Protein AF-0000000067790242 (afdb_homodimer)

Radius of gyration: 30.45 Å; Cα contacts (8 Å, |Δi|>4): 1150; chains: 2; bounding box: 54×107×59 Å

Organism: Pectobacterium atrosepticum (strain SCRI 1043 / ATCC BAA-672) (NCBI:txid218491)

Sequence (590 aa):
MKILPVISTKGGEGKSTQAANLAGFFADAGLKTLLIDGDYSQPTASSIYALEHEAPFGLFELLMQTTDLNQPESIISRTAIPNLDLIISNDPDDRLPTAMLHAPDGRMRLKNILQHQSFQSYDVIMIDSKGAAGVMVELVVLAATENVVGVIKPILPDVREFMRGTVRLMSRLLALQAYGIQIPDIKILANCVENTSLDRKTLEELGNIVSEKKYLQSESINISILETKIDQLEVYKRGHAFGQPVHRLEYVTDRKSAAAAVTMHSLACELFPHWKDKFDSVLRNQTGAGEVASVMKILPVISTKGGEGKSTQAANLAGFFADAGLKTLLIDGDYSQPTASSIYALEHEAPFGLFELLMQTTDLNQPESIISRTAIPNLDLIISNDPDDRLPTAMLHAPDGRMRLKNILQHQSFQSYDVIMIDSKGAAGVMVELVVLAATENVVGVIKPILPDVREFMRGTVRLMSRLLALQAYGIQIPDIKILANCVENTSLDRKTLEELGNIVSEKKYLQSESINISILETKIDQLEVYKRGHAFGQPVHRLEYVTDRKSAAAAVTMHSLACELFPHWKDKFDSVLRNQTGAGEVASV

pLDDT: mean 91.12, std 11.75, range [30.45, 98.69]

Solvent-accessible surface area (backbone atoms only — not comparable to full-atom values): 30595 Å² total; per-residue (Å²): 107,44,30,40,23,35,39,38,66,51,83,87,37,47,46,41,58,50,49,41,31,50,43,44,50,43,9,66,33,70,33,36,24,36,40,35,32,55,20,49,92,60,51,51,45,62,61,31,47,55,65,73,39,78,30,90,40,20,42,48,39,60,76,69,61,75,61,62,64,90,45,47,63,46,33,41,17,34,37,70,49,69,45,31,33,33,28,40,43,64,42,92,82,63,52,60,53,60,52,33,46,72,34,83,44,29,52,48,41,58,36,57,58,57,66,38,72,75,47,61,74,29,46,33,36,38,33,31,47,37,56,48,86,54,60,62,38,47,14,44,50,50,35,24,70,53,38,32,37,36,34,32,40,53,38,58,73,56,44,51,49,34,51,53,52,49,46,52,52,51,58,52,51,53,63,45,41,83,45,73,44,71,79,49,33,39,35,32,34,44,23,60,38,78,77,41,73,61,32,50,52,32,46,49,51,51,49,48,37,49,75,69,46,70,52,82,63,46,89,80,46,52,60,47,71,49,84,52,62,39,60,61,53,69,59,59,57,47,16,50,75,70,35,41,40,32,43,83,76,22,72,68,62,90,56,91,60,75,23,50,27,52,46,52,42,52,42,47,33,70,76,41,57,91,47,38,70,38,46,52,44,46,65,57,58,51,72,58,57,67,64,59,72,77,104,107,42,31,41,24,34,40,36,64,51,82,87,39,47,46,42,60,49,48,40,32,49,45,42,51,43,9,66,32,69,34,36,23,37,40,35,33,56,20,47,91,60,52,51,44,61,61,30,45,55,66,73,38,78,30,88,39,22,43,46,38,58,78,68,61,73,61,62,63,91,47,46,64,46,34,41,18,34,37,71,48,69,47,31,33,33,28,39,45,63,42,90,80,63,54,60,55,60,53,34,48,71,35,81,44,30,50,50,41,58,35,57,58,58,66,37,71,75,47,61,76,28,45,34,36,38,32,32,46,37,54,49,86,54,60,60,39,47,14,46,51,51,36,24,70,52,39,31,38,36,35,31,41,52,38,58,72,55,46,52,48,34,52,53,51,50,44,51,52,53,58,52,51,53,63,43,43,84,45,74,46,70,78,49,32,38,36,32,35,45,23,61,40,78,78,43,73,64,34,50,52,31,47,50,52,52,49,48,36,50,75,66,46,70,53,83,63,46,90,79,47,51,60,46,72,48,86,53,61,38,60,61,52,70,58,60,58,47,16,51,75,68,35,40,41,34,43,83,76,22,72,68,61,91,56,92,60,75,21,49,27,52,46,51,42,50,40,48,33,71,76,40,56,92,47,38,71,38,45,50,44,44,65,56,58,51,70,58,56,65,63,58,73,75,101

Structure (mmCIF, N/CA/C/O backbone):
data_AF-0000000067790242-model_v1
#
loop_
_entity.id
_entity.type
_entity.pdbx_description
1 polymer 'AAA domain-containing protein'
#
loop_
_atom_site.group_PDB
_atom_site.id
_atom_site.type_symbol
_atom_site.label_atom_id
_atom_site.label_alt_id
_atom_site.label_comp_id
_atom_site.label_asym_id
_atom_site.label_entity_id
_atom_site.label_seq_id
_atom_site.pdbx_PDB_ins_code
_atom_site.Cartn_x
_atom_site.Cartn_y
_atom_site.Cartn_z
_atom_site.occupancy
_atom_site.B_iso_or_equiv
_atom_site.auth_seq_id
_atom_site.auth_comp_id
_atom_site.auth_asym_id
_atom_site.auth_atom_id
_atom_site.pdbx_PDB_model_num
ATOM 1 N N . MET A 1 1 ? 4.793 12.195 22.125 1 95.56 1 MET A N 1
ATOM 2 C CA . MET A 1 1 ? 4.844 12.828 20.797 1 95.56 1 MET A CA 1
ATOM 3 C C . MET A 1 1 ? 3.492 12.727 20.109 1 95.56 1 MET A C 1
ATOM 5 O O . MET A 1 1 ? 2.895 11.648 20.047 1 95.56 1 MET A O 1
ATOM 9 N N . LYS A 1 2 ? 2.955 13.875 19.75 1 97.94 2 LYS A N 1
ATOM 10 C CA . LYS A 1 2 ? 1.689 13.938 19.031 1 97.94 2 LYS A CA 1
ATOM 11 C C . LYS A 1 2 ? 1.906 14.383 17.578 1 97.94 2 LYS A C 1
ATOM 13 O O . LYS A 1 2 ? 2.559 15.398 17.328 1 97.94 2 LYS A O 1
ATOM 18 N N . ILE A 1 3 ? 1.406 13.555 16.656 1 98.12 3 ILE A N 1
ATOM 19 C CA . ILE A 1 3 ? 1.479 13.898 15.234 1 98.12 3 ILE A CA 1
ATOM 20 C C . ILE A 1 3 ? 0.113 14.383 14.75 1 98.12 3 ILE A C 1
ATOM 22 O O . ILE A 1 3 ? -0.878 13.656 14.852 1 98.12 3 ILE A O 1
ATOM 26 N N . LEU A 1 4 ? 0.053 15.602 14.188 1 98.06 4 LEU A N 1
ATOM 27 C CA . LEU A 1 4 ? -1.203 16.25 13.812 1 98.06 4 LEU A CA 1
ATOM 28 C C . LEU A 1 4 ? -1.15 16.734 12.367 1 98.06 4 LEU A C 1
ATOM 30 O O . LEU A 1 4 ? -0.687 17.844 12.102 1 98.06 4 LEU A O 1
ATOM 34 N N . PRO A 1 5 ? -1.682 15.914 11.453 1 96.44 5 PRO A N 1
ATOM 35 C CA . PRO A 1 5 ? -1.785 16.375 10.07 1 96.44 5 PRO A CA 1
ATOM 36 C C . PRO A 1 5 ? -2.893 17.406 9.875 1 96.44 5 PRO A C 1
ATOM 38 O O . PRO A 1 5 ? -3.922 17.344 10.547 1 96.44 5 PRO A O 1
ATOM 41 N N . VAL A 1 6 ? -2.66 18.328 8.969 1 95.19 6 VAL A N 1
ATOM 42 C CA . VAL A 1 6 ? -3.656 19.297 8.531 1 95.19 6 VAL A CA 1
ATOM 43 C C . VAL A 1 6 ? -3.982 19.062 7.055 1 95.19 6 VAL A C 1
ATOM 45 O O . VAL A 1 6 ? -3.082 19.031 6.211 1 95.19 6 VAL A O 1
ATOM 48 N N . ILE A 1 7 ? -5.254 18.875 6.793 1 92.94 7 ILE A N 1
ATOM 49 C CA . ILE A 1 7 ? -5.637 18.547 5.422 1 92.94 7 ILE A CA 1
ATOM 50 C C . ILE A 1 7 ? -6.746 19.5 4.965 1 92.94 7 ILE A C 1
ATOM 52 O O . ILE A 1 7 ? -7.398 20.141 5.785 1 92.94 7 ILE A O 1
ATOM 56 N N . SER A 1 8 ? -6.883 19.609 3.641 1 90.5 8 SER A N 1
ATOM 57 C CA . SER A 1 8 ? -7.969 20.312 2.975 1 90.5 8 SER A CA 1
ATOM 58 C C . SER A 1 8 ? -8.258 19.719 1.6 1 90.5 8 SER A C 1
ATOM 60 O O . SER A 1 8 ? -7.477 18.906 1.092 1 90.5 8 SER A O 1
ATOM 62 N N . THR A 1 9 ? -9.422 19.953 1.076 1 80.06 9 THR A N 1
ATOM 63 C CA . THR A 1 9 ? -9.758 19.422 -0.235 1 80.06 9 THR A CA 1
ATOM 64 C C . THR A 1 9 ? -9.406 20.406 -1.339 1 80.06 9 THR A C 1
ATOM 66 O O . THR A 1 9 ? -9.258 20.031 -2.502 1 80.06 9 THR A O 1
ATOM 69 N N . LYS A 1 10 ? -9.32 21.578 -0.992 1 78.81 10 LYS A N 1
ATOM 70 C CA . LYS A 1 10 ? -9.039 22.625 -1.978 1 78.81 10 LYS A CA 1
ATOM 71 C C . LYS A 1 10 ? -7.875 23.5 -1.537 1 78.81 10 LYS A C 1
ATOM 73 O O . LYS A 1 10 ? -7.574 23.594 -0.344 1 78.81 10 LYS A O 1
ATOM 78 N N . GLY A 1 11 ? -7.258 24.094 -2.604 1 77.06 11 GLY A N 1
ATOM 79 C CA . GLY A 1 11 ? -6.266 25.125 -2.33 1 77.06 11 GLY A CA 1
ATOM 80 C C . GLY A 1 11 ? -6.875 26.422 -1.837 1 77.06 11 GLY A C 1
ATOM 81 O O . GLY A 1 11 ? -7.996 26.766 -2.213 1 77.06 11 GLY A O 1
ATOM 82 N N . GLY A 1 12 ? -6.188 27.047 -0.923 1 79.44 12 GLY A N 1
ATOM 83 C CA . GLY A 1 12 ? -6.605 28.391 -0.539 1 79.44 12 GLY A CA 1
ATOM 84 C C . GLY A 1 12 ? -7.508 28.406 0.683 1 79.44 12 GLY A C 1
ATOM 85 O O . GLY A 1 12 ? -8.008 29.453 1.081 1 79.44 12 GLY A O 1
ATOM 86 N N . GLU A 1 13 ? -7.625 27.266 1.315 1 81.38 13 GLU A N 1
ATOM 87 C CA . GLU A 1 13 ? -8.508 27.188 2.477 1 81.38 13 GLU A CA 1
ATOM 88 C C . GLU A 1 13 ? -7.828 27.734 3.727 1 81.38 13 GLU A C 1
ATOM 90 O O . GLU A 1 13 ? -8.477 27.938 4.754 1 81.38 13 GLU A O 1
ATOM 95 N N . GLY A 1 14 ? -6.539 27.953 3.686 1 86.94 14 GLY A N 1
ATOM 96 C CA . GLY A 1 14 ? -5.789 28.469 4.82 1 86.94 14 GLY A CA 1
ATOM 97 C C . GLY A 1 14 ? -5.094 27.391 5.621 1 86.94 14 GLY A C 1
ATOM 98 O O . GLY A 1 14 ? -4.715 27.609 6.773 1 86.94 14 GLY A O 1
ATOM 99 N N . LYS A 1 15 ? -5.027 26.188 5.066 1 89 15 LYS A N 1
ATOM 100 C CA . LYS A 1 15 ? -4.414 25.031 5.711 1 89 15 LYS A CA 1
ATOM 101 C C . LYS A 1 15 ? -2.969 25.312 6.105 1 89 15 LYS A C 1
ATOM 103 O O . LYS A 1 15 ? -2.58 25.109 7.258 1 89 15 LYS A O 1
ATOM 108 N N . SER A 1 16 ? -2.197 25.859 5.141 1 89.25 16 SER A N 1
ATOM 109 C CA . SER A 1 16 ? -0.786 26.125 5.395 1 89.25 16 SER A CA 1
ATOM 110 C C . SER A 1 16 ? -0.607 27.25 6.406 1 89.25 16 SER A C 1
ATOM 112 O O . SER A 1 16 ? 0.258 27.172 7.281 1 89.25 16 SER A O 1
ATOM 114 N N . THR A 1 17 ? -1.424 28.234 6.324 1 89.56 17 THR A N 1
ATOM 115 C CA . THR A 1 17 ? -1.359 29.375 7.238 1 89.56 17 THR A CA 1
ATOM 116 C C . THR A 1 17 ? -1.656 28.938 8.672 1 89.56 17 THR A C 1
ATOM 118 O O . THR A 1 17 ? -0.908 29.266 9.594 1 89.56 17 THR A O 1
ATOM 121 N N . GLN A 1 18 ? -2.68 28.172 8.828 1 92 18 GLN A N 1
ATOM 122 C CA . GLN A 1 18 ? -3.088 27.797 10.18 1 92 18 GLN A CA 1
ATOM 123 C C . GLN A 1 18 ? -2.17 26.719 10.75 1 92 18 GLN A C 1
ATOM 125 O O . GLN A 1 18 ? -1.919 26.688 11.961 1 92 18 GLN A O 1
ATOM 130 N N . ALA A 1 19 ? -1.636 25.875 9.875 1 93.31 19 ALA A N 1
ATOM 131 C CA . ALA A 1 19 ? -0.623 24.938 10.336 1 93.31 19 ALA A CA 1
ATOM 132 C C . ALA A 1 19 ? 0.591 25.656 10.906 1 93.31 19 ALA A C 1
ATOM 134 O O . ALA A 1 19 ? 1.08 25.312 11.984 1 93.31 19 ALA A O 1
ATOM 135 N N . ALA A 1 20 ? 0.994 26.672 10.211 1 93.44 20 ALA A N 1
ATOM 136 C CA . ALA A 1 20 ? 2.145 27.453 10.656 1 93.44 20 ALA A CA 1
ATOM 137 C C . ALA A 1 20 ? 1.832 28.203 11.945 1 93.44 20 ALA A C 1
ATOM 139 O O . ALA A 1 20 ? 2.643 28.219 12.875 1 93.44 20 ALA A O 1
ATOM 140 N N . ASN A 1 21 ? 0.683 28.828 12.008 1 95.19 21 ASN A N 1
ATOM 141 C CA . ASN A 1 21 ? 0.301 29.594 13.195 1 95.19 21 ASN A CA 1
ATOM 142 C C . ASN A 1 21 ? 0.209 28.703 14.43 1 95.19 21 ASN A C 1
ATOM 144 O O . ASN A 1 21 ? 0.709 29.062 15.5 1 95.19 21 ASN A O 1
ATOM 148 N N . LEU A 1 22 ? -0.364 27.531 14.234 1 96.5 22 LEU A N 1
ATOM 149 C CA . LEU A 1 22 ? -0.485 26.578 15.344 1 96.5 22 LEU A CA 1
ATOM 150 C C . LEU A 1 22 ? 0.886 26.078 15.789 1 96.5 22 LEU A C 1
ATOM 152 O O . LEU A 1 22 ? 1.162 25.984 16.984 1 96.5 22 LEU A O 1
ATOM 156 N N . ALA A 1 23 ? 1.712 25.812 14.836 1 96.81 23 ALA A N 1
ATOM 157 C CA . ALA A 1 23 ? 3.064 25.359 15.148 1 96.81 23 ALA A CA 1
ATOM 158 C C . ALA A 1 23 ? 3.824 26.422 15.945 1 96.81 23 ALA A C 1
ATOM 160 O O . ALA A 1 23 ? 4.477 26.094 16.938 1 96.81 23 ALA A O 1
ATOM 161 N N . GLY A 1 24 ? 3.734 27.656 15.516 1 96.44 24 GLY A N 1
ATOM 162 C CA . GLY A 1 24 ? 4.352 28.75 16.25 1 96.44 24 GLY A CA 1
ATOM 163 C C . GLY A 1 24 ? 3.816 28.891 17.672 1 96.44 24 GLY A C 1
ATOM 164 O O . GLY A 1 24 ? 4.578 29.141 18.609 1 96.44 24 GLY A O 1
ATOM 165 N N . PHE A 1 25 ? 2.525 28.719 17.797 1 97.75 25 PHE A N 1
ATOM 166 C CA . PHE A 1 25 ? 1.894 28.828 19.094 1 97.75 25 PHE A CA 1
ATOM 167 C C . PHE A 1 25 ? 2.373 27.719 20.031 1 97.75 25 PHE A C 1
ATOM 169 O O . PHE A 1 25 ? 2.691 27.969 21.188 1 97.75 25 PHE A O 1
ATOM 176 N N . PHE A 1 26 ? 2.451 26.469 19.5 1 98.31 26 PHE A N 1
ATOM 177 C CA . PHE A 1 26 ? 2.957 25.344 20.281 1 98.31 26 PHE A CA 1
ATOM 178 C C . PHE A 1 26 ? 4.395 25.594 20.719 1 98.31 26 PHE A C 1
ATOM 180 O O . PHE A 1 26 ? 4.75 25.328 21.875 1 98.31 26 PHE A O 1
ATOM 187 N N . ALA A 1 27 ? 5.188 26.125 19.828 1 97.88 27 ALA A N 1
ATOM 188 C CA . ALA A 1 27 ? 6.586 26.406 20.141 1 97.88 27 ALA A CA 1
ATOM 189 C C . ALA A 1 27 ? 6.703 27.422 21.281 1 97.88 27 ALA A C 1
ATOM 191 O O . ALA A 1 27 ? 7.48 27.219 22.219 1 97.88 27 ALA A O 1
ATOM 192 N N . ASP A 1 28 ? 5.922 28.469 21.234 1 97.44 28 ASP A N 1
ATOM 193 C CA . ASP A 1 28 ? 5.965 29.516 22.25 1 97.44 28 ASP A CA 1
ATOM 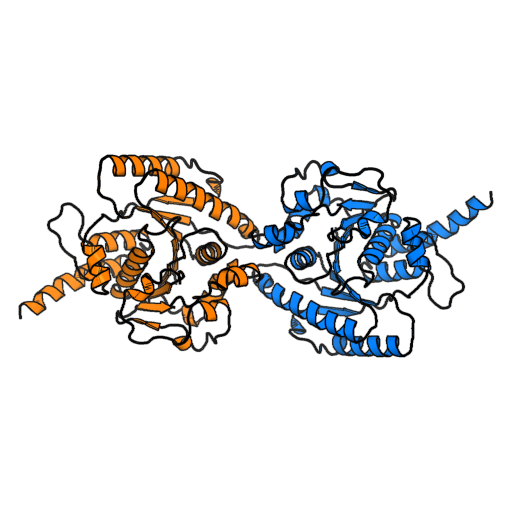194 C C . ASP A 1 28 ? 5.418 29 23.594 1 97.44 28 ASP A C 1
ATOM 196 O O . ASP A 1 28 ? 5.676 29.594 24.641 1 97.44 28 ASP A O 1
ATOM 200 N N . ALA A 1 29 ? 4.668 27.938 23.5 1 98.06 29 ALA A N 1
ATOM 201 C CA . ALA A 1 29 ? 4.164 27.297 24.719 1 98.06 29 ALA A CA 1
ATOM 202 C C . ALA A 1 29 ? 5.227 26.406 25.344 1 98.06 29 ALA A C 1
ATOM 204 O O . ALA A 1 29 ? 4.973 25.734 26.359 1 98.06 29 ALA A O 1
ATOM 205 N N . GLY A 1 30 ? 6.387 26.312 24.703 1 97.81 30 GLY A N 1
ATOM 206 C CA . GLY A 1 30 ? 7.496 25.547 25.234 1 97.81 30 GLY A CA 1
ATOM 207 C C . GLY A 1 30 ? 7.527 24.109 24.719 1 97.81 30 GLY A C 1
ATOM 208 O O . GLY A 1 30 ? 8.289 23.281 25.234 1 97.81 30 GLY A O 1
ATOM 209 N N . LEU A 1 31 ? 6.684 23.812 23.828 1 98.56 31 LEU A N 1
ATOM 210 C CA . LEU A 1 31 ? 6.664 22.484 23.234 1 98.56 31 LEU A CA 1
ATOM 211 C C . LEU A 1 31 ? 7.656 22.391 22.094 1 98.56 31 LEU A C 1
ATOM 213 O O . LEU A 1 31 ? 7.676 23.25 21.203 1 98.56 31 LEU A O 1
ATOM 217 N N . LYS A 1 32 ? 8.531 21.375 22.125 1 98.69 32 LYS A N 1
ATOM 218 C CA . LYS A 1 32 ? 9.359 21.109 20.953 1 98.69 32 LYS A CA 1
ATOM 219 C C . LYS A 1 32 ? 8.516 20.672 19.766 1 98.69 32 LYS A C 1
ATOM 221 O O . LYS A 1 32 ? 7.902 19.609 19.781 1 98.69 32 LYS A O 1
ATOM 226 N N . THR A 1 33 ? 8.492 21.609 18.75 1 98.44 33 THR A N 1
ATOM 227 C CA . THR A 1 33 ? 7.539 21.438 17.656 1 98.44 33 THR A CA 1
ATOM 228 C C . THR A 1 33 ? 8.266 21.297 16.328 1 98.44 33 THR A C 1
ATOM 230 O O . THR A 1 33 ? 9.211 22.031 16.047 1 98.44 33 THR A O 1
ATOM 233 N N . LEU A 1 34 ? 7.859 20.266 15.547 1 97.88 34 LEU A N 1
ATOM 234 C CA . LEU A 1 34 ? 8.344 20.062 14.18 1 97.88 34 LEU A CA 1
ATOM 235 C C . LEU A 1 34 ? 7.219 20.281 13.172 1 97.88 34 LEU A C 1
ATOM 237 O O . LEU A 1 34 ? 6.141 19.703 13.297 1 97.88 34 LEU A O 1
ATOM 241 N N . LEU A 1 35 ? 7.43 21.219 12.289 1 96.69 35 LEU A N 1
ATOM 242 C CA . LEU A 1 35 ? 6.52 21.422 11.172 1 96.69 35 LEU A CA 1
ATOM 243 C C . LEU A 1 35 ? 7.051 20.75 9.906 1 96.69 35 LEU A C 1
ATOM 245 O O . LEU A 1 35 ? 8.172 21.047 9.477 1 96.69 35 LEU A O 1
ATOM 249 N N . ILE A 1 36 ? 6.273 19.828 9.359 1 95.94 36 ILE A N 1
ATOM 250 C CA . ILE A 1 36 ? 6.637 19.172 8.102 1 95.94 36 ILE A CA 1
ATOM 251 C C . ILE A 1 36 ? 5.801 19.75 6.965 1 95.94 36 ILE A C 1
ATOM 253 O O . ILE A 1 36 ? 4.574 19.641 6.961 1 95.94 36 ILE A O 1
ATOM 257 N N . ASP A 1 37 ? 6.477 20.328 6.066 1 92.31 37 ASP A N 1
ATOM 258 C CA . ASP A 1 37 ? 5.809 20.875 4.887 1 92.31 37 ASP A CA 1
ATOM 259 C C . ASP A 1 37 ? 5.648 19.812 3.807 1 92.31 37 ASP A C 1
ATOM 261 O O . ASP A 1 37 ? 6.633 19.375 3.203 1 92.31 37 ASP A O 1
ATOM 265 N N . GLY A 1 38 ? 4.465 19.422 3.533 1 85.31 38 GLY A N 1
ATOM 266 C CA . GLY A 1 38 ? 4.203 18.375 2.562 1 85.31 38 GLY A CA 1
ATOM 267 C C . GLY A 1 38 ? 3.785 18.906 1.205 1 85.31 38 GLY A C 1
ATOM 268 O O . GLY A 1 38 ? 3.438 18.141 0.31 1 85.31 38 GLY A O 1
ATOM 269 N N . ASP A 1 39 ? 3.777 20.203 0.962 1 78.62 39 ASP A N 1
ATOM 270 C CA . ASP A 1 39 ? 3.309 20.797 -0.282 1 78.62 39 ASP A CA 1
ATOM 271 C C . ASP A 1 39 ? 4.422 21.609 -0.954 1 78.62 39 ASP A C 1
ATOM 273 O O . ASP A 1 39 ? 4.664 22.766 -0.593 1 78.62 39 ASP A O 1
ATOM 277 N N . TYR A 1 40 ? 5.035 21.016 -1.968 1 67.88 40 TYR A N 1
ATOM 278 C CA . TYR A 1 40 ? 6.105 21.719 -2.666 1 67.88 40 TYR A CA 1
ATOM 279 C C . TYR A 1 40 ? 5.543 22.812 -3.561 1 67.88 40 TYR A C 1
ATOM 281 O O . TYR A 1 40 ? 6.199 23.828 -3.791 1 67.88 40 TYR A O 1
ATOM 289 N N . SER A 1 41 ? 4.402 22.516 -4.051 1 65 41 SER A N 1
ATOM 290 C CA . SER A 1 41 ? 3.863 23.469 -5.012 1 65 41 SER A CA 1
ATOM 291 C C . SER A 1 41 ? 3.521 24.797 -4.344 1 65 41 SER A C 1
ATOM 293 O O . SER A 1 41 ? 3.432 25.828 -5.016 1 65 41 SER A O 1
ATOM 295 N N . GLN A 1 42 ? 3.318 24.734 -3.156 1 60.47 42 GLN A N 1
ATOM 296 C CA . GLN A 1 42 ? 3.027 25.938 -2.379 1 60.47 42 GLN A CA 1
ATOM 297 C C . GLN A 1 42 ? 3.648 25.859 -0.987 1 60.47 42 GLN A C 1
ATOM 299 O O . GLN A 1 42 ? 2.939 25.656 0.003 1 60.47 42 GLN A O 1
ATOM 304 N N . PRO A 1 43 ? 5.059 25.891 -1.036 1 57.19 43 PRO A N 1
ATOM 305 C CA . PRO A 1 43 ? 5.688 25.75 0.279 1 57.19 43 PRO A CA 1
ATOM 306 C C . PRO A 1 43 ? 5.395 26.938 1.196 1 57.19 43 PRO A C 1
ATOM 308 O O . PRO A 1 43 ? 6.254 27.797 1.392 1 57.19 43 PRO A O 1
ATOM 311 N N . THR A 1 44 ? 4.148 27.141 1.468 1 58.84 44 THR A N 1
ATOM 312 C CA . THR A 1 44 ? 3.725 28.312 2.223 1 58.84 44 THR A CA 1
ATOM 313 C C . THR A 1 44 ? 4.156 28.203 3.682 1 58.84 44 THR A C 1
ATOM 315 O O . THR A 1 44 ? 4.715 29.141 4.242 1 58.84 44 THR A O 1
ATOM 318 N N . ALA A 1 45 ? 4.098 26.969 4.199 1 62.31 45 ALA A N 1
ATOM 319 C CA . ALA A 1 45 ? 4.359 26.891 5.637 1 62.31 45 ALA A CA 1
ATOM 320 C C . ALA A 1 45 ? 5.836 27.125 5.934 1 62.31 45 ALA A C 1
ATOM 322 O O . ALA A 1 45 ? 6.18 27.875 6.855 1 62.31 45 ALA A O 1
ATOM 323 N N . SER A 1 46 ? 6.609 26.625 5.023 1 64.75 46 SER A N 1
ATOM 324 C CA . SER A 1 46 ? 8.047 26.688 5.254 1 64.75 46 SER A CA 1
ATOM 325 C C . SER A 1 46 ? 8.609 28.047 4.848 1 64.75 46 SER A C 1
ATOM 327 O O . SER A 1 46 ? 9.727 28.406 5.227 1 64.75 46 SER A O 1
ATOM 329 N N . SER A 1 47 ? 7.699 28.75 4.281 1 74.19 47 SER A N 1
ATOM 330 C CA . SER A 1 47 ? 8.195 30.031 3.799 1 74.19 47 SER A CA 1
ATOM 331 C C . SER A 1 47 ? 7.797 31.172 4.734 1 74.19 47 SER A C 1
ATOM 333 O O . SER A 1 47 ? 8.242 32.312 4.562 1 74.19 47 SER A O 1
ATOM 335 N N . ILE A 1 48 ? 7.137 30.812 5.684 1 81.06 48 ILE A N 1
ATOM 336 C CA . ILE A 1 48 ? 6.594 31.859 6.551 1 81.06 48 ILE A CA 1
ATOM 337 C C . ILE A 1 48 ? 7.652 32.281 7.566 1 81.06 48 ILE A C 1
ATOM 339 O O . ILE A 1 48 ? 7.902 33.469 7.746 1 81.06 48 ILE A O 1
ATOM 343 N N . TYR A 1 49 ? 8.328 31.359 8.133 1 89.75 49 TYR A N 1
ATOM 344 C CA . TYR A 1 49 ? 9.266 31.672 9.203 1 89.75 49 TYR A CA 1
ATOM 345 C C . TYR A 1 49 ? 10.703 31.688 8.688 1 89.75 49 TYR A C 1
ATOM 347 O O . TYR A 1 49 ? 11.094 30.812 7.902 1 89.75 49 TYR A O 1
ATOM 355 N N . ALA A 1 50 ? 11.469 32.688 9.125 1 91.06 50 ALA A N 1
ATOM 356 C CA . ALA A 1 50 ? 12.883 32.75 8.781 1 91.06 50 ALA A CA 1
ATOM 357 C C . ALA A 1 50 ? 13.641 31.547 9.336 1 91.06 50 ALA A C 1
ATOM 359 O O . ALA A 1 50 ? 13.352 31.094 10.445 1 91.06 50 ALA A O 1
ATOM 360 N N . LEU A 1 51 ? 14.633 31.109 8.539 1 92.69 51 LEU A N 1
ATOM 361 C CA . LEU A 1 51 ? 15.422 29.953 8.945 1 92.69 51 LEU A CA 1
ATOM 362 C C . LEU A 1 51 ? 16.781 30.391 9.5 1 92.69 51 LEU A C 1
ATOM 364 O O . LEU A 1 51 ? 17.469 31.203 8.883 1 92.69 51 LEU A O 1
ATOM 368 N N . GLU A 1 52 ? 17.078 29.875 10.625 1 94.25 52 GLU A N 1
ATOM 369 C CA . GLU A 1 52 ? 18.422 30.031 11.164 1 94.25 52 GLU A CA 1
ATOM 370 C C . GLU A 1 52 ? 19.375 29.016 10.57 1 94.25 52 GLU A C 1
ATOM 372 O O . GLU A 1 52 ? 20.562 29.297 10.398 1 94.25 52 GLU A O 1
ATOM 377 N N . HIS A 1 53 ? 18.859 27.859 10.359 1 94.81 53 HIS A N 1
ATOM 378 C CA . HIS A 1 53 ? 19.562 26.766 9.711 1 94.81 53 HIS A CA 1
ATOM 379 C C . HIS A 1 53 ? 18.656 26.062 8.695 1 94.81 53 HIS A C 1
ATOM 381 O O . HIS A 1 53 ? 17.547 25.641 9.023 1 94.81 53 HIS A O 1
ATOM 387 N N . GLU A 1 54 ? 19.203 25.969 7.48 1 94.38 54 GLU A N 1
ATOM 388 C CA . GLU A 1 54 ? 18.484 25.234 6.441 1 94.38 54 GLU A CA 1
ATOM 389 C C . GLU A 1 54 ? 19.188 23.922 6.121 1 94.38 54 GLU A C 1
ATOM 391 O O . GLU A 1 54 ? 20.312 23.906 5.629 1 94.38 54 GLU A O 1
ATOM 396 N N . ALA A 1 55 ? 18.516 22.891 6.359 1 95.88 55 ALA A N 1
ATOM 397 C CA . ALA A 1 55 ? 19.078 21.578 6.094 1 95.88 55 ALA A CA 1
ATOM 398 C C . ALA A 1 55 ? 19.234 21.344 4.594 1 95.88 55 ALA A C 1
ATOM 400 O O . ALA A 1 55 ? 18.438 21.828 3.793 1 95.88 55 ALA A O 1
ATOM 401 N N . PRO A 1 56 ? 20.25 20.625 4.203 1 95.81 56 PRO A N 1
ATOM 402 C CA . PRO A 1 56 ? 20.469 20.359 2.777 1 95.81 56 PRO A CA 1
ATOM 403 C C . PRO A 1 56 ? 19.391 19.453 2.168 1 95.81 56 PRO A C 1
ATOM 405 O O . PRO A 1 56 ? 19.156 19.516 0.959 1 95.81 56 PRO A O 1
ATOM 408 N N . PHE A 1 57 ? 18.797 18.672 3.021 1 95.69 57 PHE A N 1
ATOM 409 C CA . PHE A 1 57 ? 17.766 17.75 2.555 1 95.69 57 PHE A CA 1
ATOM 410 C C . PHE A 1 57 ? 16.406 18.141 3.111 1 95.69 57 PHE A C 1
ATOM 412 O O . PHE A 1 57 ? 16.281 19.109 3.869 1 95.69 57 PHE A O 1
ATOM 419 N N . GLY A 1 58 ? 15.336 17.469 2.582 1 94.88 58 GLY A N 1
ATOM 420 C CA . GLY A 1 58 ? 13.969 17.734 3.004 1 94.88 58 GLY A CA 1
ATOM 421 C C . GLY A 1 58 ? 13.078 16.5 2.949 1 94.88 58 GLY A C 1
ATOM 422 O O . GLY A 1 58 ? 13.516 15.398 3.271 1 94.88 58 GLY A O 1
ATOM 423 N N . LEU A 1 59 ? 11.898 16.766 2.58 1 94.69 59 LEU A N 1
ATOM 424 C CA . LEU A 1 59 ? 10.883 15.711 2.582 1 94.69 59 LEU A CA 1
ATOM 425 C C . LEU A 1 59 ? 11.195 14.641 1.544 1 94.69 59 LEU A C 1
ATOM 427 O O . LEU A 1 59 ? 10.93 13.461 1.764 1 94.69 59 LEU A O 1
ATOM 431 N N . PHE A 1 60 ? 11.781 15.055 0.405 1 95.44 60 PHE A N 1
ATOM 432 C CA . PHE A 1 60 ? 12.086 14.125 -0.674 1 95.44 60 PHE A CA 1
ATOM 433 C C . PHE A 1 60 ? 13.047 13.039 -0.2 1 95.44 60 PHE A C 1
ATOM 435 O O . PHE A 1 60 ? 12.742 11.852 -0.273 1 95.44 60 PHE A O 1
ATOM 442 N N . GLU A 1 61 ? 14.172 13.469 0.366 1 97 61 GLU A N 1
ATOM 443 C CA . GLU A 1 61 ? 15.164 12.516 0.853 1 97 61 GLU A CA 1
ATOM 444 C C . GLU A 1 61 ? 14.625 11.695 2.02 1 97 61 GLU A C 1
ATOM 446 O O . GLU A 1 61 ? 14.961 10.516 2.17 1 97 61 GLU A O 1
ATOM 451 N N . LEU A 1 62 ? 13.82 12.375 2.832 1 96.56 62 LEU A N 1
ATOM 452 C CA . LEU A 1 62 ? 13.219 11.695 3.979 1 96.56 62 LEU A CA 1
ATOM 453 C C . LEU A 1 62 ? 12.367 10.516 3.525 1 96.56 62 LEU A C 1
ATOM 455 O O . LEU A 1 62 ? 12.578 9.383 3.973 1 96.56 62 LEU A O 1
ATOM 459 N N . LEU A 1 63 ? 11.461 10.695 2.547 1 96.44 63 LEU A N 1
ATOM 460 C CA . LEU A 1 63 ? 10.523 9.672 2.115 1 96.44 63 LEU A CA 1
ATOM 461 C C . LEU A 1 63 ? 11.211 8.656 1.199 1 96.44 63 LEU A C 1
ATOM 463 O O . LEU A 1 63 ? 10.836 7.484 1.181 1 96.44 63 LEU A O 1
ATOM 467 N N . MET A 1 64 ? 12.195 9.164 0.472 1 96.62 64 MET A N 1
ATOM 468 C CA . MET A 1 64 ? 12.945 8.266 -0.396 1 96.62 64 MET A CA 1
ATOM 469 C C . MET A 1 64 ? 13.945 7.441 0.41 1 96.62 64 MET A C 1
ATOM 471 O O . MET A 1 64 ? 14.547 6.504 -0.114 1 96.62 64 MET A O 1
ATOM 475 N N . GLN A 1 65 ? 14.172 7.844 1.667 1 95.06 65 GLN A N 1
ATOM 476 C CA . GLN A 1 65 ? 15.062 7.148 2.596 1 95.06 65 GLN A CA 1
ATOM 477 C C . GLN A 1 65 ? 16.5 7.125 2.072 1 95.06 65 GLN A C 1
ATOM 479 O O . GLN A 1 65 ? 17.156 6.082 2.088 1 95.06 65 GLN A O 1
ATOM 484 N N . THR A 1 66 ? 16.906 8.219 1.639 1 95 66 THR A N 1
ATOM 485 C CA . THR A 1 66 ? 18.266 8.344 1.114 1 95 66 THR A CA 1
ATOM 486 C C . THR A 1 66 ? 19.141 9.141 2.076 1 95 66 THR A C 1
ATOM 488 O O . THR A 1 66 ? 20.25 9.547 1.717 1 95 66 THR A O 1
ATOM 491 N N . THR A 1 67 ? 18.625 9.422 3.264 1 92.88 67 THR A N 1
ATOM 492 C CA . THR A 1 67 ? 19.375 10.148 4.273 1 92.88 67 THR A CA 1
ATOM 493 C C . THR A 1 67 ? 19.5 9.328 5.555 1 92.88 67 THR A C 1
ATOM 495 O O . THR A 1 67 ? 18.703 8.422 5.793 1 92.88 67 THR A O 1
ATOM 498 N N . ASP A 1 68 ? 20.516 9.633 6.316 1 93.88 68 ASP A N 1
ATOM 499 C CA . ASP A 1 68 ? 20.734 8.992 7.609 1 93.88 68 ASP A CA 1
ATOM 500 C C . ASP A 1 68 ? 19.984 9.719 8.719 1 93.88 68 ASP A C 1
ATOM 502 O O . ASP A 1 68 ? 20.312 10.852 9.07 1 93.88 68 ASP A O 1
ATOM 506 N N . LEU A 1 69 ? 19.062 9.047 9.312 1 94.5 69 LEU A N 1
ATOM 507 C CA . LEU A 1 69 ? 18.203 9.664 10.312 1 94.5 69 LEU A CA 1
ATOM 508 C C . LEU A 1 69 ? 18.953 9.883 11.617 1 94.5 69 LEU A C 1
ATOM 510 O O . LEU A 1 69 ? 18.484 10.617 12.492 1 94.5 69 LEU A O 1
ATOM 514 N N . ASN A 1 70 ? 20.109 9.258 11.719 1 95.19 70 ASN A N 1
ATOM 515 C CA . ASN A 1 70 ? 20.953 9.492 12.891 1 95.19 70 ASN A CA 1
ATOM 516 C C . ASN A 1 70 ? 21.641 10.844 12.828 1 95.19 70 ASN A C 1
ATOM 518 O O . ASN A 1 70 ? 22.25 11.281 13.805 1 95.19 70 ASN A O 1
ATOM 522 N N . GLN A 1 71 ? 21.531 11.438 11.719 1 94.69 71 GLN A N 1
ATOM 523 C CA . GLN A 1 71 ? 22.016 12.805 11.523 1 94.69 71 GLN A CA 1
ATOM 524 C C . GLN A 1 71 ? 20.859 13.742 11.156 1 94.69 71 GLN A C 1
ATOM 526 O O . GLN A 1 71 ? 20.797 14.258 10.039 1 94.69 71 GLN A O 1
ATOM 531 N N . PRO A 1 72 ? 20.031 14.016 12.141 1 92.81 72 PRO A N 1
ATOM 532 C CA . PRO A 1 72 ? 18.781 14.719 11.859 1 92.81 72 PRO A CA 1
ATOM 533 C C . PRO A 1 72 ? 19 16.141 11.359 1 92.81 72 PRO A C 1
ATOM 535 O O . PRO A 1 72 ? 18.125 16.703 10.688 1 92.81 72 PRO A O 1
ATOM 538 N N . GLU A 1 73 ? 20.172 16.719 11.547 1 94 73 GLU A N 1
ATOM 539 C CA . GLU A 1 73 ? 20.469 18.062 11.102 1 94 73 GLU A CA 1
ATOM 540 C C . GLU A 1 73 ? 20.531 18.156 9.578 1 94 73 GLU A C 1
ATOM 542 O O . GLU A 1 73 ? 20.469 19.234 9.008 1 94 73 GLU A O 1
ATOM 547 N N . SER A 1 74 ? 20.672 17 8.977 1 95.88 74 SER A N 1
ATOM 548 C CA . SER A 1 74 ? 20.719 16.969 7.52 1 95.88 74 SER A CA 1
ATOM 549 C C . SER A 1 74 ? 19.312 17.125 6.918 1 95.88 74 SER A C 1
ATOM 551 O O . SER A 1 74 ? 19.172 17.453 5.742 1 95.88 74 SER A O 1
ATOM 553 N N . ILE A 1 75 ? 18.281 16.906 7.707 1 96 75 ILE A N 1
ATOM 554 C CA . ILE A 1 75 ? 16.938 16.906 7.148 1 96 75 ILE A CA 1
ATOM 555 C C . ILE A 1 75 ? 16.062 17.906 7.898 1 96 75 ILE A C 1
ATOM 557 O O . ILE A 1 75 ? 15.055 18.391 7.371 1 96 75 ILE A O 1
ATOM 561 N N . ILE A 1 76 ? 16.422 18.234 9.078 1 96.69 76 ILE A N 1
ATOM 562 C CA . ILE A 1 76 ? 15.633 19.125 9.93 1 96.69 76 ILE A CA 1
ATOM 563 C C . ILE A 1 76 ? 16.234 20.531 9.906 1 96.69 76 ILE A C 1
ATOM 565 O O . ILE A 1 76 ? 17.391 20.719 10.281 1 96.69 76 ILE A O 1
ATOM 569 N N . SER A 1 77 ? 15.531 21.484 9.461 1 95.88 77 SER A N 1
ATOM 570 C CA . SER A 1 77 ? 15.906 22.891 9.516 1 95.88 77 SER A CA 1
ATOM 571 C C . SER A 1 77 ? 15.445 23.547 10.82 1 95.88 77 SER A C 1
ATOM 573 O O . SER A 1 77 ? 14.531 23.047 11.477 1 95.88 77 SER A O 1
ATOM 575 N N . ARG A 1 78 ? 16.141 24.578 11.172 1 96.12 78 ARG A N 1
ATOM 576 C CA . ARG A 1 78 ? 15.781 25.344 12.367 1 96.12 78 ARG A CA 1
ATOM 577 C C . ARG A 1 78 ? 15.273 26.734 12.008 1 96.12 78 ARG A C 1
ATOM 579 O O . ARG A 1 78 ? 15.906 27.438 11.227 1 96.12 78 ARG A O 1
ATOM 586 N N . THR A 1 79 ? 14.086 27.047 12.523 1 95.5 79 THR A N 1
ATOM 587 C CA . THR A 1 79 ? 13.547 28.375 12.281 1 95.5 79 THR A CA 1
ATOM 588 C C . THR A 1 79 ? 14.086 29.375 13.305 1 95.5 79 THR A C 1
ATOM 590 O O . THR A 1 79 ? 14.781 28.984 14.25 1 95.5 79 THR A O 1
ATOM 593 N N . ALA A 1 80 ? 13.734 30.656 13.086 1 94.25 80 ALA A N 1
ATOM 594 C CA . ALA A 1 80 ? 14.109 31.719 14.023 1 94.25 80 ALA A CA 1
ATOM 595 C C . ALA A 1 80 ? 13.203 31.719 15.25 1 94.25 80 ALA A C 1
ATOM 597 O O . ALA A 1 80 ? 13.453 32.438 16.219 1 94.25 80 ALA A O 1
ATOM 598 N N . ILE A 1 81 ? 12.172 30.906 15.234 1 94.75 81 ILE A N 1
ATOM 599 C CA . ILE A 1 81 ? 11.281 30.75 16.375 1 94.75 81 ILE A CA 1
ATOM 600 C C . ILE A 1 81 ? 11.781 29.609 17.266 1 94.75 81 ILE A C 1
ATOM 602 O O . ILE A 1 81 ? 11.805 28.453 16.859 1 94.75 81 ILE A O 1
ATOM 606 N N . PRO A 1 82 ? 12.141 29.984 18.484 1 96.12 82 PRO A N 1
ATOM 607 C CA . PRO A 1 82 ? 12.625 28.922 19.375 1 96.12 82 PRO A CA 1
ATOM 608 C C . PRO A 1 82 ? 11.641 27.766 19.5 1 96.12 82 PRO A C 1
ATOM 610 O O . PRO A 1 82 ? 10.43 27.984 19.562 1 96.12 82 PRO A O 1
ATOM 613 N N . ASN A 1 83 ? 12.117 26.547 19.531 1 97.62 83 ASN A N 1
ATOM 614 C CA . ASN A 1 83 ? 11.359 25.312 19.734 1 97.62 83 ASN A CA 1
ATOM 615 C C . ASN A 1 83 ? 10.578 24.922 18.484 1 97.62 83 ASN A C 1
ATOM 617 O O . ASN A 1 83 ? 9.719 24.031 18.531 1 97.62 83 ASN A O 1
ATOM 621 N N . LEU A 1 84 ? 10.859 25.625 17.359 1 97.5 84 LEU A N 1
ATOM 622 C CA . LEU A 1 84 ? 10.164 25.297 16.125 1 97.5 84 LEU A CA 1
ATOM 623 C C . LEU A 1 84 ? 11.148 24.922 15.023 1 97.5 84 LEU A C 1
ATOM 625 O O . LEU A 1 84 ? 11.898 25.766 14.523 1 97.5 84 LEU A O 1
ATOM 629 N N . ASP A 1 85 ? 11.109 23.641 14.672 1 97.44 85 ASP A N 1
ATOM 630 C CA . ASP A 1 85 ? 11.922 23.125 13.586 1 97.44 85 ASP A CA 1
ATOM 631 C C . ASP A 1 85 ? 11.07 22.812 12.359 1 97.44 85 ASP A C 1
ATOM 633 O O . ASP A 1 85 ? 9.836 22.859 12.422 1 97.44 85 ASP A O 1
ATOM 637 N N . LEU A 1 86 ? 11.812 22.609 11.242 1 95.94 86 LEU A N 1
ATOM 638 C CA . LEU A 1 86 ? 11.086 22.516 9.977 1 95.94 86 LEU A CA 1
ATOM 639 C C . LEU A 1 86 ? 11.727 21.484 9.062 1 95.94 86 LEU A C 1
ATOM 641 O O . LEU A 1 86 ? 12.953 21.406 8.953 1 95.94 86 LEU A O 1
ATOM 645 N N . ILE A 1 87 ? 10.906 20.641 8.516 1 95.81 87 ILE A N 1
ATOM 646 C CA . ILE A 1 87 ? 11.305 19.875 7.344 1 95.81 87 ILE A CA 1
ATOM 647 C C . ILE A 1 87 ? 10.68 20.484 6.094 1 95.81 87 ILE A C 1
ATOM 649 O O . ILE A 1 87 ? 9.453 20.547 5.973 1 95.81 87 ILE A O 1
ATOM 653 N N . ILE A 1 88 ? 11.445 20.875 5.188 1 92.81 88 ILE A N 1
ATOM 654 C CA . ILE A 1 88 ? 10.969 21.609 4.016 1 92.81 88 ILE A CA 1
ATOM 655 C C . ILE A 1 88 ? 10.523 20.625 2.936 1 92.81 88 ILE A C 1
ATOM 657 O O . ILE A 1 88 ? 11.023 19.5 2.867 1 92.81 88 ILE A O 1
ATOM 661 N N . SER A 1 89 ? 9.578 21.078 2.131 1 90.81 89 SER A N 1
ATOM 662 C CA . SER A 1 89 ? 9.234 20.344 0.917 1 90.81 89 SER A CA 1
ATOM 663 C C . SER A 1 89 ? 10.227 20.641 -0.203 1 90.81 89 SER A C 1
ATOM 665 O O . SER A 1 89 ? 10.57 21.797 -0.452 1 90.81 89 SER A O 1
ATOM 667 N N . ASN A 1 90 ? 10.781 19.641 -0.852 1 90.5 90 ASN A N 1
ATOM 668 C CA . ASN A 1 90 ? 11.805 19.844 -1.875 1 90.5 90 ASN A CA 1
ATOM 669 C C . ASN A 1 90 ? 11.648 18.828 -3.016 1 90.5 90 ASN A C 1
ATOM 671 O O . ASN A 1 90 ? 12.633 18.219 -3.439 1 90.5 90 ASN A O 1
ATOM 675 N N . ASP A 1 91 ? 10.414 18.734 -3.439 1 90 91 ASP A N 1
ATOM 676 C CA . ASP A 1 91 ? 10.125 17.859 -4.57 1 90 91 ASP A CA 1
ATOM 677 C C . ASP A 1 91 ? 9.586 18.656 -5.758 1 90 91 ASP A C 1
ATOM 679 O O . ASP A 1 91 ? 8.445 18.469 -6.172 1 90 91 ASP A O 1
ATOM 683 N N . PRO A 1 92 ? 10.391 19.484 -6.43 1 85.88 92 PRO A N 1
ATOM 684 C CA . PRO A 1 92 ? 9.922 20.359 -7.504 1 85.88 92 PRO A CA 1
ATOM 685 C C . PRO A 1 92 ? 9.398 19.578 -8.711 1 85.88 92 PRO A C 1
ATOM 687 O O . PRO A 1 92 ? 8.539 20.078 -9.445 1 85.88 92 PRO A O 1
ATOM 690 N N . ASP A 1 93 ? 9.867 18.375 -8.875 1 90.81 93 ASP A N 1
ATOM 691 C CA . ASP A 1 93 ? 9.477 17.594 -10.047 1 90.81 93 ASP A CA 1
ATOM 692 C C . ASP A 1 93 ? 8.281 16.688 -9.734 1 90.81 93 ASP A C 1
ATOM 694 O O . ASP A 1 93 ? 7.871 15.883 -10.562 1 90.81 93 ASP A O 1
ATOM 698 N N . ASP A 1 94 ? 7.801 16.766 -8.578 1 89.56 94 ASP A N 1
ATOM 699 C CA . ASP A 1 94 ? 6.617 16.016 -8.164 1 89.56 94 ASP A CA 1
ATOM 700 C C . ASP A 1 94 ? 6.82 14.523 -8.367 1 89.56 94 ASP A C 1
ATOM 702 O O . ASP A 1 94 ? 5.98 13.852 -8.969 1 89.56 94 ASP A O 1
ATOM 706 N N . ARG A 1 95 ? 7.926 13.977 -7.879 1 93 95 ARG A N 1
ATOM 707 C CA . ARG A 1 95 ? 8.289 12.578 -8.055 1 93 95 ARG A CA 1
ATOM 708 C C . ARG A 1 95 ? 7.766 11.727 -6.91 1 93 95 ARG A C 1
ATOM 710 O O . ARG A 1 95 ? 7.594 10.508 -7.059 1 93 95 ARG A O 1
ATOM 717 N N . LEU A 1 96 ? 7.496 12.281 -5.766 1 93.44 96 LEU A N 1
ATOM 718 C CA . LEU A 1 96 ? 7.168 11.547 -4.551 1 93.44 96 LEU A CA 1
ATOM 719 C C . LEU A 1 96 ? 5.867 10.773 -4.723 1 93.44 96 LEU A C 1
ATOM 721 O O . LEU A 1 96 ? 5.781 9.609 -4.324 1 93.44 96 LEU A O 1
ATOM 725 N N . PRO A 1 97 ? 4.82 11.406 -5.355 1 92.75 97 PRO A N 1
ATOM 726 C CA . PRO A 1 97 ? 3.574 10.648 -5.465 1 92.75 97 PRO A CA 1
ATOM 727 C C . PRO A 1 97 ? 3.754 9.32 -6.184 1 92.75 97 PRO A C 1
ATOM 729 O O . PRO A 1 97 ? 3.303 8.281 -5.695 1 92.75 97 PRO A O 1
ATOM 732 N N . THR A 1 98 ? 4.461 9.328 -7.254 1 94.62 98 THR A N 1
ATOM 733 C CA . THR A 1 98 ? 4.695 8.109 -8.023 1 94.62 98 THR A CA 1
ATOM 734 C C . THR A 1 98 ? 5.57 7.137 -7.234 1 94.62 98 THR A C 1
ATOM 736 O O . THR A 1 98 ? 5.281 5.938 -7.18 1 94.62 98 THR A O 1
ATOM 739 N N . ALA A 1 99 ? 6.617 7.645 -6.66 1 95.38 99 ALA A N 1
ATOM 740 C CA . ALA A 1 99 ? 7.523 6.805 -5.887 1 95.38 99 ALA A CA 1
ATOM 741 C C . ALA A 1 99 ? 6.797 6.121 -4.734 1 95.38 99 ALA A C 1
ATOM 743 O O . ALA A 1 99 ? 6.988 4.926 -4.488 1 95.38 99 ALA A O 1
ATOM 744 N N . MET A 1 100 ? 5.945 6.852 -4.082 1 95.44 100 MET A N 1
ATOM 745 C CA . MET A 1 100 ? 5.227 6.312 -2.932 1 95.44 100 MET A CA 1
ATOM 746 C C . MET A 1 100 ? 4.18 5.293 -3.371 1 95.44 100 MET A C 1
ATOM 748 O O . MET A 1 100 ? 3.928 4.312 -2.668 1 95.44 100 MET A O 1
ATOM 752 N N . LEU A 1 101 ? 3.576 5.539 -4.516 1 94.62 101 LEU A N 1
ATOM 753 C CA . LEU A 1 101 ? 2.623 4.574 -5.055 1 94.62 101 LEU A CA 1
ATOM 754 C C . LEU A 1 101 ? 3.301 3.23 -5.316 1 94.62 101 LEU A C 1
ATOM 756 O O . LEU A 1 101 ? 2.723 2.176 -5.047 1 94.62 101 LEU A O 1
ATOM 760 N N . HIS A 1 102 ? 4.508 3.271 -5.738 1 94.44 102 HIS A N 1
ATOM 761 C CA . HIS A 1 102 ? 5.191 2.061 -6.176 1 94.44 102 HIS A CA 1
ATOM 762 C C . HIS A 1 102 ? 5.898 1.374 -5.016 1 94.44 102 HIS A C 1
ATOM 764 O O . HIS A 1 102 ? 6.285 0.207 -5.117 1 94.44 102 HIS A O 1
ATOM 770 N N . ALA A 1 103 ? 6.094 2.117 -3.971 1 94.56 103 ALA A N 1
ATOM 771 C CA . ALA A 1 103 ? 6.695 1.512 -2.785 1 94.56 103 ALA A CA 1
ATOM 772 C C . ALA A 1 103 ? 5.66 0.738 -1.977 1 94.56 103 ALA A C 1
ATOM 774 O O . ALA A 1 103 ? 4.633 1.295 -1.575 1 94.56 103 ALA A O 1
ATOM 775 N N . PRO A 1 104 ? 5.949 -0.545 -1.619 1 93.62 104 PRO A N 1
ATOM 776 C CA . PRO A 1 104 ? 4.969 -1.336 -0.875 1 93.62 104 PRO A CA 1
ATOM 777 C C . PRO A 1 104 ? 4.578 -0.692 0.453 1 93.62 104 PRO A C 1
ATOM 779 O O . PRO A 1 104 ? 3.434 -0.827 0.896 1 93.62 104 PRO A O 1
ATOM 782 N N . ASP A 1 105 ? 5.48 0.049 1.056 1 94.25 105 ASP A N 1
ATOM 783 C CA . ASP A 1 105 ? 5.199 0.688 2.338 1 94.25 105 ASP A CA 1
ATOM 784 C C . ASP A 1 105 ? 4.957 2.186 2.164 1 94.25 105 ASP A C 1
ATOM 786 O O . ASP A 1 105 ? 5.023 2.947 3.133 1 94.25 105 ASP A O 1
ATOM 790 N N . GLY A 1 106 ? 4.734 2.58 0.957 1 95.81 106 GLY A N 1
ATOM 791 C CA . GLY A 1 106 ? 4.664 3.998 0.642 1 95.81 106 GLY A CA 1
ATOM 792 C C . GLY A 1 106 ? 3.664 4.754 1.497 1 95.81 106 GLY A C 1
ATOM 793 O O . GLY A 1 106 ? 3.961 5.84 1.996 1 95.81 106 GLY A O 1
ATOM 794 N N . ARG A 1 107 ? 2.477 4.168 1.721 1 95.25 107 ARG A N 1
ATOM 795 C CA . ARG A 1 107 ? 1.408 4.812 2.473 1 95.25 107 ARG A CA 1
ATOM 796 C C . ARG A 1 107 ? 1.755 4.895 3.957 1 95.25 107 ARG A C 1
ATOM 798 O O . ARG A 1 107 ? 1.298 5.801 4.656 1 95.25 107 ARG A O 1
ATOM 805 N N . MET A 1 108 ? 2.613 4.012 4.41 1 95.75 108 MET A N 1
ATOM 806 C CA . MET A 1 108 ? 2.949 3.939 5.828 1 95.75 108 MET A CA 1
ATOM 807 C C . MET A 1 108 ? 4.336 4.52 6.09 1 95.75 108 MET A C 1
ATOM 809 O O . MET A 1 108 ? 4.777 4.59 7.238 1 95.75 108 MET A O 1
ATOM 813 N N . ARG A 1 109 ? 4.977 4.93 5.078 1 95.62 109 ARG A N 1
ATOM 814 C CA . ARG A 1 109 ? 6.395 5.266 5.148 1 95.62 109 ARG A CA 1
ATOM 815 C C . ARG A 1 109 ? 6.641 6.402 6.133 1 95.62 109 ARG A C 1
ATOM 817 O O . ARG A 1 109 ? 7.535 6.32 6.973 1 95.62 109 ARG A O 1
ATOM 824 N N . LEU A 1 110 ? 5.855 7.492 6.016 1 96.38 110 LEU A N 1
ATOM 825 C CA . LEU A 1 110 ? 6.039 8.633 6.906 1 96.38 110 LEU A CA 1
ATOM 826 C C . LEU A 1 110 ? 5.801 8.227 8.359 1 96.38 110 LEU A C 1
ATOM 828 O O . LEU A 1 110 ? 6.578 8.586 9.242 1 96.38 110 LEU A O 1
ATOM 832 N N . LYS A 1 111 ? 4.711 7.484 8.594 1 96 111 LYS A N 1
ATOM 833 C CA . LYS A 1 111 ? 4.41 6.98 9.93 1 96 111 LYS A CA 1
ATOM 834 C C . LYS A 1 111 ? 5.594 6.203 10.508 1 96 111 LYS A C 1
ATOM 836 O O . LYS A 1 111 ? 5.996 6.434 11.648 1 96 111 LYS A O 1
ATOM 841 N N . ASN A 1 112 ? 6.195 5.328 9.711 1 94.94 112 ASN A N 1
ATOM 842 C CA . ASN A 1 112 ? 7.309 4.496 10.148 1 94.94 112 ASN A CA 1
ATOM 843 C C . ASN A 1 112 ? 8.555 5.328 10.43 1 94.94 112 ASN A C 1
ATOM 845 O O . ASN A 1 112 ? 9.234 5.117 11.438 1 94.94 112 ASN A O 1
ATOM 849 N N . ILE A 1 113 ? 8.852 6.242 9.555 1 96.25 113 ILE A N 1
ATOM 850 C CA . ILE A 1 113 ? 10.023 7.098 9.672 1 96.25 113 ILE A CA 1
ATOM 851 C C . ILE A 1 113 ? 9.953 7.902 10.969 1 96.25 113 ILE A C 1
ATOM 853 O O . ILE A 1 113 ? 10.945 8.023 11.695 1 96.25 113 ILE A O 1
ATOM 857 N N . LEU A 1 114 ? 8.766 8.391 11.344 1 96.81 114 LEU A N 1
ATOM 858 C CA . LEU A 1 114 ? 8.602 9.297 12.477 1 96.81 114 LEU A CA 1
ATOM 859 C C . LEU A 1 114 ? 8.695 8.531 13.797 1 96.81 114 LEU A C 1
ATOM 861 O O . LEU A 1 114 ? 8.742 9.141 14.867 1 96.81 114 LEU A O 1
ATOM 865 N N . GLN A 1 115 ? 8.828 7.23 13.719 1 94.94 115 GLN A N 1
ATOM 866 C CA . GLN A 1 115 ? 9.062 6.43 14.914 1 94.94 115 GLN A CA 1
ATOM 867 C C . GLN A 1 115 ? 10.539 6.418 15.289 1 94.94 115 GLN A C 1
ATOM 869 O O . GLN A 1 115 ? 10.906 5.992 16.391 1 94.94 115 GLN A O 1
ATOM 874 N N . HIS A 1 116 ? 11.352 6.84 14.391 1 96.31 116 HIS A N 1
ATOM 875 C CA . HIS A 1 116 ? 12.781 6.895 14.664 1 96.31 116 HIS A CA 1
ATOM 876 C C . HIS A 1 116 ? 13.086 7.781 15.867 1 96.31 116 HIS A C 1
ATOM 878 O O . HIS A 1 116 ? 12.398 8.789 16.078 1 96.31 116 HIS A O 1
ATOM 884 N N . GLN A 1 117 ? 14.109 7.527 16.547 1 95.94 117 GLN A N 1
ATOM 885 C CA . GLN A 1 117 ? 14.469 8.211 17.797 1 95.94 117 GLN A CA 1
ATOM 886 C C . GLN A 1 117 ? 14.703 9.695 17.547 1 95.94 117 GLN A C 1
ATOM 888 O O . GLN A 1 117 ? 14.422 10.523 18.422 1 95.94 117 GLN A O 1
ATOM 893 N N . SER A 1 118 ? 15.148 10.055 16.344 1 95.69 118 SER A N 1
ATOM 894 C CA . SER A 1 118 ? 15.445 11.438 16.016 1 95.69 118 SER A CA 1
ATOM 895 C C . SER A 1 118 ? 14.203 12.32 16.109 1 95.69 118 SER A C 1
ATOM 897 O O . SER A 1 118 ? 14.305 13.539 16.234 1 95.69 118 SER A O 1
ATOM 899 N N . PHE A 1 119 ? 13.062 11.688 16.109 1 97.19 119 PHE A N 1
ATOM 900 C CA . PHE A 1 119 ? 11.828 12.453 16.109 1 97.19 119 PHE A CA 1
ATOM 901 C C . PHE A 1 119 ? 11.125 12.328 17.469 1 97.19 119 PHE A C 1
ATOM 903 O O . PHE A 1 119 ? 10.18 13.07 17.75 1 97.19 119 PHE A O 1
ATOM 910 N N . GLN A 1 120 ? 11.617 11.5 18.328 1 94.56 120 GLN A N 1
ATOM 911 C CA . GLN A 1 120 ? 10.938 11.195 19.594 1 94.56 120 GLN A CA 1
ATOM 912 C C . GLN A 1 120 ? 11.117 12.32 20.594 1 94.56 120 GLN A C 1
ATOM 914 O O . GLN A 1 120 ? 10.391 12.383 21.594 1 94.56 120 GLN A O 1
ATOM 919 N N . SER A 1 121 ? 12.016 13.164 20.312 1 95.44 121 SER A N 1
ATOM 920 C CA . SER A 1 121 ? 12.242 14.289 21.219 1 95.44 121 SER A CA 1
ATOM 921 C C . SER A 1 121 ? 11.195 15.375 21.031 1 95.44 121 SER A C 1
ATOM 923 O O . SER A 1 121 ? 11.062 16.266 21.859 1 95.44 121 SER A O 1
ATOM 925 N N . TYR A 1 122 ? 10.477 15.352 19.953 1 98.31 122 TYR A N 1
ATOM 926 C CA . TYR A 1 122 ? 9.453 16.359 19.719 1 98.31 122 TYR A CA 1
ATOM 927 C C . TYR A 1 122 ? 8.188 16.062 20.516 1 98.31 122 TYR A C 1
ATOM 929 O O . TYR A 1 122 ? 7.809 14.891 20.672 1 98.31 122 TYR A O 1
ATOM 937 N N . ASP A 1 123 ? 7.598 17.125 20.984 1 98.5 123 ASP A N 1
ATOM 938 C CA . ASP A 1 123 ? 6.301 17 21.625 1 98.5 123 ASP A CA 1
ATOM 939 C C . ASP A 1 123 ? 5.172 16.922 20.609 1 98.5 123 ASP A C 1
ATOM 941 O O . ASP A 1 123 ? 4.223 16.156 20.766 1 98.5 123 ASP A O 1
ATOM 945 N N . VAL A 1 124 ? 5.34 17.766 19.578 1 98.31 124 VAL A N 1
ATOM 946 C CA . VAL A 1 124 ? 4.309 17.828 18.547 1 98.31 124 VAL A CA 1
ATOM 947 C C . VAL A 1 124 ? 4.957 17.891 17.172 1 98.31 124 VAL A C 1
ATOM 949 O O . VAL A 1 124 ? 5.953 18.594 16.969 1 98.31 124 VAL A O 1
ATOM 952 N N . ILE A 1 125 ? 4.43 17.078 16.266 1 98.19 125 ILE A N 1
ATOM 953 C CA . ILE A 1 125 ? 4.777 17.141 14.852 1 98.19 125 ILE A CA 1
ATOM 954 C C . ILE A 1 125 ? 3.545 17.516 14.031 1 98.19 125 ILE A C 1
ATOM 956 O O . ILE A 1 125 ? 2.564 16.781 13.992 1 98.19 125 ILE A O 1
ATOM 960 N N . MET A 1 126 ? 3.586 18.719 13.438 1 96.62 126 MET A N 1
ATOM 961 C CA . MET A 1 126 ? 2.527 19.156 12.531 1 96.62 126 MET A CA 1
ATOM 962 C C . MET A 1 126 ? 2.887 18.859 11.078 1 96.62 126 MET A C 1
ATOM 964 O O . MET A 1 126 ? 4.023 19.078 10.656 1 96.62 126 MET A O 1
ATOM 968 N N . ILE A 1 127 ? 1.923 18.344 10.359 1 95.5 127 ILE A N 1
ATOM 969 C CA . ILE A 1 127 ? 2.184 18.047 8.953 1 95.5 127 ILE A CA 1
ATOM 970 C C . ILE A 1 127 ? 1.22 18.828 8.07 1 95.5 127 ILE A C 1
ATOM 972 O O . ILE A 1 127 ? 0.003 18.656 8.156 1 95.5 127 ILE A O 1
ATOM 976 N N . ASP A 1 128 ? 1.768 19.688 7.25 1 92.62 128 ASP A N 1
ATOM 977 C CA . ASP A 1 128 ? 0.993 20.422 6.262 1 92.62 128 ASP A CA 1
ATOM 978 C C . ASP A 1 128 ? 0.885 19.656 4.949 1 92.62 128 ASP A C 1
ATOM 980 O O . ASP A 1 128 ? 1.863 19.531 4.211 1 92.62 128 ASP A O 1
ATOM 984 N N . SER A 1 129 ? -0.197 19.094 4.66 1 88.56 129 SER A N 1
ATOM 985 C CA . SER A 1 129 ? -0.381 18.234 3.498 1 88.56 129 SER A CA 1
ATOM 986 C C . SER A 1 129 ? -0.652 19.047 2.24 1 88.56 129 SER A C 1
ATOM 988 O O . SER A 1 129 ? -1.016 20.219 2.326 1 88.56 129 SER A O 1
ATOM 990 N N . LYS A 1 130 ? -0.246 18.328 1.17 1 77 130 LYS A N 1
ATOM 991 C CA . LYS A 1 130 ? -0.633 18.922 -0.106 1 77 130 LYS A CA 1
ATOM 992 C C . LYS A 1 130 ? -2.117 18.703 -0.385 1 77 130 LYS A C 1
ATOM 994 O O . LYS A 1 130 ? -2.672 17.656 -0.053 1 77 130 LYS A O 1
ATOM 999 N N . GLY A 1 131 ? -2.725 19.812 -0.6 1 64.5 131 GLY A N 1
ATOM 1000 C CA . GLY A 1 131 ? -4.09 19.734 -1.092 1 64.5 131 GLY A CA 1
ATOM 1001 C C . GLY A 1 131 ? -4.305 18.609 -2.082 1 64.5 131 GLY A C 1
ATOM 1002 O O . GLY A 1 131 ? -3.352 17.938 -2.486 1 64.5 131 GLY A O 1
ATOM 1003 N N . ALA A 1 132 ? -5.352 17.797 -2.135 1 64.06 132 ALA A N 1
ATOM 1004 C CA . ALA A 1 132 ? -5.773 16.984 -3.27 1 64.06 132 ALA A CA 1
ATOM 1005 C C . ALA A 1 132 ? -5.852 15.508 -2.883 1 64.06 132 ALA A C 1
ATOM 1007 O O . ALA A 1 132 ? -5.508 15.133 -1.759 1 64.06 132 ALA A O 1
ATOM 1008 N N . ALA A 1 133 ? -6.305 14.766 -3.627 1 67.19 133 ALA A N 1
ATOM 1009 C CA . ALA A 1 133 ? -6.508 13.32 -3.568 1 67.19 133 ALA A CA 1
ATOM 1010 C C . ALA A 1 133 ? -5.246 12.57 -3.979 1 67.19 133 ALA A C 1
ATOM 1012 O O . ALA A 1 133 ? -4.332 13.156 -4.566 1 67.19 133 ALA A O 1
ATOM 1013 N N . GLY A 1 134 ? -5.016 11.594 -3.238 1 86.62 134 GLY A N 1
ATOM 1014 C CA . GLY A 1 134 ? -3.947 10.719 -3.695 1 86.62 134 GLY A CA 1
ATOM 1015 C C . GLY A 1 134 ? -3.131 10.133 -2.561 1 86.62 134 GLY A C 1
ATOM 1016 O O . GLY A 1 134 ? -3.469 10.305 -1.388 1 86.62 134 GLY A O 1
ATOM 1017 N N . VAL A 1 135 ? -1.997 9.523 -2.943 1 92.56 135 VAL A N 1
ATOM 1018 C CA . VAL A 1 135 ? -1.214 8.711 -2.018 1 92.56 135 VAL A CA 1
ATOM 1019 C C . VAL A 1 135 ? -0.512 9.617 -1.006 1 92.56 135 VAL A C 1
ATOM 1021 O O . VAL A 1 135 ? -0.338 9.242 0.156 1 92.56 135 VAL A O 1
ATOM 1024 N N . MET A 1 136 ? -0.192 10.852 -1.359 1 92.56 136 MET A N 1
ATOM 1025 C CA . MET A 1 136 ? 0.544 11.742 -0.469 1 92.56 136 MET A CA 1
ATOM 1026 C C . MET A 1 136 ? -0.326 12.18 0.705 1 92.56 136 MET A C 1
ATOM 1028 O O . MET A 1 136 ? 0.15 12.266 1.838 1 92.56 136 MET A O 1
ATOM 1032 N N . VAL A 1 137 ? -1.557 12.5 0.473 1 93 137 VAL A N 1
ATOM 1033 C CA . VAL A 1 137 ? -2.447 12.852 1.573 1 93 137 VAL A CA 1
ATOM 1034 C C . VAL A 1 137 ? -2.705 11.625 2.445 1 93 137 VAL A C 1
ATOM 1036 O O . VAL A 1 137 ? -2.789 11.734 3.67 1 93 137 VAL A O 1
ATOM 1039 N N . GLU A 1 138 ? -2.766 10.477 1.782 1 94.94 138 GLU A N 1
ATOM 1040 C CA . GLU A 1 138 ? -3.004 9.25 2.531 1 94.94 138 GLU A CA 1
ATOM 1041 C C . GLU A 1 138 ? -1.865 8.969 3.506 1 94.94 138 GLU A C 1
ATOM 1043 O O . GLU A 1 138 ? -2.105 8.609 4.664 1 94.94 138 GLU A O 1
ATOM 1048 N N . LEU A 1 139 ? -0.614 9.125 3.035 1 95.25 139 LEU A N 1
ATOM 1049 C CA . LEU A 1 139 ? 0.502 8.82 3.922 1 95.25 139 LEU A CA 1
ATOM 1050 C C . LEU A 1 139 ? 0.585 9.836 5.059 1 95.25 139 LEU A C 1
ATOM 1052 O O . LEU A 1 139 ? 1.027 9.5 6.164 1 95.25 139 LEU A O 1
ATOM 1056 N N . VAL A 1 140 ? 0.126 11.078 4.82 1 95.12 140 VAL A N 1
ATOM 1057 C CA . VAL A 1 140 ? 0.105 12.109 5.848 1 95.12 140 VAL A CA 1
ATOM 1058 C C . VAL A 1 140 ? -0.958 11.773 6.895 1 95.12 140 VAL A C 1
ATOM 1060 O O . VAL A 1 140 ? -0.691 11.82 8.094 1 95.12 140 VAL A O 1
ATOM 1063 N N . VAL A 1 141 ? -2.125 11.398 6.441 1 95.94 141 VAL A N 1
ATOM 1064 C CA . VAL A 1 141 ? -3.24 11.062 7.32 1 95.94 141 VAL A CA 1
ATOM 1065 C C . VAL A 1 141 ? -2.875 9.859 8.188 1 95.94 141 VAL A C 1
ATOM 1067 O O . VAL A 1 141 ? -3.119 9.859 9.398 1 95.94 141 VAL A O 1
ATOM 1070 N N . LEU A 1 142 ? -2.197 8.898 7.57 1 96.62 142 LEU A N 1
ATOM 1071 C CA . LEU A 1 142 ? -1.875 7.668 8.273 1 96.62 142 LEU A CA 1
ATOM 1072 C C . LEU A 1 142 ? -0.759 7.895 9.289 1 96.62 142 LEU A C 1
ATOM 1074 O O . LEU A 1 142 ? -0.535 7.059 10.164 1 96.62 142 LEU A O 1
ATOM 1078 N N . ALA A 1 143 ? -0.052 9.008 9.211 1 96.94 143 ALA A N 1
ATOM 1079 C CA . ALA A 1 143 ? 1.021 9.328 10.156 1 96.94 143 ALA A CA 1
ATOM 1080 C C . ALA A 1 143 ? 0.46 9.898 11.453 1 96.94 143 ALA A C 1
ATOM 1082 O O . ALA A 1 143 ? 1.168 9.977 12.461 1 96.94 143 ALA A O 1
ATOM 1083 N N . ALA A 1 144 ? -0.825 10.219 11.445 1 97.62 144 ALA A N 1
ATOM 1084 C CA . ALA A 1 144 ? -1.452 10.875 12.594 1 97.62 144 ALA A CA 1
ATOM 1085 C C . ALA A 1 144 ? -1.443 9.961 13.812 1 97.62 144 ALA A C 1
ATOM 1087 O O . ALA A 1 144 ? -1.619 8.742 13.688 1 97.62 144 ALA A O 1
ATOM 1088 N N . THR A 1 145 ? -1.248 10.5 15.008 1 96.88 145 THR A N 1
ATOM 1089 C CA . THR A 1 145 ? -1.356 9.727 16.234 1 96.88 145 THR A CA 1
ATOM 1090 C C . THR A 1 145 ? -2.82 9.484 16.594 1 96.88 145 THR A C 1
ATOM 1092 O O . THR A 1 145 ? -3.199 8.375 16.969 1 96.88 145 THR A O 1
ATOM 1095 N N . GLU A 1 146 ? -3.643 10.578 16.453 1 96.5 146 GLU A N 1
ATOM 1096 C CA . GLU A 1 146 ? -5.031 10.422 16.891 1 96.5 146 GLU A CA 1
ATOM 1097 C C . GLU A 1 146 ? -5.984 11.164 15.953 1 96.5 146 GLU A C 1
ATOM 1099 O O . GLU A 1 146 ? -7.039 10.641 15.594 1 96.5 146 GLU A O 1
ATOM 1104 N N . ASN A 1 147 ? -5.578 12.359 15.586 1 97.19 147 ASN A N 1
ATOM 1105 C CA . ASN A 1 147 ? -6.504 13.234 14.883 1 97.19 147 ASN A CA 1
ATOM 1106 C C . ASN A 1 147 ? -5.848 13.875 13.664 1 97.19 147 ASN A C 1
ATOM 1108 O O . ASN A 1 147 ? -4.625 14.023 13.617 1 97.19 147 ASN A O 1
ATOM 1112 N N . VAL A 1 148 ? -6.684 14.195 12.734 1 97 148 VAL A N 1
ATOM 1113 C CA . VAL A 1 148 ? -6.34 15.078 11.625 1 97 148 VAL A CA 1
ATOM 1114 C C . VAL A 1 148 ? -7.238 16.312 11.648 1 97 148 VAL A C 1
ATOM 1116 O O . VAL A 1 148 ? -8.414 16.219 12 1 97 148 VAL A O 1
ATOM 1119 N N . VAL A 1 149 ? -6.652 17.438 11.32 1 97.19 149 VAL A N 1
ATOM 1120 C CA . VAL A 1 149 ? -7.445 18.672 11.242 1 97.19 149 VAL A CA 1
ATOM 1121 C C . VAL A 1 149 ? -7.801 18.953 9.789 1 97.19 149 VAL A C 1
ATOM 1123 O O . VAL A 1 149 ? -6.914 19.109 8.945 1 97.19 149 VAL A O 1
ATOM 1126 N N . GLY A 1 150 ? -9.047 18.969 9.508 1 95.69 150 GLY A N 1
ATOM 1127 C CA . GLY A 1 150 ? -9.531 19.375 8.203 1 95.69 150 GLY A CA 1
ATOM 1128 C C . GLY A 1 150 ? -9.977 20.828 8.164 1 95.69 150 GLY A C 1
ATOM 1129 O O . GLY A 1 150 ? -10.961 21.203 8.812 1 95.69 150 GLY A O 1
ATOM 1130 N N . VAL A 1 151 ? -9.336 21.594 7.32 1 95.31 151 VAL A N 1
ATOM 1131 C CA . VAL A 1 151 ? -9.617 23.031 7.254 1 95.31 151 VAL A CA 1
ATOM 1132 C C . VAL A 1 151 ? -10.586 23.312 6.105 1 95.31 151 VAL A C 1
ATOM 1134 O O . VAL A 1 151 ? -10.367 22.859 4.977 1 95.31 151 VAL A O 1
ATOM 1137 N N . ILE A 1 152 ? -11.641 24.109 6.406 1 95.12 152 ILE A N 1
ATOM 1138 C CA . ILE A 1 152 ? -12.609 24.453 5.379 1 95.12 152 ILE A CA 1
ATOM 1139 C C . ILE A 1 152 ? -12.984 25.938 5.512 1 95.12 152 ILE A C 1
ATOM 1141 O O . ILE A 1 152 ? -12.852 26.531 6.586 1 95.12 152 ILE A O 1
ATOM 1145 N N . LYS A 1 153 ? -13.477 26.469 4.398 1 94.31 153 LYS A N 1
ATOM 1146 C CA . LYS A 1 153 ? -14.219 27.719 4.445 1 94.31 153 LYS A CA 1
ATOM 1147 C C . LYS A 1 153 ? -15.719 27.469 4.562 1 94.31 153 LYS A C 1
ATOM 1149 O O . LYS A 1 153 ? -16.234 26.469 4.047 1 94.31 153 LYS A O 1
ATOM 1154 N N . PRO A 1 154 ? -16.391 28.375 5.297 1 94.94 154 PRO A N 1
ATOM 1155 C CA . PRO A 1 154 ? -17.828 28.156 5.465 1 94.94 154 PRO A CA 1
ATOM 1156 C C . PRO A 1 154 ? -18.625 28.531 4.223 1 94.94 154 PRO A C 1
ATOM 1158 O O . PRO A 1 154 ? -19.531 29.375 4.289 1 94.94 154 PRO A O 1
ATOM 1161 N N . ILE A 1 155 ? -18.281 27.906 3.162 1 92.31 155 ILE A N 1
ATOM 1162 C CA . ILE A 1 155 ? -18.953 27.984 1.873 1 92.31 155 ILE A CA 1
ATOM 1163 C C . ILE A 1 155 ? -19.547 26.625 1.521 1 92.31 155 ILE A C 1
ATOM 1165 O O . ILE A 1 155 ? -18.844 25.609 1.516 1 92.31 155 ILE A O 1
ATOM 1169 N N . LEU A 1 156 ? -20.828 26.672 1.245 1 90.5 156 LEU A N 1
ATOM 1170 C CA . LEU A 1 156 ? -21.578 25.422 1.148 1 90.5 156 LEU A CA 1
ATOM 1171 C C . LEU A 1 156 ? -20.922 24.453 0.169 1 90.5 156 LEU A C 1
ATOM 1173 O O . LEU A 1 156 ? -20.672 23.297 0.504 1 90.5 156 LEU A O 1
ATOM 1177 N N . PRO A 1 157 ? -20.609 24.953 -1.063 1 89.88 157 PRO A N 1
ATOM 1178 C CA . PRO A 1 157 ? -19.953 24.031 -1.986 1 89.88 157 PRO A CA 1
ATOM 1179 C C . PRO A 1 157 ? -18.641 23.484 -1.433 1 89.88 157 PRO A C 1
ATOM 1181 O O . PRO A 1 157 ? -18.312 22.312 -1.655 1 89.88 157 PRO A O 1
ATOM 1184 N N . ASP A 1 158 ? -17.844 24.25 -0.745 1 88.38 158 ASP A N 1
ATOM 1185 C CA . ASP A 1 158 ? -16.578 23.844 -0.17 1 88.38 158 ASP A CA 1
ATOM 1186 C C . ASP A 1 158 ? -16.781 22.797 0.926 1 88.38 158 ASP A C 1
ATOM 1188 O O . ASP A 1 158 ? -16.031 21.812 1.001 1 88.38 158 ASP A O 1
ATOM 1192 N N . VAL A 1 159 ? -17.781 23.047 1.69 1 91.44 159 VAL A N 1
ATOM 1193 C CA . VAL A 1 159 ? -18.094 22.141 2.789 1 91.44 159 VAL A CA 1
ATOM 1194 C C . VAL A 1 159 ? -18.516 20.781 2.234 1 91.44 159 VAL A C 1
ATOM 1196 O O . VAL A 1 159 ? -18.062 19.734 2.705 1 91.44 159 VAL A O 1
ATOM 1199 N N . ARG A 1 160 ? -19.359 20.797 1.291 1 91 160 ARG A N 1
ATOM 1200 C CA . ARG A 1 160 ? -19.844 19.562 0.688 1 91 160 ARG A CA 1
ATOM 1201 C C . ARG A 1 160 ? -18.703 18.797 0.027 1 91 160 ARG A C 1
ATOM 1203 O O . ARG A 1 160 ? -18.609 17.562 0.152 1 91 160 ARG A O 1
ATOM 1210 N N . GLU A 1 161 ? -17.906 19.5 -0.645 1 89.56 161 GLU A N 1
ATOM 1211 C CA . GLU A 1 161 ? -16.75 18.875 -1.291 1 89.56 161 GLU A CA 1
ATOM 1212 C C . GLU A 1 161 ? -15.797 18.266 -0.262 1 89.56 161 GLU A C 1
ATOM 1214 O O . GLU A 1 161 ? -15.281 17.172 -0.466 1 89.56 161 GLU A O 1
ATOM 1219 N N . PHE A 1 162 ? -15.633 18.953 0.747 1 91 162 PHE A N 1
ATOM 1220 C CA . PHE A 1 162 ? -14.758 18.469 1.807 1 91 162 PHE A CA 1
ATOM 1221 C C . PHE A 1 162 ? -15.305 17.172 2.406 1 91 162 PHE A C 1
ATOM 1223 O O . PHE A 1 162 ? -14.578 16.203 2.557 1 91 162 PHE A O 1
ATOM 1230 N N . MET A 1 163 ? -16.562 17.203 2.664 1 93.25 163 MET A N 1
ATOM 1231 C CA . MET A 1 163 ? -17.172 16.031 3.277 1 93.25 163 MET A CA 1
ATOM 1232 C C . MET A 1 163 ? -17.125 14.836 2.342 1 93.25 163 MET A C 1
ATOM 1234 O O . MET A 1 163 ? -16.703 13.75 2.746 1 93.25 163 MET A O 1
ATOM 1238 N N . ARG A 1 164 ? -17.453 15.07 1.175 1 91.88 164 ARG A N 1
ATOM 1239 C CA . ARG A 1 164 ? -17.422 13.984 0.199 1 91.88 164 ARG A CA 1
ATOM 1240 C C . ARG A 1 164 ? -16 13.461 0.007 1 91.88 164 ARG A C 1
ATOM 1242 O O . ARG A 1 164 ? -15.766 12.25 0.059 1 91.88 164 ARG A O 1
ATOM 1249 N N . GLY A 1 165 ? -15.086 14.367 -0.189 1 91.12 165 GLY A N 1
ATOM 1250 C CA . GLY A 1 165 ? -13.703 14 -0.449 1 91.12 165 GLY A CA 1
ATOM 1251 C C . GLY A 1 165 ? -13.031 13.32 0.73 1 91.12 165 GLY A C 1
ATOM 1252 O O . GLY A 1 165 ? -12.336 12.32 0.563 1 91.12 165 GLY A O 1
ATOM 1253 N N . THR A 1 166 ? -13.242 13.852 1.852 1 91.62 166 THR A N 1
ATOM 1254 C CA . THR A 1 166 ? -12.602 13.32 3.051 1 91.62 166 THR A CA 1
ATOM 1255 C C . THR A 1 166 ? -13.188 11.961 3.426 1 91.62 166 THR A C 1
ATOM 1257 O O . THR A 1 166 ? -12.453 11.039 3.781 1 91.62 166 THR A O 1
ATOM 1260 N N . VAL A 1 167 ? -14.492 11.867 3.322 1 92.56 167 VAL A N 1
ATOM 1261 C CA . VAL A 1 167 ? -15.141 10.594 3.633 1 92.56 167 VAL A CA 1
ATOM 1262 C C . VAL A 1 167 ? -14.648 9.523 2.664 1 92.56 167 VAL A C 1
ATOM 1264 O O . VAL A 1 167 ? -14.352 8.398 3.074 1 92.56 167 VAL A O 1
ATOM 1267 N N . ARG A 1 168 ? -14.594 9.898 1.442 1 92.69 168 ARG A N 1
ATOM 1268 C CA . ARG A 1 168 ? -14.086 8.961 0.446 1 92.69 168 ARG A CA 1
ATOM 1269 C C . ARG A 1 168 ? -12.656 8.539 0.775 1 92.69 168 ARG A C 1
ATOM 1271 O O . ARG A 1 168 ? -12.328 7.348 0.722 1 92.69 168 ARG A O 1
ATOM 1278 N N . LEU A 1 169 ? -11.836 9.469 1.109 1 92.88 169 LEU A N 1
ATOM 1279 C CA . LEU A 1 169 ? -10.453 9.211 1.484 1 92.88 169 LEU A CA 1
ATOM 1280 C C . LEU A 1 169 ? -10.375 8.25 2.664 1 92.88 169 LEU A C 1
ATOM 1282 O O . LEU A 1 169 ? -9.695 7.223 2.596 1 92.88 169 LEU A O 1
ATOM 1286 N N . MET A 1 170 ? -11.109 8.547 3.666 1 94.69 170 MET A N 1
ATOM 1287 C CA . MET A 1 170 ? -11.07 7.742 4.883 1 94.69 170 MET A CA 1
ATOM 1288 C C . MET A 1 170 ? -11.641 6.352 4.629 1 94.69 170 MET A C 1
ATOM 1290 O O . MET A 1 170 ? -11.133 5.363 5.164 1 94.69 170 MET A O 1
ATOM 1294 N N . SER A 1 171 ? -12.688 6.301 3.812 1 94.44 171 SER A N 1
ATOM 1295 C CA . SER A 1 171 ? -13.297 5.016 3.482 1 94.44 171 SER A CA 1
ATOM 1296 C C . SER A 1 171 ? -12.289 4.078 2.828 1 94.44 171 SER A C 1
ATOM 1298 O O . SER A 1 171 ? -12.258 2.883 3.127 1 94.44 171 SER A O 1
ATOM 1300 N N . ARG A 1 172 ? -11.508 4.594 2.008 1 92.88 172 ARG A N 1
ATOM 1301 C CA . ARG A 1 172 ? -10.5 3.803 1.315 1 92.88 172 ARG A CA 1
ATOM 1302 C C . ARG A 1 172 ? -9.438 3.291 2.289 1 92.88 172 ARG A C 1
ATOM 1304 O O . ARG A 1 172 ? -8.945 2.172 2.143 1 92.88 172 ARG A O 1
ATOM 1311 N N . LEU A 1 173 ? -9.148 4.078 3.287 1 95.69 173 LEU A N 1
ATOM 1312 C CA . LEU A 1 173 ? -8.086 3.742 4.227 1 95.69 173 LEU A CA 1
ATOM 1313 C C . LEU A 1 173 ? -8.562 2.713 5.246 1 95.69 173 LEU A C 1
ATOM 1315 O O . LEU A 1 173 ? -7.75 2.059 5.902 1 95.69 173 LEU A O 1
ATOM 1319 N N . LEU A 1 174 ? -9.883 2.541 5.375 1 95.06 174 LEU A N 1
ATOM 1320 C CA . LEU A 1 174 ? -10.453 1.636 6.367 1 95.06 174 LEU A CA 1
ATOM 1321 C C . LEU A 1 174 ? -9.953 0.21 6.148 1 95.06 174 LEU A C 1
ATOM 1323 O O . LEU A 1 174 ? -9.812 -0.556 7.105 1 95.06 174 LEU A O 1
ATOM 1327 N N . ALA A 1 175 ? -9.625 -0.099 4.934 1 91.69 175 ALA A N 1
ATOM 1328 C CA . ALA A 1 175 ? -9.172 -1.447 4.598 1 91.69 175 ALA A CA 1
ATOM 1329 C C . ALA A 1 175 ? -7.871 -1.784 5.316 1 91.69 175 ALA A C 1
ATOM 1331 O O . ALA A 1 175 ? -7.57 -2.957 5.555 1 91.69 175 ALA A O 1
ATOM 1332 N N . LEU A 1 176 ? -7.125 -0.804 5.715 1 94.56 176 LEU A N 1
ATOM 1333 C CA . LEU A 1 176 ? -5.816 -1.003 6.332 1 94.56 176 LEU A CA 1
ATOM 1334 C C . LEU A 1 176 ? -5.961 -1.36 7.805 1 94.56 176 LEU A C 1
ATOM 1336 O O . LEU A 1 176 ? -5.004 -1.824 8.43 1 94.56 176 LEU A O 1
ATOM 1340 N N . GLN A 1 177 ? -7.16 -1.205 8.352 1 93.81 177 GLN A N 1
ATOM 1341 C CA . GLN A 1 177 ? -7.391 -1.521 9.758 1 93.81 177 GLN A CA 1
ATOM 1342 C C . GLN A 1 177 ? -7.16 -3.004 10.031 1 93.81 177 GLN A C 1
ATOM 1344 O O . GLN A 1 177 ? -6.746 -3.379 11.133 1 93.81 177 GLN A O 1
ATOM 1349 N N . ALA A 1 178 ? -7.41 -3.797 9.016 1 90.88 178 ALA A N 1
ATOM 1350 C CA . ALA A 1 178 ? -7.238 -5.242 9.148 1 90.88 178 ALA A CA 1
ATOM 1351 C C . ALA A 1 178 ? -5.781 -5.594 9.438 1 90.88 178 ALA A C 1
ATOM 1353 O O . ALA A 1 178 ? -5.484 -6.695 9.898 1 90.88 178 ALA A O 1
ATOM 1354 N N . TYR A 1 179 ? -4.895 -4.656 9.305 1 91.12 179 TYR A N 1
ATOM 1355 C CA . TYR A 1 179 ? -3.471 -4.914 9.477 1 91.12 179 TYR A CA 1
ATOM 1356 C C . TYR A 1 179 ? -2.906 -4.117 10.641 1 91.12 179 TYR A C 1
ATOM 1358 O O . TYR A 1 179 ? -1.704 -3.844 10.695 1 91.12 179 TYR A O 1
ATOM 1366 N N . GLY A 1 180 ? -3.781 -3.594 11.43 1 90.88 180 GLY A N 1
ATOM 1367 C CA . GLY A 1 180 ? -3.369 -2.941 12.664 1 90.88 180 GLY A CA 1
ATOM 1368 C C . GLY A 1 180 ? -3.119 -1.455 12.5 1 90.88 180 GLY A C 1
ATOM 1369 O O . GLY A 1 180 ? -2.557 -0.812 13.383 1 90.88 180 GLY A O 1
ATOM 1370 N N . ILE A 1 181 ? -3.51 -0.958 11.414 1 92.25 181 ILE A N 1
ATOM 1371 C CA . ILE A 1 181 ? -3.297 0.465 11.164 1 92.25 181 ILE A CA 1
ATOM 1372 C C . ILE A 1 181 ? -4.492 1.262 11.688 1 92.25 181 ILE A C 1
ATOM 1374 O O . ILE A 1 181 ? -5.637 0.995 11.305 1 92.25 181 ILE A O 1
ATOM 1378 N N . GLN A 1 182 ? -4.188 2.17 12.484 1 92.88 182 GLN A N 1
ATOM 1379 C CA . GLN A 1 182 ? -5.242 3.006 13.055 1 92.88 182 GLN A CA 1
ATOM 1380 C C . GLN A 1 182 ? -5.605 4.148 12.109 1 92.88 182 GLN A C 1
ATOM 1382 O O . GLN A 1 182 ? -4.723 4.812 11.562 1 92.88 182 GLN A O 1
ATOM 1387 N N . ILE A 1 183 ? -6.875 4.316 11.93 1 96.19 183 ILE A N 1
ATOM 1388 C CA . ILE A 1 183 ? -7.379 5.434 11.133 1 96.19 183 ILE A CA 1
ATOM 1389 C C . ILE A 1 183 ? -7.758 6.59 12.055 1 96.19 183 ILE A C 1
ATOM 1391 O O . ILE A 1 183 ? -8.57 6.426 12.969 1 96.19 183 ILE A O 1
ATOM 1395 N N . PRO A 1 184 ? -7.234 7.758 11.844 1 97.56 184 PRO A N 1
ATOM 1396 C CA . PRO A 1 184 ? -7.457 8.875 12.766 1 97.56 184 PRO A CA 1
ATOM 1397 C C . PRO A 1 184 ? -8.844 9.492 12.625 1 97.56 184 PRO A C 1
ATOM 1399 O O . PRO A 1 184 ? -9.523 9.281 11.617 1 97.56 184 PRO A O 1
ATOM 1402 N N . ASP A 1 185 ? -9.219 10.227 13.672 1 97.75 185 ASP A N 1
ATOM 1403 C CA . ASP A 1 185 ? -10.438 11.023 13.617 1 97.75 185 ASP A CA 1
ATOM 1404 C C . ASP A 1 185 ? -10.203 12.344 12.883 1 97.75 185 ASP A C 1
ATOM 1406 O O . ASP A 1 185 ? -9.078 12.844 12.852 1 97.75 185 ASP A O 1
ATOM 1410 N N . ILE A 1 186 ? -11.312 12.836 12.312 1 96.88 186 ILE A N 1
ATOM 1411 C CA . ILE A 1 186 ? -11.211 14.109 11.617 1 96.88 186 ILE A CA 1
ATOM 1412 C C . ILE A 1 186 ? -11.852 15.211 12.469 1 96.88 186 ILE A C 1
ATOM 1414 O O . ILE A 1 186 ? -12.984 15.07 12.922 1 96.88 186 ILE A O 1
ATOM 1418 N N . LYS A 1 187 ? -11.125 16.234 12.742 1 98.12 187 LYS A N 1
ATOM 1419 C CA . LYS A 1 187 ? -11.641 17.453 13.367 1 98.12 187 LYS A CA 1
ATOM 1420 C C . LYS A 1 187 ? -11.672 18.609 12.383 1 98.12 187 LYS A C 1
ATOM 1422 O O . LYS A 1 187 ? -10.625 19.062 11.898 1 98.12 187 LYS A O 1
ATOM 1427 N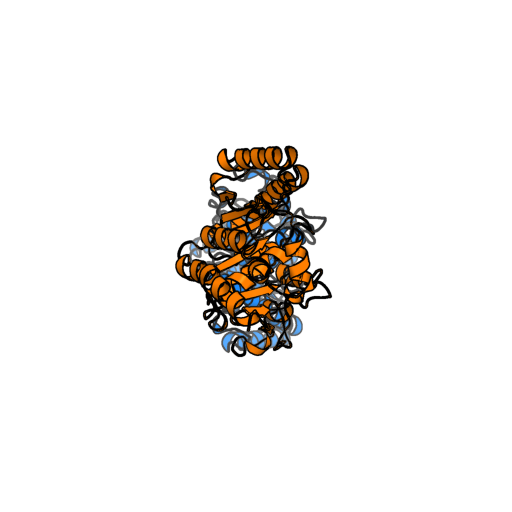 N . ILE A 1 188 ? -12.852 19.125 12.141 1 97.25 188 ILE A N 1
ATOM 1428 C CA . ILE A 1 188 ? -13.016 20.156 11.117 1 97.25 188 ILE A CA 1
ATOM 1429 C C . ILE A 1 188 ? -12.82 21.531 11.742 1 97.25 188 ILE A C 1
ATOM 1431 O O . ILE A 1 188 ? -13.414 21.844 12.773 1 97.25 188 ILE A O 1
ATOM 1435 N N . LEU A 1 189 ? -12 22.281 11.102 1 97.81 189 LEU A N 1
ATOM 1436 C CA . LEU A 1 189 ? -11.758 23.672 11.484 1 97.81 189 LEU A CA 1
ATOM 1437 C C . LEU A 1 189 ? -12.328 24.625 10.445 1 97.81 189 LEU A C 1
ATOM 1439 O O . LEU A 1 189 ? -11.906 24.609 9.289 1 97.81 189 LEU A O 1
ATOM 1443 N N . ALA A 1 190 ? -13.289 25.422 10.875 1 97.25 190 ALA A N 1
ATOM 1444 C CA . ALA A 1 190 ? -13.805 26.484 10 1 97.25 190 ALA A CA 1
ATOM 1445 C C . ALA A 1 190 ? -12.867 27.688 9.984 1 97.25 190 ALA A C 1
ATOM 1447 O O . ALA A 1 190 ? -12.602 28.297 11.023 1 97.25 190 ALA A O 1
ATOM 1448 N N . ASN A 1 191 ? -12.375 27.922 8.797 1 96.25 191 ASN A N 1
ATOM 1449 C CA . ASN A 1 191 ? -11.438 29.031 8.594 1 96.25 191 ASN A CA 1
ATOM 1450 C C . ASN A 1 191 ? -12.047 30.141 7.742 1 96.25 191 ASN A C 1
ATOM 1452 O O . ASN A 1 191 ? -13.031 29.906 7.035 1 96.25 191 ASN A O 1
ATOM 1456 N N . CYS A 1 192 ? -11.539 31.328 7.906 1 94.94 192 CYS A N 1
ATOM 1457 C CA . CYS A 1 192 ? -11.969 32.5 7.148 1 94.94 192 CYS A CA 1
ATOM 1458 C C . CYS A 1 192 ? -13.461 32.75 7.348 1 94.94 192 CYS A C 1
ATOM 1460 O O . CYS A 1 192 ? -14.195 32.969 6.375 1 94.94 192 CYS A O 1
ATOM 1462 N N . VAL A 1 193 ? -13.906 32.75 8.531 1 95.69 193 VAL A N 1
ATOM 1463 C CA . VAL A 1 193 ? -15.312 32.969 8.852 1 95.69 193 VAL A CA 1
ATOM 1464 C C . VAL A 1 193 ? -15.602 34.469 8.914 1 95.69 193 VAL A C 1
ATOM 1466 O O . VAL A 1 193 ? -14.922 35.219 9.617 1 95.69 193 VAL A O 1
ATOM 1469 N N . GLU A 1 194 ? -16.578 34.906 8.219 1 93 194 GLU A N 1
ATOM 1470 C CA . GLU A 1 194 ? -16.969 36.312 8.211 1 93 194 GLU A CA 1
ATOM 1471 C C . GLU A 1 194 ? -18.219 36.562 9.07 1 93 194 GLU A C 1
ATOM 1473 O O . GLU A 1 194 ? -18.625 37.688 9.281 1 93 194 GLU A O 1
ATOM 1478 N N . ASN A 1 195 ? -18.797 35.562 9.539 1 90.94 195 ASN A N 1
ATOM 1479 C CA . ASN A 1 195 ? -19.953 35.594 10.422 1 90.94 195 ASN A CA 1
ATOM 1480 C C . ASN A 1 195 ? -21.172 36.188 9.734 1 90.94 195 ASN A C 1
ATOM 1482 O O . ASN A 1 195 ? -21.922 36.969 10.344 1 90.94 195 ASN A O 1
ATOM 1486 N N . THR A 1 196 ? -21.25 35.938 8.477 1 92.62 196 THR A N 1
ATOM 1487 C CA . THR A 1 196 ? -22.469 36.281 7.742 1 92.62 196 THR A CA 1
ATOM 1488 C C . THR A 1 196 ? -23.578 35.281 8.016 1 92.62 196 THR A C 1
ATOM 1490 O O . THR A 1 196 ? -23.328 34.25 8.625 1 92.62 196 THR A O 1
ATOM 1493 N N . SER A 1 197 ? -24.75 35.688 7.629 1 94.12 197 SER A N 1
ATOM 1494 C CA . SER A 1 197 ? -25.859 34.75 7.75 1 94.12 197 SER A CA 1
ATOM 1495 C C . SER A 1 197 ? -25.609 33.469 6.949 1 94.12 197 SER A C 1
ATOM 1497 O O . SER A 1 197 ? -25.969 32.375 7.379 1 94.12 197 SER A O 1
ATOM 1499 N N . LEU A 1 198 ? -25 33.688 5.852 1 92.44 198 LEU A N 1
ATOM 1500 C CA . LEU A 1 198 ? -24.703 32.531 4.992 1 92.44 198 LEU A CA 1
ATOM 1501 C C . LEU A 1 198 ? -23.656 31.641 5.645 1 92.44 198 LEU A C 1
ATOM 1503 O O . LEU A 1 198 ? -23.781 30.406 5.582 1 92.44 198 LEU A O 1
ATOM 1507 N N . ASP A 1 199 ? -22.578 32.156 6.234 1 94.44 199 ASP A N 1
ATOM 1508 C CA . ASP A 1 199 ? -21.594 31.359 6.977 1 94.44 199 ASP A CA 1
ATOM 1509 C C . ASP A 1 199 ? -22.266 30.516 8.055 1 94.44 199 ASP A C 1
ATOM 1511 O O . ASP A 1 199 ? -21.969 29.328 8.18 1 94.44 199 ASP A O 1
ATOM 1515 N N . ARG A 1 200 ? -23.156 31.219 8.758 1 94.38 200 ARG A N 1
ATOM 1516 C CA . ARG A 1 200 ? -23.828 30.547 9.875 1 94.38 200 ARG A CA 1
ATOM 1517 C C . ARG A 1 200 ? -24.703 29.406 9.383 1 94.38 200 ARG A C 1
ATOM 1519 O O . ARG A 1 200 ? -24.688 28.312 9.969 1 94.38 200 ARG A O 1
ATOM 1526 N N . LYS A 1 201 ? -25.406 29.672 8.352 1 95.38 201 LYS A N 1
ATOM 1527 C CA . LYS A 1 201 ? -26.266 28.625 7.781 1 95.38 201 LYS A CA 1
ATOM 1528 C C . LYS A 1 201 ? -25.438 27.438 7.297 1 95.38 201 LYS A C 1
ATOM 1530 O O . LYS A 1 201 ? -25.828 26.281 7.504 1 95.38 201 LYS A O 1
ATOM 1535 N N . THR A 1 202 ? -24.344 27.719 6.637 1 96.06 202 THR A N 1
ATOM 1536 C CA . THR A 1 202 ? -23.469 26.672 6.121 1 96.06 202 THR A CA 1
ATOM 1537 C C . THR A 1 202 ? -22.906 25.828 7.262 1 96.06 202 THR A C 1
ATOM 1539 O O . THR A 1 202 ? -22.906 24.594 7.188 1 96.06 202 THR A O 1
ATOM 1542 N N . LEU A 1 203 ? -22.438 26.438 8.297 1 96.31 203 LEU A N 1
ATOM 1543 C CA . LEU A 1 203 ? -21.859 25.719 9.43 1 96.31 203 LEU A CA 1
ATOM 1544 C C . LEU A 1 203 ? -22.922 24.938 10.18 1 96.31 203 LEU A C 1
ATOM 1546 O O . LEU A 1 203 ? -22.641 23.859 10.711 1 96.31 203 LEU A O 1
ATOM 1550 N N . GLU A 1 204 ? -24.109 25.516 10.203 1 95.88 204 GLU A N 1
ATOM 1551 C CA . GLU A 1 204 ? -25.234 24.781 10.789 1 95.88 204 GLU A CA 1
ATOM 1552 C C . GLU A 1 204 ? -25.531 23.5 10.008 1 95.88 204 GLU A C 1
ATOM 1554 O O . GLU A 1 204 ? -25.766 22.438 10.594 1 95.88 204 GLU A O 1
ATOM 1559 N N . GLU A 1 205 ? -25.531 23.609 8.766 1 94.75 205 GLU A N 1
ATOM 1560 C CA . GLU A 1 205 ? -25.75 22.438 7.918 1 94.75 205 GLU A CA 1
ATOM 1561 C C . GLU A 1 205 ? -24.656 21.406 8.133 1 94.75 205 GLU A C 1
ATOM 1563 O O . GLU A 1 205 ? -24.938 20.203 8.234 1 94.75 205 GLU A O 1
ATOM 1568 N N . LEU A 1 206 ? -23.438 21.891 8.133 1 96.31 206 LEU A N 1
ATOM 1569 C CA . LEU A 1 206 ? -22.312 21 8.414 1 96.31 206 LEU A CA 1
ATOM 1570 C C . LEU A 1 206 ? -22.484 20.312 9.773 1 96.31 206 LEU A C 1
ATOM 1572 O O . LEU A 1 206 ? -22.266 19.109 9.906 1 96.31 206 LEU A O 1
ATOM 1576 N N . GLY A 1 207 ? -22.859 21.109 10.742 1 96.38 207 GLY A N 1
ATOM 1577 C CA . GLY A 1 207 ? -23.125 20.562 12.07 1 96.38 207 GLY A CA 1
ATOM 1578 C C . GLY A 1 207 ? -24.172 19.469 12.07 1 96.38 207 GLY A C 1
ATOM 1579 O O . GLY A 1 207 ? -24.016 18.453 12.758 1 96.38 207 GLY A O 1
ATOM 1580 N N . ASN A 1 208 ? -25.172 19.578 11.289 1 95.19 208 ASN A N 1
ATOM 1581 C CA . ASN A 1 208 ? -26.234 18.578 11.172 1 95.19 208 ASN A CA 1
ATOM 1582 C C . ASN A 1 208 ? -25.719 17.297 10.539 1 95.19 208 ASN A C 1
ATOM 1584 O O . ASN A 1 208 ? -26.016 16.203 11.016 1 95.19 208 ASN A O 1
ATOM 1588 N N . ILE A 1 209 ? -24.969 17.484 9.539 1 94.19 209 ILE A N 1
ATOM 1589 C CA . ILE A 1 209 ? -24.422 16.328 8.844 1 94.19 209 ILE A CA 1
ATOM 1590 C C . ILE A 1 209 ? -23.562 15.5 9.812 1 94.19 209 ILE A C 1
ATOM 1592 O O . ILE A 1 209 ? -23.688 14.273 9.859 1 94.19 209 ILE A O 1
ATOM 1596 N N . VAL A 1 210 ? -22.766 16.141 10.586 1 96.19 210 VAL A N 1
ATOM 1597 C CA . VAL A 1 210 ? -21.797 15.492 11.469 1 96.19 210 VAL A CA 1
ATOM 1598 C C . VAL A 1 210 ? -22.531 14.891 12.672 1 96.19 210 VAL A C 1
ATOM 1600 O O . VAL A 1 210 ? -22.297 13.734 13.023 1 96.19 210 VAL A O 1
ATOM 1603 N N . SER A 1 211 ? -23.469 15.641 13.25 1 95.88 211 SER A N 1
ATOM 1604 C CA . SER A 1 211 ? -24.156 15.195 14.453 1 95.88 211 SER A CA 1
ATOM 1605 C C . SER A 1 211 ? -25.094 14.031 14.156 1 95.88 211 SER A C 1
ATOM 1607 O O . SER A 1 211 ? -25.25 13.117 14.977 1 95.88 211 SER A O 1
ATOM 1609 N N . GLU A 1 212 ? -25.672 14.031 12.969 1 96 212 GLU A N 1
ATOM 1610 C CA . GLU A 1 212 ? -26.609 12.984 12.586 1 96 212 GLU A CA 1
ATOM 1611 C C . GLU A 1 212 ? -25.906 11.859 11.844 1 96 212 GLU A C 1
ATOM 1613 O O . GLU A 1 212 ? -26.562 10.906 11.391 1 96 212 GLU A O 1
ATOM 1618 N N . LYS A 1 213 ? -24.641 12.031 11.688 1 94 213 LYS A N 1
ATOM 1619 C CA . LYS A 1 213 ? -23.828 11.008 11.031 1 94 213 LYS A CA 1
ATOM 1620 C C . LYS A 1 213 ? -24.375 10.68 9.648 1 94 213 LYS A C 1
ATOM 1622 O O . LYS A 1 213 ? -24.516 9.508 9.289 1 94 213 LYS A O 1
ATOM 1627 N N . LYS A 1 214 ? -24.703 11.742 8.914 1 93.56 214 LYS A N 1
ATOM 1628 C CA . LYS A 1 214 ? -25.281 11.602 7.582 1 93.56 214 LYS A CA 1
ATOM 1629 C C . LYS A 1 214 ? -24.188 11.516 6.516 1 93.56 214 LYS A C 1
ATOM 1631 O O . LYS A 1 214 ? -24.156 12.328 5.586 1 93.56 214 LYS A O 1
ATOM 1636 N N . TYR A 1 215 ? -23.281 10.625 6.625 1 93.44 215 TYR A N 1
ATOM 1637 C CA . TYR A 1 215 ? -22.25 10.336 5.645 1 93.44 215 TYR A CA 1
ATOM 1638 C C . TYR A 1 215 ? -21.875 8.859 5.672 1 93.44 215 TYR A C 1
ATOM 1640 O O . TYR A 1 215 ? -22.156 8.156 6.641 1 93.44 215 TYR A O 1
ATOM 1648 N N . LEU A 1 216 ? -21.312 8.375 4.637 1 91 216 LEU A N 1
ATOM 1649 C CA . LEU A 1 216 ? -21 6.961 4.461 1 91 216 LEU A CA 1
ATOM 1650 C C . LEU A 1 216 ? -20 6.488 5.516 1 91 216 LEU A C 1
ATOM 1652 O O . LEU A 1 216 ? -19.062 7.203 5.84 1 91 216 LEU A O 1
ATOM 1656 N N . GLN A 1 217 ? -20.219 5.27 6.07 1 93.31 217 GLN A N 1
ATOM 1657 C CA . GLN A 1 217 ? -19.344 4.574 7.008 1 93.31 217 GLN A CA 1
ATOM 1658 C C . GLN A 1 217 ? -19.141 5.395 8.281 1 93.31 217 GLN A C 1
ATOM 1660 O O . GLN A 1 217 ? -18.031 5.453 8.812 1 93.31 217 GLN A O 1
ATOM 1665 N N . SER A 1 218 ? -20.188 6.082 8.727 1 94.75 218 SER A N 1
ATOM 1666 C CA . SER A 1 218 ? -20.141 6.953 9.898 1 94.75 218 SER A CA 1
ATOM 1667 C C . SER A 1 218 ? -19.844 6.156 11.172 1 94.75 218 SER A C 1
ATOM 1669 O O . SER A 1 218 ? -19.469 6.727 12.195 1 94.75 218 SER A O 1
ATOM 1671 N N . GLU A 1 219 ? -19.984 4.844 11.102 1 94.5 219 GLU A N 1
ATOM 1672 C CA . GLU A 1 219 ? -19.688 3.992 12.258 1 94.5 219 GLU A CA 1
ATOM 1673 C C . GLU A 1 219 ? -18.188 3.807 12.438 1 94.5 219 GLU A C 1
ATOM 1675 O O . GLU A 1 219 ? -17.719 3.609 13.555 1 94.5 219 GLU A O 1
ATOM 1680 N N . SER A 1 220 ? -17.438 3.928 11.297 1 95.12 220 SER A N 1
ATOM 1681 C CA . SER A 1 220 ? -16.016 3.639 11.32 1 95.12 220 SER A CA 1
ATOM 1682 C C . SER A 1 220 ? -15.188 4.914 11.18 1 95.12 220 SER A C 1
ATOM 1684 O O . SER A 1 220 ? -13.992 4.93 11.492 1 95.12 220 SER A O 1
ATOM 1686 N N . ILE A 1 221 ? -15.852 5.941 10.641 1 96 221 ILE A N 1
ATOM 1687 C CA . ILE A 1 221 ? -15.172 7.215 10.43 1 96 221 ILE A CA 1
ATOM 1688 C C . ILE A 1 221 ? -15.711 8.258 11.398 1 96 221 ILE A C 1
ATOM 1690 O O . ILE A 1 221 ? -16.906 8.594 11.352 1 96 221 ILE A O 1
ATOM 1694 N N . ASN A 1 222 ? -14.859 8.734 12.219 1 97.06 222 ASN A N 1
ATOM 1695 C CA . ASN A 1 222 ? -15.281 9.727 13.203 1 97.06 222 ASN A CA 1
ATOM 1696 C C . ASN A 1 222 ? -14.922 11.141 12.766 1 97.06 222 ASN A C 1
ATOM 1698 O O . ASN A 1 222 ? -13.742 11.461 12.586 1 97.06 222 ASN A O 1
ATOM 1702 N N . ILE A 1 223 ? -15.953 11.938 12.594 1 97.06 223 ILE A N 1
ATOM 1703 C CA . ILE A 1 223 ? -15.781 13.328 12.203 1 97.06 223 ILE A CA 1
ATOM 1704 C C . ILE A 1 223 ? -16.438 14.242 13.234 1 97.06 223 ILE A C 1
ATOM 1706 O O . ILE A 1 223 ? -17.531 13.969 13.711 1 97.06 223 ILE A O 1
ATOM 1710 N N . SER A 1 224 ? -15.734 15.219 13.656 1 97.75 224 SER A N 1
ATOM 1711 C CA . SER A 1 224 ? -16.281 16.25 14.539 1 97.75 224 SER A CA 1
ATOM 1712 C C . SER A 1 224 ? -15.906 17.641 14.07 1 97.75 224 SER A C 1
ATOM 1714 O O . SER A 1 224 ? -15.031 17.797 13.219 1 97.75 224 SER A O 1
ATOM 1716 N N . ILE A 1 225 ? -16.656 18.609 14.547 1 97.56 225 ILE A N 1
ATOM 1717 C CA . ILE A 1 225 ? -16.391 20.016 14.227 1 97.56 225 ILE A CA 1
ATOM 1718 C C . ILE A 1 225 ? -15.805 20.719 15.453 1 97.56 225 ILE A C 1
ATOM 1720 O O . ILE A 1 225 ? -16.359 20.609 16.547 1 97.56 225 ILE A O 1
ATOM 1724 N N . LEU A 1 226 ? -14.695 21.344 15.227 1 98.06 226 LEU A N 1
ATOM 1725 C CA . LEU A 1 226 ? -14.109 22.125 16.312 1 98.06 226 LEU A CA 1
ATOM 1726 C C . LEU A 1 226 ? -15 23.297 16.688 1 98.06 226 LEU A C 1
ATOM 1728 O O . LEU A 1 226 ? -15.602 23.922 15.805 1 98.06 226 LEU A O 1
ATOM 1732 N N . GLU A 1 227 ? -15.047 23.547 17.953 1 97.19 227 GLU A N 1
ATOM 1733 C CA . GLU A 1 227 ? -15.797 24.719 18.422 1 97.19 227 GLU A CA 1
ATOM 1734 C C . GLU A 1 227 ? -15.125 26.016 17.984 1 97.19 227 GLU A C 1
ATOM 1736 O O . GLU A 1 227 ? -15.805 26.969 17.594 1 97.19 227 GLU A O 1
ATOM 1741 N N . THR A 1 228 ? -13.82 25.969 18.078 1 97.75 228 THR A N 1
ATOM 1742 C CA . THR A 1 228 ? -13.047 27.141 17.688 1 97.75 228 THR A CA 1
ATOM 1743 C C . THR A 1 228 ? -13.148 27.359 16.172 1 97.75 228 THR A C 1
ATOM 1745 O O . THR A 1 228 ? -13.023 26.422 15.398 1 97.75 228 THR A O 1
ATOM 1748 N N . LYS A 1 229 ? -13.477 28.594 15.773 1 96.75 229 LYS A N 1
ATOM 1749 C CA . LYS A 1 229 ? -13.453 29.031 14.391 1 96.75 229 LYS A CA 1
ATOM 1750 C C . LYS A 1 229 ? -12.453 30.172 14.188 1 96.75 229 LYS A C 1
ATOM 1752 O O . LYS A 1 229 ? -12.172 30.922 15.125 1 96.75 229 LYS A O 1
ATOM 1757 N N . ILE A 1 230 ? -11.906 30.219 13.031 1 97.06 230 ILE A N 1
ATOM 1758 C CA . ILE A 1 230 ? -10.969 31.312 12.734 1 97.06 230 ILE A CA 1
ATOM 1759 C C . ILE A 1 230 ? -11.641 32.344 11.844 1 97.06 230 ILE A C 1
ATOM 1761 O O . ILE A 1 230 ? -11.992 32.062 10.703 1 97.06 230 ILE A O 1
ATOM 1765 N N . ASP A 1 231 ? -11.742 33.531 12.297 1 95.5 231 ASP A N 1
ATOM 1766 C CA . ASP A 1 231 ? -12.383 34.625 11.57 1 95.5 231 ASP A CA 1
ATOM 1767 C C . ASP A 1 231 ? -11.469 35.156 10.453 1 95.5 231 ASP A C 1
ATOM 1769 O O . ASP A 1 231 ? -10.25 35.031 10.539 1 95.5 231 ASP A O 1
ATOM 1773 N N . GLN A 1 232 ? -12.156 35.594 9.422 1 94.5 232 GLN A N 1
ATOM 1774 C CA . GLN A 1 232 ? -11.383 36.281 8.391 1 94.5 232 GLN A CA 1
ATOM 1775 C C . GLN A 1 232 ? -10.875 37.625 8.891 1 94.5 232 GLN A C 1
ATOM 1777 O O . GLN A 1 232 ? -11.617 38.625 8.922 1 94.5 232 GLN A O 1
ATOM 1782 N N . LEU A 1 233 ? -9.648 37.656 9.273 1 92.69 233 LEU A N 1
ATOM 1783 C CA . LEU A 1 233 ? -9.062 38.875 9.828 1 92.69 233 LEU A CA 1
ATOM 1784 C C . LEU A 1 233 ? -7.773 39.25 9.102 1 92.69 233 LEU A C 1
ATOM 1786 O O . LEU A 1 233 ? -7.027 38.375 8.664 1 92.69 233 LEU A O 1
ATOM 1790 N N . GLU A 1 234 ? -7.449 40.5 9.023 1 92.06 234 GLU A N 1
ATOM 1791 C CA . GLU A 1 234 ? -6.25 41.031 8.359 1 92.06 234 GLU A CA 1
ATOM 1792 C C . GLU A 1 234 ? -4.988 40.594 9.102 1 92.06 234 GLU A C 1
ATOM 1794 O O . GLU A 1 234 ? -3.922 40.469 8.5 1 92.06 234 GLU A O 1
ATOM 1799 N N . VAL A 1 235 ? -5.098 40.344 10.383 1 93 235 VAL A N 1
ATOM 1800 C CA . VAL A 1 235 ? -3.934 40.031 11.211 1 93 235 VAL A CA 1
ATOM 1801 C C . VAL A 1 235 ? -3.285 38.719 10.727 1 93 235 VAL A C 1
ATOM 1803 O O . VAL A 1 235 ? -2.066 38.562 10.82 1 93 235 VAL A O 1
ATOM 1806 N N . TYR A 1 236 ? -4.027 37.844 10.219 1 91.94 236 TYR A N 1
ATOM 1807 C CA . TYR A 1 236 ? -3.479 36.594 9.719 1 91.94 236 TYR A CA 1
ATOM 1808 C C . TYR A 1 236 ? -2.631 36.812 8.477 1 91.94 236 TYR A C 1
ATOM 1810 O O . TYR A 1 236 ? -1.616 36.156 8.273 1 91.94 236 TYR A O 1
ATOM 1818 N N . LYS A 1 237 ? -3.023 37.719 7.641 1 87.88 237 LYS A N 1
ATOM 1819 C CA . LYS A 1 237 ? -2.215 38.125 6.492 1 87.88 237 LYS A CA 1
ATOM 1820 C C . LYS A 1 237 ? -0.932 38.812 6.938 1 87.88 237 LYS A C 1
ATOM 1822 O O . LYS A 1 237 ? 0.133 38.594 6.355 1 87.88 237 LYS A O 1
ATOM 1827 N N . ARG A 1 238 ? -1.075 39.625 7.902 1 90.56 238 ARG A N 1
ATOM 1828 C CA . ARG A 1 238 ? 0.077 40.344 8.438 1 90.56 238 ARG A CA 1
ATOM 1829 C C . ARG A 1 238 ? 1.104 39.375 9.016 1 90.56 238 ARG A C 1
ATOM 1831 O O . ARG A 1 238 ? 2.311 39.562 8.844 1 90.56 238 ARG A O 1
ATOM 1838 N N . GLY A 1 239 ? 0.578 38.406 9.734 1 89.31 239 GLY A N 1
ATOM 1839 C CA . GLY A 1 239 ? 1.479 37.375 10.258 1 89.31 239 GLY A CA 1
ATOM 1840 C C . GLY A 1 239 ? 2.348 36.75 9.188 1 89.31 239 GLY A C 1
ATOM 1841 O O . GLY A 1 239 ? 3.547 36.562 9.391 1 89.31 239 GLY A O 1
ATOM 1842 N N . HIS A 1 240 ? 1.736 36.469 8.117 1 83.62 240 HIS A N 1
ATOM 1843 C CA . HIS A 1 240 ? 2.461 35.906 6.98 1 83.62 240 HIS A CA 1
ATOM 1844 C C . HIS A 1 240 ? 3.504 36.875 6.449 1 83.62 240 HIS A C 1
ATOM 1846 O O . HIS A 1 240 ? 4.652 36.5 6.215 1 83.62 240 HIS A O 1
ATOM 1852 N N . ALA A 1 241 ? 3.115 38.062 6.309 1 85 241 ALA A N 1
ATOM 1853 C CA . ALA A 1 241 ? 3.992 39.094 5.77 1 85 241 ALA A CA 1
ATOM 1854 C C . ALA A 1 241 ? 5.184 39.344 6.691 1 85 241 ALA A C 1
ATOM 1856 O O . ALA A 1 241 ? 6.301 39.594 6.223 1 85 241 ALA A O 1
ATOM 1857 N N . PHE A 1 242 ? 5 39.25 7.988 1 89.06 242 PHE A N 1
ATOM 1858 C CA . PHE A 1 242 ? 6.035 39.562 8.969 1 89.06 242 PHE A CA 1
ATOM 1859 C C . PHE A 1 242 ? 6.805 38.281 9.352 1 89.06 242 PHE A C 1
ATOM 1861 O O . PHE A 1 242 ? 7.789 38.375 10.094 1 89.06 242 PHE A O 1
ATOM 1868 N N . GLY A 1 243 ? 6.316 37.156 8.938 1 89.62 243 GLY A N 1
ATOM 1869 C CA . GLY A 1 243 ? 6.969 35.906 9.281 1 89.62 243 GLY A CA 1
ATOM 1870 C C . GLY A 1 243 ? 6.844 35.531 10.75 1 89.62 243 GLY A C 1
ATOM 1871 O O . GLY A 1 243 ? 7.797 35.062 11.359 1 89.62 243 GLY A O 1
ATOM 1872 N N . GLN A 1 244 ? 5.734 35.969 11.312 1 92.88 244 GLN A N 1
ATOM 1873 C CA . GLN A 1 244 ? 5.492 35.719 12.734 1 92.88 244 GLN A CA 1
ATOM 1874 C C . GLN A 1 244 ? 4.172 34.969 12.938 1 92.88 244 GLN A C 1
ATOM 1876 O O . GLN A 1 244 ? 3.197 35.219 12.227 1 92.88 244 GLN A O 1
ATOM 1881 N N . PRO A 1 245 ? 4.188 34.062 13.891 1 94.94 245 PRO A N 1
ATOM 1882 C CA . PRO A 1 245 ? 2.881 33.531 14.242 1 94.94 245 PRO A CA 1
ATOM 1883 C C . PRO A 1 245 ? 1.885 34.594 14.688 1 94.94 245 PRO A C 1
ATOM 1885 O O . PRO A 1 245 ? 2.268 35.562 15.344 1 94.94 245 PRO A O 1
ATOM 1888 N N . VAL A 1 246 ? 0.665 34.344 14.383 1 95.19 246 VAL A N 1
ATOM 1889 C CA . VAL A 1 246 ? -0.337 35.406 14.453 1 95.19 246 VAL A CA 1
ATOM 1890 C C . VAL A 1 246 ? -0.573 35.812 15.914 1 95.19 246 VAL A C 1
ATOM 1892 O O . VAL A 1 246 ? -0.879 36.969 16.219 1 95.19 246 VAL A O 1
ATOM 1895 N N . HIS A 1 247 ? -0.405 34.844 16.875 1 95.88 247 HIS A N 1
ATOM 1896 C CA . HIS A 1 247 ? -0.672 35.156 18.266 1 95.88 247 HIS A CA 1
ATOM 1897 C C . HIS A 1 247 ? 0.283 36.219 18.781 1 95.88 247 HIS A C 1
ATOM 1899 O O . HIS A 1 247 ? -0.058 36.969 19.703 1 95.88 247 HIS A O 1
ATOM 1905 N N . ARG A 1 248 ? 1.49 36.344 18.203 1 94.44 248 ARG A N 1
ATOM 1906 C CA . ARG A 1 248 ? 2.477 37.344 18.625 1 94.44 248 ARG A CA 1
ATOM 1907 C C . ARG A 1 248 ? 2.057 38.75 18.203 1 94.44 248 ARG A C 1
ATOM 1909 O O . ARG A 1 248 ? 2.568 39.75 18.734 1 94.44 248 ARG A O 1
ATOM 1916 N N . LEU A 1 249 ? 1.131 38.844 17.297 1 93.81 249 LEU A N 1
ATOM 1917 C CA . LEU A 1 249 ? 0.782 40.125 16.688 1 93.81 249 LEU A CA 1
ATOM 1918 C C . LEU A 1 249 ? -0.456 40.719 17.344 1 93.81 249 LEU A C 1
ATOM 1920 O O . LEU A 1 249 ? -0.71 41.906 17.234 1 93.81 249 LEU A O 1
ATOM 1924 N N . GLU A 1 250 ? -1.244 39.844 18.016 1 94.19 250 GLU A N 1
ATOM 1925 C CA . GLU A 1 250 ? -2.492 40.344 18.578 1 94.19 250 GLU A CA 1
ATOM 1926 C C . GLU A 1 250 ? -2.92 39.562 19.797 1 94.19 250 GLU A C 1
ATOM 1928 O O . GLU A 1 250 ? -3.512 38.469 19.672 1 94.19 250 GLU A O 1
ATOM 1933 N N . TYR A 1 251 ? -2.744 40.156 20.922 1 92.94 251 TYR A N 1
ATOM 1934 C CA . TYR A 1 251 ? -3.168 39.531 22.188 1 92.94 251 TYR A CA 1
ATOM 1935 C C . TYR A 1 251 ? -4.473 40.156 22.672 1 92.94 251 TYR A C 1
ATOM 1937 O O . TYR A 1 251 ? -5.211 39.531 23.438 1 92.94 251 TYR A O 1
ATOM 1945 N N . VAL A 1 252 ? -4.637 41.406 22.297 1 91.31 252 VAL A N 1
ATOM 1946 C CA . VAL A 1 252 ? -5.852 42.125 22.641 1 91.31 252 VAL A CA 1
ATOM 1947 C C . VAL A 1 252 ? -6.434 42.781 21.391 1 91.31 252 VAL A C 1
ATOM 1949 O O . VAL A 1 252 ? -5.711 43.031 20.422 1 91.31 252 VAL A O 1
ATOM 1952 N N . THR A 1 253 ? -7.703 42.906 21.422 1 91.81 253 THR A N 1
ATOM 1953 C CA . THR A 1 253 ? -8.359 43.562 20.297 1 91.81 253 THR A CA 1
ATOM 1954 C C . THR A 1 253 ? -9.617 44.281 20.766 1 91.81 253 THR A C 1
ATOM 1956 O O . THR A 1 253 ? -10.164 44 21.828 1 91.81 253 THR A O 1
ATOM 1959 N N . ASP A 1 254 ? -9.977 45.312 19.922 1 90.94 254 ASP A N 1
ATOM 1960 C CA . ASP A 1 254 ? -11.203 46.031 20.203 1 90.94 254 ASP A CA 1
ATOM 1961 C C . ASP A 1 254 ? -12.391 45.469 19.453 1 90.94 254 ASP A C 1
ATOM 1963 O O . ASP A 1 254 ? -13.539 45.844 19.672 1 90.94 254 ASP A O 1
ATOM 1967 N N . ARG A 1 255 ? -12.117 44.469 18.688 1 89.38 255 ARG A N 1
ATOM 1968 C CA . ARG A 1 255 ? -13.18 43.844 17.906 1 89.38 255 ARG A CA 1
ATOM 1969 C C . ARG A 1 255 ? -14.047 42.938 18.797 1 89.38 255 ARG A C 1
ATOM 1971 O O . ARG A 1 255 ? -13.664 42.594 19.906 1 89.38 255 ARG A O 1
ATOM 1978 N N . LYS A 1 256 ? -15.227 42.688 18.234 1 86.12 256 LYS A N 1
ATOM 1979 C CA . LYS A 1 256 ? -16.109 41.75 18.906 1 86.12 256 LYS A CA 1
ATOM 1980 C C . LYS A 1 256 ? -15.547 40.344 18.875 1 86.12 256 LYS A C 1
ATOM 1982 O O . LYS A 1 256 ? -15.648 39.594 19.844 1 86.12 256 LYS A O 1
ATOM 1987 N N . SER A 1 257 ? -14.891 40.031 17.781 1 90.19 257 SER A N 1
ATOM 1988 C CA . SER A 1 257 ? -14.266 38.719 17.672 1 90.19 257 SER A CA 1
ATOM 1989 C C . SER A 1 257 ? -13.016 38.625 18.531 1 90.19 257 SER A C 1
ATOM 1991 O O . SER A 1 257 ? -12.398 39.625 18.859 1 90.19 257 SER A O 1
ATOM 1993 N N . ALA A 1 258 ? -12.625 37.469 18.859 1 92.62 258 ALA A N 1
ATOM 1994 C CA . ALA A 1 258 ? -11.5 37.25 19.766 1 92.62 258 ALA A CA 1
ATOM 1995 C C . ALA A 1 258 ? -10.18 37.656 19.109 1 92.62 258 ALA A C 1
ATOM 1997 O O . ALA A 1 258 ? -10.039 37.594 17.891 1 92.62 258 ALA A O 1
ATOM 1998 N N . ALA A 1 259 ? -9.266 38.125 19.922 1 95.06 259 ALA A N 1
ATOM 1999 C CA . ALA A 1 259 ? -7.906 38.375 19.453 1 95.06 259 ALA A CA 1
ATOM 2000 C C . ALA A 1 259 ? -7.27 37.094 18.906 1 95.06 259 ALA A C 1
ATOM 2002 O O . ALA A 1 259 ? -7.617 36 19.328 1 95.06 259 ALA A O 1
ATOM 2003 N N . ALA A 1 260 ? -6.352 37.25 17.953 1 95.56 260 ALA A N 1
ATOM 2004 C CA . ALA A 1 260 ? -5.711 36.094 17.297 1 95.56 260 ALA A CA 1
ATOM 2005 C C . ALA A 1 260 ? -5.086 35.156 18.328 1 95.56 260 ALA A C 1
ATOM 2007 O O . ALA A 1 260 ? -5.188 33.938 18.203 1 95.56 260 ALA A O 1
ATOM 2008 N N . ALA A 1 261 ? -4.445 35.719 19.375 1 96.81 261 ALA A N 1
ATOM 2009 C CA . ALA A 1 261 ? -3.795 34.906 20.406 1 96.81 261 ALA A CA 1
ATOM 2010 C C . ALA A 1 261 ? -4.816 34.062 21.156 1 96.81 261 ALA A C 1
ATOM 2012 O O . ALA A 1 261 ? -4.555 32.906 21.469 1 96.81 261 ALA A O 1
ATOM 2013 N N . VAL A 1 262 ? -5.945 34.656 21.422 1 96.94 262 VAL A N 1
ATOM 2014 C CA . VAL A 1 262 ? -7 33.969 22.141 1 96.94 262 VAL A CA 1
ATOM 2015 C C . VAL A 1 262 ? -7.574 32.844 21.281 1 96.94 262 VAL A C 1
ATOM 2017 O O . VAL A 1 262 ? -7.836 31.734 21.766 1 96.94 262 VAL A O 1
ATOM 2020 N N . THR A 1 263 ? -7.746 33.094 20.016 1 97.56 263 THR A N 1
ATOM 2021 C CA . THR A 1 263 ? -8.266 32.094 19.094 1 97.56 263 THR A CA 1
ATOM 2022 C C . THR A 1 263 ? -7.301 30.922 18.969 1 97.56 263 THR A C 1
ATOM 2024 O O . THR A 1 263 ? -7.719 29.766 19.047 1 97.56 263 THR A O 1
ATOM 2027 N N . MET A 1 264 ? -6.004 31.219 18.812 1 97.69 264 MET A N 1
ATOM 2028 C CA . MET A 1 264 ? -5.008 30.156 18.734 1 97.69 264 MET A CA 1
ATOM 2029 C C . MET A 1 264 ? -4.973 29.344 20.031 1 97.69 264 MET A C 1
ATOM 2031 O O . MET A 1 264 ? -4.84 28.125 19.984 1 97.69 264 MET A O 1
ATOM 2035 N N . HIS A 1 265 ? -5.086 30.078 21.141 1 98.06 265 HIS A N 1
ATOM 2036 C CA . HIS A 1 265 ? -5.129 29.422 22.438 1 98.06 265 HIS A CA 1
ATOM 2037 C C . HIS A 1 265 ? -6.312 28.453 22.531 1 98.06 265 HIS A C 1
ATOM 2039 O O . HIS A 1 265 ? -6.148 27.297 22.922 1 98.06 265 HIS A O 1
ATOM 2045 N N . SER A 1 266 ? -7.461 28.938 22.172 1 98.44 266 SER A N 1
ATOM 2046 C CA . SER A 1 266 ? -8.664 28.109 22.234 1 98.44 266 SER A CA 1
ATOM 2047 C C . SER A 1 266 ? -8.539 26.891 21.344 1 98.44 266 SER A C 1
ATOM 2049 O O . SER A 1 266 ? -8.898 25.781 21.75 1 98.44 266 SER A O 1
ATOM 2051 N N . LEU A 1 267 ? -8.047 27.078 20.125 1 98.56 267 LEU A N 1
ATOM 2052 C CA . LEU A 1 267 ? -7.863 25.984 19.172 1 98.56 267 LEU A CA 1
ATOM 2053 C C . LEU A 1 267 ? -6.879 24.953 19.703 1 98.56 267 LEU A C 1
ATOM 2055 O O . LEU A 1 267 ? -7.156 23.75 19.688 1 98.56 267 LEU A O 1
ATOM 2059 N N . ALA A 1 268 ? -5.738 25.422 20.234 1 98.62 268 ALA A N 1
ATOM 2060 C CA . ALA A 1 268 ? -4.715 24.531 20.797 1 98.62 268 ALA A CA 1
ATOM 2061 C C . ALA A 1 268 ? -5.277 23.703 21.953 1 98.62 268 ALA A C 1
ATOM 2063 O O . ALA A 1 268 ? -5.043 22.5 22.031 1 98.62 268 ALA A O 1
ATOM 2064 N N . CYS A 1 269 ? -6.066 24.391 22.828 1 98.5 269 CYS A N 1
ATOM 2065 C CA . CYS A 1 269 ? -6.641 23.719 23.984 1 98.5 269 CYS A CA 1
ATOM 2066 C C . CYS A 1 269 ? -7.648 22.656 23.562 1 98.5 269 CYS A C 1
ATOM 2068 O O . CYS A 1 269 ? -7.777 21.625 24.219 1 98.5 269 CYS A O 1
ATOM 2070 N N . GLU A 1 270 ? -8.344 22.953 22.547 1 98.31 270 GLU A N 1
ATOM 2071 C CA . GLU A 1 270 ? -9.312 21.984 22.031 1 98.31 270 GLU A CA 1
ATOM 2072 C C . GLU A 1 270 ? -8.617 20.766 21.438 1 98.31 270 GLU A C 1
ATOM 2074 O O . GLU A 1 270 ? -9.086 19.625 21.609 1 98.31 270 GLU A O 1
ATOM 2079 N N . LEU A 1 271 ? -7.504 20.922 20.781 1 98.25 271 LEU A N 1
ATOM 2080 C CA . LEU A 1 271 ? -6.773 19.859 20.109 1 98.25 271 LEU A CA 1
ATOM 2081 C C . LEU A 1 271 ? -5.965 19.031 21.125 1 98.25 271 LEU A C 1
ATOM 2083 O O . LEU A 1 271 ? -5.891 17.812 21.016 1 98.25 271 LEU A O 1
ATOM 2087 N N . PHE A 1 272 ? -5.344 19.766 22.078 1 98.31 272 PHE A N 1
ATOM 2088 C CA . PHE A 1 272 ? -4.508 19.109 23.078 1 98.31 272 PHE A CA 1
ATOM 2089 C C . PHE A 1 272 ? -4.801 19.656 24.469 1 98.31 272 PHE A C 1
ATOM 2091 O O . PHE A 1 272 ? -3.973 20.359 25.047 1 98.31 272 PHE A O 1
ATOM 2098 N N . PRO A 1 273 ? -5.902 19.172 25.047 1 97.88 273 PRO A N 1
ATOM 2099 C CA . PRO A 1 273 ? -6.328 19.719 26.328 1 97.88 273 PRO A CA 1
ATOM 2100 C C . PRO A 1 273 ? -5.336 19.438 27.453 1 97.88 273 PRO A C 1
ATOM 2102 O O . PRO A 1 273 ? -5.273 20.188 28.438 1 97.88 273 PRO A O 1
ATOM 2105 N N . HIS A 1 274 ? -4.52 18.406 27.359 1 97.31 274 HIS A N 1
ATOM 2106 C CA . HIS A 1 274 ? -3.615 18.016 28.438 1 97.31 274 HIS A CA 1
ATOM 2107 C C . HIS A 1 274 ? -2.447 18.984 28.562 1 97.31 274 HIS A C 1
ATOM 2109 O O . HIS A 1 274 ? -1.721 18.969 29.562 1 97.31 274 HIS A O 1
ATOM 2115 N N . TRP A 1 275 ? -2.273 19.938 27.578 1 98.12 275 TRP A N 1
ATOM 2116 C CA . TRP A 1 275 ? -1.208 20.938 27.641 1 98.12 275 TRP A CA 1
ATOM 2117 C C . TRP A 1 275 ? -1.774 22.328 27.922 1 98.12 275 TRP A C 1
ATOM 2119 O O . TRP A 1 275 ? -1.127 23.328 27.625 1 98.12 275 TRP A O 1
ATOM 2129 N N . LYS A 1 276 ? -2.955 22.406 28.422 1 98.06 276 LYS A N 1
ATOM 2130 C CA . LYS A 1 276 ? -3.648 23.672 28.641 1 98.06 276 LYS A CA 1
ATOM 2131 C C . LYS A 1 276 ? -2.793 24.641 29.469 1 98.06 276 LYS A C 1
ATOM 2133 O O . LYS A 1 276 ? -2.76 25.844 29.188 1 98.06 276 LYS A O 1
ATOM 2138 N N . ASP A 1 277 ? -2.133 24.094 30.469 1 97.75 277 ASP A N 1
ATOM 2139 C CA . ASP A 1 277 ? -1.316 24.953 31.328 1 97.75 277 ASP A CA 1
ATOM 2140 C C . ASP A 1 277 ? -0.207 25.641 30.531 1 97.75 277 ASP A C 1
ATOM 2142 O O . ASP A 1 277 ? 0.079 26.812 30.734 1 97.75 277 ASP A O 1
ATOM 2146 N N . LYS A 1 278 ? 0.425 24.938 29.656 1 97.88 278 LYS A N 1
ATOM 2147 C CA . LYS A 1 278 ? 1.461 25.5 28.797 1 97.88 278 LYS A CA 1
ATOM 2148 C C . LYS A 1 278 ? 0.882 26.562 27.859 1 97.88 278 LYS A C 1
ATOM 2150 O O . LYS A 1 278 ? 1.5 27.594 27.625 1 97.88 278 LYS A O 1
ATOM 2155 N N . PHE A 1 279 ? -0.296 26.281 27.391 1 98.19 279 PHE A N 1
ATOM 2156 C CA . PHE A 1 279 ? -0.939 27.219 26.469 1 98.19 279 PHE A CA 1
ATOM 2157 C C . PHE A 1 279 ? -1.341 28.5 27.203 1 98.19 279 PHE A C 1
ATOM 2159 O O . PHE A 1 279 ? -1.193 29.594 26.656 1 98.19 279 PHE A O 1
ATOM 2166 N N . ASP A 1 280 ? -1.831 28.359 28.406 1 97.38 280 ASP A N 1
ATOM 2167 C CA . ASP A 1 280 ? -2.186 29.516 29.219 1 97.38 280 ASP A CA 1
ATOM 2168 C C . ASP A 1 280 ? -0.979 30.422 29.438 1 97.38 280 ASP A C 1
ATOM 2170 O O . ASP A 1 280 ? -1.118 31.656 29.469 1 97.38 280 ASP A O 1
ATOM 2174 N N . SER A 1 281 ? 0.165 29.828 29.547 1 95.56 281 SER A N 1
ATOM 2175 C CA . SER A 1 281 ? 1.383 30.594 29.812 1 95.56 281 SER A CA 1
ATOM 2176 C C . SER A 1 281 ? 1.729 31.516 28.656 1 95.56 281 SER A C 1
ATOM 2178 O O . SER A 1 281 ? 2.316 32.594 28.844 1 95.56 281 SER A O 1
ATOM 2180 N N . VAL A 1 282 ? 1.375 31.125 27.422 1 95.44 282 VAL A N 1
ATOM 2181 C CA . VAL A 1 282 ? 1.642 31.953 26.25 1 95.44 282 VAL A CA 1
ATOM 2182 C C . VAL A 1 282 ? 0.872 33.25 26.344 1 95.44 282 VAL A C 1
ATOM 2184 O O . VAL A 1 282 ? 1.398 34.312 26 1 95.44 282 VAL A O 1
ATOM 2187 N N . LEU A 1 283 ? -0.371 33.156 26.828 1 92.94 283 LEU A N 1
ATOM 2188 C CA . LEU A 1 283 ? -1.196 34.375 26.969 1 92.94 283 LEU A CA 1
ATOM 2189 C C . LEU A 1 283 ? -0.715 35.219 28.125 1 92.94 283 LEU A C 1
ATOM 2191 O O . LEU A 1 283 ? -0.75 36.469 28.047 1 92.94 283 LEU A O 1
ATOM 2195 N N . ARG A 1 284 ? -0.182 34.594 29.156 1 87 284 ARG A N 1
ATOM 2196 C CA . ARG A 1 284 ? 0.281 35.281 30.344 1 87 284 ARG A CA 1
ATOM 2197 C C . ARG A 1 284 ? 1.599 36 30.062 1 87 284 ARG A C 1
ATOM 2199 O O . ARG A 1 284 ? 1.826 37.125 30.578 1 87 284 ARG A O 1
ATOM 2206 N N . ASN A 1 285 ? 2.58 35.375 29.438 1 73.81 285 ASN A N 1
ATOM 2207 C CA . ASN A 1 285 ? 3.908 35.906 29.188 1 73.81 285 ASN A CA 1
ATOM 2208 C C . ASN A 1 285 ? 3.846 37.125 28.281 1 73.81 285 ASN A C 1
ATOM 2210 O O . ASN A 1 285 ? 4.781 37.938 28.25 1 73.81 285 ASN A O 1
ATOM 2214 N N . GLN A 1 286 ? 3.057 37.375 27.297 1 63.81 286 GLN A N 1
ATOM 2215 C CA . GLN A 1 286 ? 2.969 38.531 26.422 1 63.81 286 GLN A CA 1
ATOM 2216 C C . GLN A 1 286 ? 2.525 39.781 27.188 1 63.81 286 GLN A C 1
ATOM 2218 O O . GLN A 1 286 ? 2.904 40.906 26.828 1 63.81 286 GLN A O 1
ATOM 2223 N N . THR A 1 287 ? 1.534 39.656 28.078 1 49 287 THR A N 1
ATOM 2224 C CA . THR A 1 287 ? 1.182 40.875 28.797 1 49 287 THR A CA 1
ATOM 2225 C C . THR A 1 287 ? 2.422 41.531 29.422 1 49 287 THR A C 1
ATOM 2227 O O . THR A 1 287 ? 2.469 42.75 29.609 1 49 287 THR A O 1
ATOM 2230 N N . GLY A 1 288 ? 3.504 40.812 29.625 1 41.72 288 GLY A N 1
ATOM 2231 C CA . GLY A 1 288 ? 4.684 41.438 30.172 1 41.72 288 GLY A CA 1
ATOM 2232 C C . GLY A 1 288 ? 5.562 42.094 29.125 1 41.72 288 GLY A C 1
ATOM 2233 O O . GLY A 1 288 ? 6.426 42.906 29.438 1 41.72 288 GLY A O 1
ATOM 2234 N N . ALA A 1 289 ? 5.691 41.719 27.828 1 42.94 289 ALA A N 1
ATOM 2235 C CA . ALA A 1 289 ? 6.57 42.312 26.812 1 42.94 289 ALA A CA 1
ATOM 2236 C C . ALA A 1 289 ? 6.082 43.688 26.406 1 42.94 289 ALA A C 1
ATOM 2238 O O . ALA A 1 289 ? 6.824 44.469 25.797 1 42.94 289 ALA A O 1
ATOM 2239 N N . GLY A 1 290 ? 4.91 44.062 26.453 1 38.31 290 GLY A N 1
ATOM 2240 C CA . GLY A 1 290 ? 4.516 45.438 26.219 1 38.31 290 GLY A CA 1
ATOM 2241 C C . GLY A 1 290 ? 5.227 46.406 27.125 1 38.31 290 GLY A C 1
ATOM 2242 O O . GLY A 1 290 ? 5.129 47.625 26.922 1 38.31 290 GLY A O 1
ATOM 2243 N N . GLU A 1 291 ? 5.594 46.062 28.281 1 37.84 291 GLU A N 1
ATOM 2244 C CA . GLU A 1 291 ? 6.246 47.062 29.125 1 37.84 291 GLU A CA 1
ATOM 2245 C C . GLU A 1 291 ? 7.645 47.406 28.594 1 37.84 291 GLU A C 1
ATOM 2247 O O . GLU A 1 291 ? 8.242 48.406 29 1 37.84 291 GLU A O 1
ATOM 2252 N N . VAL A 1 292 ? 8.352 46.656 27.766 1 37.62 292 VAL A N 1
ATOM 2253 C CA . VAL A 1 292 ? 9.719 47 27.391 1 37.62 292 VAL A CA 1
ATOM 2254 C C . VAL A 1 292 ? 9.703 48.031 26.266 1 37.62 292 VAL A C 1
ATOM 2256 O O . VAL A 1 292 ? 10.688 48.75 26.031 1 37.62 292 VAL A O 1
ATOM 2259 N N . ALA A 1 293 ? 8.734 48.156 25.344 1 38.75 293 ALA A N 1
ATOM 2260 C CA . ALA A 1 293 ? 8.883 49.188 24.312 1 38.75 293 ALA A CA 1
ATOM 2261 C C . ALA A 1 293 ? 8.703 50.594 24.875 1 38.75 293 ALA A C 1
ATOM 2263 O O . ALA A 1 293 ? 8.82 51.594 24.156 1 38.75 293 ALA A O 1
ATOM 2264 N N . SER A 1 294 ? 8.062 50.719 26 1 31.16 294 SER A N 1
ATOM 2265 C CA . SER A 1 294 ? 8.008 52.094 26.422 1 31.16 294 SER A CA 1
ATOM 2266 C C . SER A 1 294 ? 9.375 52.562 26.922 1 31.16 294 SER A C 1
ATOM 2268 O O . SER A 1 294 ? 9.516 53.719 27.359 1 31.16 294 SER A O 1
ATOM 2270 N N . VAL A 1 295 ? 10.359 51.625 27.016 1 31.16 295 VAL A N 1
ATOM 2271 C CA . VAL A 1 295 ? 11.594 52.344 27.359 1 31.16 295 VAL A CA 1
ATOM 2272 C C . VAL A 1 295 ? 12.289 52.812 26.078 1 31.16 295 VAL A C 1
ATOM 2274 O O . VAL A 1 295 ? 12.328 52.094 25.078 1 31.16 295 VAL A O 1
ATOM 2277 N N . MET B 1 1 ? -6.551 -25.047 3.188 1 95.56 1 MET B N 1
ATOM 2278 C CA . MET B 1 1 ? -6.398 -24.406 1.888 1 95.56 1 MET B CA 1
ATOM 2279 C C . MET B 1 1 ? -4.98 -23.875 1.709 1 95.56 1 MET B C 1
ATOM 2281 O O . MET B 1 1 ? -4.449 -23.203 2.592 1 95.56 1 MET B O 1
ATOM 2285 N N . LYS B 1 2 ? -4.332 -24.344 0.668 1 98 2 LYS B N 1
ATOM 2286 C CA . LYS B 1 2 ? -2.982 -23.891 0.331 1 98 2 LYS B CA 1
ATOM 2287 C C . LYS B 1 2 ? -2.986 -23.031 -0.925 1 98 2 LYS B C 1
ATOM 2289 O O . LYS B 1 2 ? -3.539 -23.422 -1.954 1 98 2 LYS B O 1
ATOM 2294 N N . ILE B 1 3 ? -2.426 -21.828 -0.785 1 98.12 3 ILE B N 1
ATOM 2295 C CA . ILE B 1 3 ? -2.297 -20.938 -1.929 1 98.12 3 ILE B CA 1
ATOM 2296 C C . ILE B 1 3 ? -0.854 -20.938 -2.428 1 98.12 3 ILE B C 1
ATOM 2298 O O . ILE B 1 3 ? 0.07 -20.625 -1.675 1 98.12 3 ILE B O 1
ATOM 2302 N N . LEU B 1 4 ? -0.655 -21.266 -3.723 1 98.06 4 LEU B N 1
ATOM 2303 C CA . LEU B 1 4 ? 0.674 -21.438 -4.293 1 98.06 4 LEU B CA 1
ATOM 2304 C C . LEU B 1 4 ? 0.835 -20.625 -5.566 1 98.06 4 LEU B C 1
ATOM 2306 O O . LEU B 1 4 ? 0.484 -21.078 -6.656 1 98.06 4 LEU B O 1
ATOM 2310 N N . PRO B 1 5 ? 1.418 -19.422 -5.414 1 96.44 5 PRO B N 1
ATOM 2311 C CA . PRO B 1 5 ? 1.723 -18.641 -6.609 1 96.44 5 PRO B CA 1
ATOM 2312 C C . PRO B 1 5 ? 2.906 -19.188 -7.398 1 96.44 5 PRO B C 1
ATOM 2314 O O . PRO B 1 5 ? 3.836 -19.75 -6.812 1 96.44 5 PRO B O 1
ATOM 2317 N N . VAL B 1 6 ? 2.85 -19.031 -8.703 1 95.25 6 VAL B N 1
ATOM 2318 C CA . VAL B 1 6 ? 3.949 -19.359 -9.609 1 95.25 6 VAL B CA 1
ATOM 2319 C C . VAL B 1 6 ? 4.445 -18.078 -10.289 1 95.25 6 VAL B C 1
ATOM 2321 O O . VAL B 1 6 ? 3.658 -17.344 -10.875 1 95.25 6 VAL B O 1
ATOM 2324 N N . ILE B 1 7 ? 5.723 -17.844 -10.141 1 93 7 ILE B N 1
ATOM 2325 C CA . ILE B 1 7 ? 6.258 -16.594 -10.68 1 93 7 ILE B CA 1
ATOM 2326 C C . ILE B 1 7 ? 7.473 -16.891 -11.555 1 93 7 ILE B C 1
ATOM 2328 O O . ILE B 1 7 ? 8.047 -17.969 -11.484 1 93 7 ILE B O 1
ATOM 2332 N N . SER B 1 8 ? 7.785 -15.922 -12.438 1 90.56 8 SER B N 1
ATOM 2333 C CA . SER B 1 8 ? 8.992 -15.914 -13.266 1 90.56 8 SER B CA 1
ATOM 2334 C C . SER B 1 8 ? 9.414 -14.484 -13.602 1 90.56 8 SER B C 1
ATOM 2336 O O . SER B 1 8 ? 8.648 -13.539 -13.383 1 90.56 8 SER B O 1
ATOM 2338 N N . THR B 1 9 ? 10.641 -14.297 -13.953 1 80 9 THR B N 1
ATOM 2339 C CA . THR B 1 9 ? 11.102 -12.961 -14.289 1 80 9 THR B CA 1
ATOM 2340 C C . THR B 1 9 ? 10.945 -12.688 -15.781 1 80 9 THR B C 1
ATOM 2342 O O . THR B 1 9 ? 10.898 -11.531 -16.203 1 80 9 THR B O 1
ATOM 2345 N N . LYS B 1 10 ? 10.914 -13.68 -16.5 1 78.88 10 LYS B N 1
ATOM 2346 C CA . LYS B 1 10 ? 10.812 -13.539 -17.953 1 78.88 10 LYS B CA 1
ATOM 2347 C C . LYS B 1 10 ? 9.656 -14.359 -18.516 1 78.88 10 LYS B C 1
ATOM 2349 O O . LYS B 1 10 ? 9.219 -15.328 -17.891 1 78.88 10 LYS B O 1
ATOM 2354 N N . GLY B 1 11 ? 9.211 -13.859 -19.703 1 77 11 GLY B N 1
ATOM 2355 C CA . GLY B 1 11 ? 8.258 -14.648 -20.469 1 77 11 GLY B CA 1
ATOM 2356 C C . GLY B 1 11 ? 8.875 -15.875 -21.109 1 77 11 GLY B C 1
ATOM 2357 O O . GLY B 1 11 ? 10.055 -15.859 -21.469 1 77 11 GLY B O 1
ATOM 2358 N N . GLY B 1 12 ? 8.117 -16.953 -21.125 1 79.38 12 GLY B N 1
ATOM 2359 C CA . GLY B 1 12 ? 8.57 -18.109 -21.875 1 79.38 12 GLY B CA 1
ATOM 2360 C C . GLY B 1 12 ? 9.305 -19.125 -21.031 1 79.38 12 GLY B C 1
ATOM 2361 O O . GLY B 1 12 ? 9.805 -20.125 -21.547 1 79.38 12 GLY B O 1
ATOM 2362 N N . GLU B 1 13 ? 9.281 -18.922 -19.734 1 81.44 13 GLU B N 1
ATOM 2363 C CA . GLU B 1 13 ? 10.008 -19.828 -18.859 1 81.44 13 GLU B CA 1
ATOM 2364 C C . GLU B 1 13 ? 9.211 -21.094 -18.609 1 81.44 13 GLU B C 1
ATOM 2366 O O . GLU B 1 13 ? 9.734 -22.062 -18.047 1 81.44 13 GLU B O 1
ATOM 2371 N N . GLY B 1 14 ? 7.945 -21.125 -18.969 1 86.94 14 GLY B N 1
ATOM 2372 C CA . GLY B 1 14 ? 7.094 -22.281 -18.766 1 86.94 14 GLY B CA 1
ATOM 2373 C C . GLY B 1 14 ? 6.234 -22.188 -17.516 1 86.94 14 GLY B C 1
ATOM 2374 O O . GLY B 1 14 ? 5.73 -23.203 -17.031 1 86.94 14 GLY B O 1
ATOM 2375 N N . LYS B 1 15 ? 6.164 -21.016 -16.938 1 88.94 15 LYS B N 1
ATOM 2376 C CA . LYS B 1 15 ? 5.402 -20.766 -15.711 1 88.94 15 LYS B CA 1
ATOM 2377 C C . LYS B 1 15 ? 3.941 -21.172 -15.875 1 88.94 15 LYS B C 1
ATOM 2379 O O . LYS B 1 15 ? 3.402 -21.922 -15.062 1 88.94 15 LYS B O 1
ATOM 2384 N N . SER B 1 16 ? 3.332 -20.688 -16.984 1 89.19 16 SER B N 1
ATOM 2385 C CA . SER B 1 16 ? 1.917 -20.969 -17.203 1 89.19 16 SER B CA 1
ATOM 2386 C C . SER B 1 16 ? 1.682 -22.453 -17.5 1 89.19 16 SER B C 1
ATOM 2388 O O . SER B 1 16 ? 0.709 -23.031 -17.016 1 89.19 16 SER B O 1
ATOM 2390 N N . THR B 1 17 ? 2.562 -23.062 -18.219 1 89.56 17 THR B N 1
ATOM 2391 C CA . THR B 1 17 ? 2.453 -24.469 -18.562 1 89.56 17 THR B CA 1
ATOM 2392 C C . THR B 1 17 ? 2.539 -25.328 -17.297 1 89.56 17 THR B C 1
ATOM 2394 O O . THR B 1 17 ? 1.698 -26.203 -17.078 1 89.56 17 THR B O 1
ATOM 2397 N N . GLN B 1 18 ? 3.488 -25.047 -16.469 1 92 18 GLN B N 1
ATOM 2398 C CA . GLN B 1 18 ? 3.701 -25.891 -15.305 1 92 18 GLN B CA 1
ATOM 2399 C C . GLN B 1 18 ? 2.656 -25.609 -14.227 1 92 18 GLN B C 1
ATOM 2401 O O . GLN B 1 18 ? 2.258 -26.516 -13.492 1 92 18 GLN B O 1
ATOM 2406 N N . ALA B 1 19 ? 2.186 -24.375 -14.18 1 93.31 19 ALA B N 1
ATOM 2407 C CA . ALA B 1 19 ? 1.067 -24.078 -13.289 1 93.31 19 ALA B CA 1
ATOM 2408 C C . ALA B 1 19 ? -0.161 -24.906 -13.656 1 93.31 19 ALA B C 1
ATOM 2410 O O . ALA B 1 19 ? -0.802 -25.5 -12.789 1 93.31 19 ALA B O 1
ATOM 2411 N N . ALA B 1 20 ? -0.417 -24.969 -14.93 1 93.44 20 ALA B N 1
ATOM 2412 C CA . ALA B 1 20 ? -1.564 -25.734 -15.414 1 93.44 20 ALA B CA 1
ATOM 2413 C C . ALA B 1 20 ? -1.37 -27.219 -15.164 1 93.44 20 ALA B C 1
ATOM 2415 O O . ALA B 1 20 ? -2.289 -27.906 -14.711 1 93.44 20 ALA B O 1
ATOM 2416 N N . ASN B 1 21 ? -0.202 -27.734 -15.461 1 95.12 21 ASN B N 1
ATOM 2417 C CA . ASN B 1 21 ? 0.074 -29.156 -15.281 1 95.12 21 ASN B CA 1
ATOM 2418 C C . ASN B 1 21 ? -0.042 -29.562 -13.82 1 95.12 21 ASN B C 1
ATOM 2420 O O . ASN B 1 21 ? -0.648 -30.594 -13.508 1 95.12 21 ASN B O 1
ATOM 2424 N N . LEU B 1 22 ? 0.48 -28.719 -12.945 1 96.5 22 LEU B N 1
ATOM 2425 C CA . LEU B 1 22 ? 0.402 -29 -11.516 1 96.5 22 LEU B CA 1
ATOM 2426 C C . LEU B 1 22 ? -1.043 -28.953 -11.031 1 96.5 22 LEU B C 1
ATOM 2428 O O . LEU B 1 22 ? -1.474 -29.812 -10.258 1 96.5 22 LEU B O 1
ATOM 2432 N N . ALA B 1 23 ? -1.759 -28 -11.508 1 96.88 23 ALA B N 1
ATOM 2433 C CA . ALA B 1 23 ? -3.164 -27.875 -11.133 1 96.88 23 ALA B CA 1
ATOM 2434 C C . ALA B 1 23 ? -3.951 -29.109 -11.562 1 96.88 23 ALA B C 1
ATOM 2436 O O . ALA B 1 23 ? -4.742 -29.656 -10.789 1 96.88 23 ALA B O 1
ATOM 2437 N N . GLY B 1 24 ? -3.736 -29.562 -12.781 1 96.44 24 GLY B N 1
ATOM 2438 C CA . GLY B 1 24 ? -4.375 -30.766 -13.258 1 96.44 24 GLY B CA 1
ATOM 2439 C C . GLY B 1 24 ? -4.012 -32 -12.438 1 96.44 24 GLY B C 1
ATOM 2440 O O . GLY B 1 24 ? -4.871 -32.844 -12.156 1 96.44 24 GLY B O 1
ATOM 2441 N N . PHE B 1 25 ? -2.758 -32.062 -12.07 1 97.69 25 PHE B N 1
ATOM 2442 C CA . PHE B 1 25 ? -2.289 -33.188 -11.273 1 97.69 25 PHE B CA 1
ATOM 2443 C C . PHE B 1 25 ? -2.949 -33.188 -9.906 1 97.69 25 PHE B C 1
ATOM 2445 O O . PHE B 1 25 ? -3.404 -34.25 -9.43 1 97.69 25 PHE B O 1
ATOM 2452 N N . PHE B 1 26 ? -3.031 -32 -9.25 1 98.31 26 PHE B N 1
ATOM 2453 C CA . PHE B 1 26 ? -3.699 -31.875 -7.961 1 98.31 26 PHE B CA 1
ATOM 2454 C C . PHE B 1 26 ? -5.16 -32.281 -8.062 1 98.31 26 PHE B C 1
ATOM 2456 O O . PHE B 1 26 ? -5.676 -33 -7.199 1 98.31 26 PHE B O 1
ATOM 2463 N N . ALA B 1 27 ? -5.801 -31.875 -9.117 1 97.88 27 ALA B N 1
ATOM 2464 C CA . ALA B 1 27 ? -7.207 -32.219 -9.328 1 97.88 27 ALA B CA 1
ATOM 2465 C C . ALA B 1 27 ? -7.406 -33.719 -9.438 1 97.88 27 ALA B C 1
ATOM 2467 O O . ALA B 1 27 ? -8.297 -34.281 -8.805 1 97.88 27 ALA B O 1
ATOM 2468 N N . ASP B 1 28 ? -6.559 -34.375 -10.188 1 97.44 28 ASP B N 1
ATOM 2469 C CA . ASP B 1 28 ? -6.664 -35.844 -10.383 1 97.44 28 ASP B CA 1
ATOM 2470 C C . ASP B 1 28 ? -6.32 -36.594 -9.102 1 97.44 28 ASP B C 1
ATOM 2472 O O . ASP B 1 28 ? -6.672 -37.75 -8.945 1 97.44 28 ASP B O 1
ATOM 2476 N N . ALA B 1 29 ? -5.629 -35.906 -8.234 1 98.06 29 ALA B N 1
ATOM 2477 C CA . ALA B 1 29 ? -5.32 -36.5 -6.93 1 98.06 29 ALA B CA 1
ATOM 2478 C C . ALA B 1 29 ? -6.504 -36.375 -5.973 1 98.06 29 ALA B C 1
ATOM 2480 O O . ALA B 1 29 ? -6.414 -36.75 -4.805 1 98.06 29 ALA B O 1
ATOM 2481 N N . GLY B 1 30 ? -7.586 -35.719 -6.438 1 97.81 30 GLY B N 1
ATOM 2482 C CA . GLY B 1 30 ? -8.797 -35.594 -5.645 1 97.81 30 GLY B CA 1
ATOM 2483 C C . GLY B 1 30 ? -8.852 -34.312 -4.852 1 97.81 30 GLY B C 1
ATOM 2484 O O . GLY B 1 30 ? -9.719 -34.156 -3.99 1 97.81 30 GLY B O 1
ATOM 2485 N N . LEU B 1 31 ? -7.926 -33.469 -5.059 1 98.56 31 LEU B N 1
ATOM 2486 C CA . LEU B 1 31 ? -7.922 -32.188 -4.379 1 98.56 31 LEU B CA 1
ATOM 2487 C C . LEU B 1 31 ? -8.766 -31.172 -5.133 1 98.56 31 LEU B C 1
ATOM 2489 O O . LEU B 1 31 ? -8.625 -31.031 -6.352 1 98.56 31 LEU B O 1
ATOM 2493 N N . LYS B 1 32 ? -9.695 -30.516 -4.43 1 98.69 32 LYS B N 1
ATOM 2494 C CA . LYS B 1 32 ? -10.391 -29.391 -5.043 1 98.69 32 LYS B CA 1
ATOM 2495 C C . LYS B 1 32 ? -9.43 -28.234 -5.332 1 98.69 32 LYS B C 1
ATOM 2497 O O . LYS B 1 32 ? -8.891 -27.625 -4.406 1 98.69 32 LYS B O 1
ATOM 2502 N N . THR B 1 33 ? -9.219 -28.031 -6.676 1 98.44 33 THR B N 1
ATOM 2503 C CA . THR B 1 33 ? -8.148 -27.141 -7.098 1 98.44 33 THR B CA 1
ATOM 2504 C C . THR B 1 33 ? -8.711 -25.969 -7.891 1 98.44 33 THR B C 1
ATOM 2506 O O . THR B 1 33 ? -9.57 -26.141 -8.758 1 98.44 33 THR B O 1
ATOM 2509 N N . LEU B 1 34 ? -8.273 -24.734 -7.512 1 97.88 34 LEU B N 1
ATOM 2510 C CA . LEU B 1 34 ? -8.594 -23.516 -8.25 1 97.88 34 LEU B CA 1
ATOM 2511 C C . LEU B 1 34 ? -7.34 -22.938 -8.898 1 97.88 34 LEU B C 1
ATOM 2513 O O . LEU B 1 34 ? -6.324 -22.75 -8.234 1 97.88 34 LEU B O 1
ATOM 2517 N N . LEU B 1 35 ? -7.391 -22.812 -10.195 1 96.75 35 LEU B N 1
ATOM 2518 C CA . LEU B 1 35 ? -6.332 -22.125 -10.93 1 96.75 35 LEU B CA 1
ATOM 2519 C C . LEU B 1 35 ? -6.738 -20.688 -11.25 1 96.75 35 LEU B C 1
ATOM 2521 O O . LEU B 1 35 ? -7.773 -20.469 -11.883 1 96.75 35 LEU B O 1
ATOM 2525 N N . ILE B 1 36 ? -5.961 -19.734 -10.75 1 95.94 36 ILE B N 1
ATOM 2526 C CA . ILE B 1 36 ? -6.199 -18.328 -11.062 1 95.94 36 ILE B CA 1
ATOM 2527 C C . ILE B 1 36 ? -5.195 -17.844 -12.109 1 95.94 36 ILE B C 1
ATOM 2529 O O . ILE B 1 36 ? -3.986 -17.844 -11.859 1 95.94 36 ILE B O 1
ATOM 2533 N N . ASP B 1 37 ? -5.711 -17.453 -13.203 1 92.25 37 ASP B N 1
ATOM 2534 C CA . ASP B 1 37 ? -4.871 -16.906 -14.266 1 92.25 37 ASP B CA 1
ATOM 2535 C C . ASP B 1 37 ? -4.641 -15.414 -14.07 1 92.25 37 ASP B C 1
ATOM 2537 O O . ASP B 1 37 ? -5.57 -14.609 -14.219 1 92.25 37 ASP B O 1
ATOM 2541 N N . GLY B 1 38 ? -3.461 -15.039 -13.789 1 85.12 38 GLY B N 1
ATOM 2542 C CA . GLY B 1 38 ? -3.143 -13.648 -13.523 1 85.12 38 GLY B CA 1
ATOM 2543 C C . GLY B 1 38 ? -2.525 -12.938 -14.719 1 85.12 38 GLY B C 1
ATOM 2544 O O . GLY B 1 38 ? -2.113 -11.781 -14.617 1 85.12 38 GLY B O 1
ATOM 2545 N N . ASP B 1 39 ? -2.404 -13.547 -15.867 1 78.56 39 ASP B N 1
ATOM 2546 C CA . ASP B 1 39 ? -1.75 -12.977 -17.047 1 78.56 39 ASP B CA 1
ATOM 2547 C C . ASP B 1 39 ? -2.721 -12.875 -18.219 1 78.56 39 ASP B C 1
ATOM 2549 O O . ASP B 1 39 ? -2.945 -13.859 -18.922 1 78.56 39 ASP B O 1
ATOM 2553 N N . TYR B 1 40 ? -3.236 -11.672 -18.453 1 67.94 40 TYR B N 1
ATOM 2554 C CA . TYR B 1 40 ? -4.164 -11.492 -19.562 1 67.94 40 TYR B CA 1
ATOM 2555 C C . TYR B 1 40 ? -3.43 -11.5 -20.891 1 67.94 40 TYR B C 1
ATOM 2557 O O . TYR B 1 40 ? -3.99 -11.906 -21.906 1 67.94 40 TYR B O 1
ATOM 2565 N N . SER B 1 41 ? -2.25 -11 -20.812 1 65.19 41 SER B N 1
ATOM 2566 C CA . SER B 1 41 ? -1.538 -10.867 -22.078 1 65.19 41 SER B CA 1
ATOM 2567 C C . SER B 1 41 ? -1.21 -12.227 -22.688 1 65.19 41 SER B C 1
ATOM 2569 O O . SER B 1 41 ? -0.98 -12.344 -23.891 1 65.19 41 SER B O 1
ATOM 2571 N N . GLN B 1 42 ? -1.174 -13.141 -21.891 1 60.62 42 GLN B N 1
ATOM 2572 C CA . GLN B 1 42 ? -0.921 -14.508 -22.344 1 60.62 42 GLN B CA 1
ATOM 2573 C C . GLN B 1 42 ? -1.699 -15.516 -21.484 1 60.62 42 GLN B C 1
ATOM 2575 O O . GLN B 1 42 ? -1.118 -16.219 -20.656 1 60.62 42 GLN B O 1
ATOM 2580 N N . PRO B 1 43 ? -3.098 -15.398 -21.688 1 57.16 43 PRO B N 1
ATOM 2581 C CA . PRO B 1 43 ? -3.877 -16.312 -20.859 1 57.16 43 PRO B CA 1
ATOM 2582 C C . PRO B 1 43 ? -3.625 -17.781 -21.203 1 57.16 43 PRO B C 1
ATOM 2584 O O . PRO B 1 43 ? -4.43 -18.406 -21.906 1 57.16 43 PRO B O 1
ATOM 2587 N N . THR B 1 44 ? -2.41 -18.219 -20.984 1 59.06 44 THR B N 1
ATOM 2588 C CA . THR B 1 44 ? -2.002 -19.547 -21.406 1 59.06 44 THR B CA 1
ATOM 2589 C C . THR B 1 44 ? -2.627 -20.609 -20.5 1 59.06 44 THR B C 1
ATOM 2591 O O . THR B 1 44 ? -3.195 -21.594 -21 1 59.06 44 THR B O 1
ATOM 2594 N N . ALA B 1 45 ? -2.719 -20.266 -19.203 1 62.47 45 ALA B N 1
ATOM 2595 C CA . ALA B 1 45 ? -3.16 -21.359 -18.344 1 62.47 45 ALA B CA 1
ATOM 2596 C C . ALA B 1 45 ? -4.645 -21.641 -18.531 1 62.47 45 ALA B C 1
ATOM 2598 O O . ALA B 1 45 ? -5.051 -22.812 -18.609 1 62.47 45 ALA B O 1
ATOM 2599 N N . SER B 1 46 ? -5.352 -20.562 -18.75 1 65.25 46 SER B N 1
ATOM 2600 C CA . SER B 1 46 ? -6.801 -20.688 -18.859 1 65.25 46 SER B CA 1
ATOM 2601 C C . SER B 1 46 ? -7.211 -21.188 -20.234 1 65.25 46 SER B C 1
ATOM 2603 O O . SER B 1 46 ? -8.344 -21.625 -20.438 1 65.25 46 SER B O 1
ATOM 2605 N N . SER B 1 47 ? -6.195 -21.219 -21.031 1 74.12 47 SER B N 1
ATOM 2606 C CA . SER B 1 47 ? -6.535 -21.609 -22.391 1 74.12 47 SER B CA 1
ATOM 2607 C C . SER B 1 47 ? -6.199 -23.062 -22.641 1 74.12 47 SER B C 1
ATOM 2609 O O . SER B 1 47 ? -6.543 -23.625 -23.688 1 74.12 47 SER B O 1
ATOM 2611 N N . ILE B 1 48 ? -5.688 -23.625 -21.703 1 80.88 48 ILE B N 1
ATOM 2612 C CA . ILE B 1 48 ? -5.199 -24.984 -21.906 1 80.88 48 ILE B CA 1
ATOM 2613 C C . ILE B 1 48 ? -6.352 -25.984 -21.75 1 80.88 48 ILE B C 1
ATOM 2615 O O . ILE B 1 48 ? -6.555 -26.844 -22.609 1 80.88 48 ILE B O 1
ATOM 2619 N N . TYR B 1 49 ? -7.145 -25.812 -20.766 1 89.75 49 TYR B N 1
ATOM 2620 C CA . TYR B 1 49 ? -8.188 -26.781 -20.469 1 89.75 49 TYR B CA 1
ATOM 2621 C C . TYR B 1 49 ? -9.539 -26.297 -20.984 1 89.75 49 TYR B C 1
ATOM 2623 O O . TYR B 1 49 ? -9.883 -25.125 -20.828 1 89.75 49 TYR B O 1
ATOM 2631 N N . ALA B 1 50 ? -10.289 -27.219 -21.578 1 91.06 50 ALA B N 1
ATOM 2632 C CA . ALA B 1 50 ? -11.648 -26.906 -22.031 1 91.06 50 ALA B CA 1
ATOM 2633 C C . ALA B 1 50 ? -12.539 -26.547 -20.844 1 91.06 50 ALA B C 1
ATOM 2635 O O . ALA B 1 50 ? -12.43 -27.156 -19.766 1 91.06 50 ALA B O 1
ATOM 2636 N N . LEU B 1 51 ? -13.438 -25.578 -21.109 1 92.62 51 LEU B N 1
ATOM 2637 C CA . LEU B 1 51 ? -14.336 -25.141 -20.047 1 92.62 51 LEU B CA 1
ATOM 2638 C C . LEU B 1 51 ? -15.727 -25.75 -20.234 1 92.62 51 LEU B C 1
ATOM 2640 O O . LEU B 1 51 ? -16.281 -25.734 -21.328 1 92.62 51 LEU B O 1
ATOM 2644 N N . GLU B 1 52 ? -16.188 -26.297 -19.172 1 94.06 52 GLU B N 1
ATOM 2645 C CA . GLU B 1 52 ? -17.578 -26.75 -19.141 1 94.06 52 GLU B CA 1
ATOM 2646 C C . GLU B 1 52 ? -18.516 -25.578 -18.844 1 94.06 52 GLU B C 1
ATOM 2648 O O . GLU B 1 52 ? -19.656 -25.547 -19.312 1 94.06 52 GLU B O 1
ATOM 2653 N N . HIS B 1 53 ? -18.047 -24.75 -17.984 1 94.69 53 HIS B N 1
ATOM 2654 C CA . HIS B 1 53 ? -18.734 -23.516 -17.625 1 94.69 53 HIS B CA 1
ATOM 2655 C C . HIS B 1 53 ? -17.766 -22.328 -17.578 1 94.69 53 HIS B C 1
ATOM 2657 O O . HIS B 1 53 ? -16.734 -22.406 -16.906 1 94.69 53 HIS B O 1
ATOM 2663 N N . GLU B 1 54 ? -18.141 -21.312 -18.328 1 94.25 54 GLU B N 1
ATOM 2664 C CA . GLU B 1 54 ? -17.359 -20.078 -18.297 1 94.25 54 GLU B CA 1
ATOM 2665 C C . GLU B 1 54 ? -18.094 -18.969 -17.547 1 94.25 54 GLU B C 1
ATOM 2667 O O . GLU B 1 54 ? -19.156 -18.516 -17.984 1 94.25 54 GLU B O 1
ATOM 2672 N N . ALA B 1 55 ? -17.516 -18.562 -16.516 1 95.81 55 ALA B N 1
ATOM 2673 C CA . ALA B 1 55 ? -18.125 -17.5 -15.711 1 95.81 55 ALA B CA 1
ATOM 2674 C C . ALA B 1 55 ? -18.109 -16.172 -16.469 1 95.81 55 ALA B C 1
ATOM 2676 O O . ALA B 1 55 ? -17.188 -15.906 -17.234 1 95.81 55 ALA B O 1
ATOM 2677 N N . PRO B 1 56 ? -19.094 -15.367 -16.281 1 95.81 56 PRO B N 1
ATOM 2678 C CA . PRO B 1 56 ? -19.156 -14.078 -16.984 1 95.81 56 PRO B CA 1
ATOM 2679 C C . PRO B 1 56 ? -18.078 -13.109 -16.516 1 95.81 56 PRO B C 1
ATOM 2681 O O . PRO B 1 56 ? -17.688 -12.203 -17.266 1 95.81 56 PRO B O 1
ATOM 2684 N N . PHE B 1 57 ? -17.641 -13.312 -15.297 1 95.75 57 PHE B N 1
ATOM 2685 C CA . PHE B 1 57 ? -16.625 -12.438 -14.742 1 95.75 57 PHE B CA 1
ATOM 2686 C C . PHE B 1 57 ? -15.312 -13.195 -14.539 1 95.75 57 PHE B C 1
ATOM 2688 O O . PHE B 1 57 ? -15.227 -14.391 -14.82 1 95.75 57 PHE B O 1
ATOM 2695 N N . GLY B 1 58 ? -14.227 -12.422 -14.195 1 94.81 58 GLY B N 1
ATOM 2696 C CA . GLY B 1 58 ? -12.914 -13 -13.977 1 94.81 58 GLY B CA 1
ATOM 2697 C C . GLY B 1 58 ? -12.094 -12.25 -12.938 1 94.81 58 GLY B C 1
ATOM 2698 O O . GLY B 1 58 ? -12.641 -11.789 -11.93 1 94.81 58 GLY B O 1
ATOM 2699 N N . LEU B 1 59 ? -10.867 -12.195 -13.211 1 94.75 59 LEU B N 1
ATOM 2700 C CA . LEU B 1 59 ? -9.922 -11.609 -12.258 1 94.75 59 LEU B CA 1
ATOM 2701 C C . LEU B 1 59 ? -10.172 -10.117 -12.102 1 94.75 59 LEU B C 1
ATOM 2703 O O . LEU B 1 59 ? -10.008 -9.562 -11.008 1 94.75 59 LEU B O 1
ATOM 2707 N N . PHE B 1 60 ? -10.578 -9.445 -13.195 1 95.38 60 PHE B N 1
ATOM 2708 C CA . PHE B 1 60 ? -10.797 -8 -13.164 1 95.38 60 PHE B CA 1
ATOM 2709 C C . PHE B 1 60 ? -11.883 -7.641 -12.156 1 95.38 60 PHE B C 1
ATOM 2711 O O . PHE B 1 60 ? -11.641 -6.859 -11.227 1 95.38 60 PHE B O 1
ATOM 2718 N N . GLU B 1 61 ? -13.039 -8.281 -12.281 1 97 61 GLU B N 1
ATOM 2719 C CA . GLU B 1 61 ? -14.148 -8.008 -11.367 1 97 61 GLU B CA 1
ATOM 2720 C C . GLU B 1 61 ? -13.805 -8.438 -9.945 1 97 61 GLU B C 1
ATOM 2722 O O . GLU B 1 61 ? -14.234 -7.805 -8.977 1 97 61 GLU B O 1
ATOM 2727 N N . LEU B 1 62 ? -13.07 -9.547 -9.875 1 96.62 62 LEU B N 1
ATOM 2728 C CA . LEU B 1 62 ? -12.656 -10.055 -8.57 1 96.62 62 LEU B CA 1
ATOM 2729 C C . LEU B 1 62 ? -11.836 -9.023 -7.812 1 96.62 62 LEU B C 1
ATOM 2731 O O . LEU B 1 62 ? -12.164 -8.656 -6.684 1 96.62 62 LEU B O 1
ATOM 2735 N N . LEU B 1 63 ? -10.805 -8.43 -8.453 1 96.5 63 LEU B N 1
ATOM 2736 C CA . LEU B 1 63 ? -9.883 -7.508 -7.793 1 96.5 63 LEU B CA 1
ATOM 2737 C C . LEU B 1 63 ? -10.508 -6.121 -7.648 1 96.5 63 LEU B C 1
ATOM 2739 O O . LEU B 1 63 ? -10.211 -5.398 -6.695 1 96.5 63 LEU B O 1
ATOM 2743 N N . MET B 1 64 ? -11.359 -5.809 -8.602 1 96.56 64 MET B N 1
ATOM 2744 C CA . MET B 1 64 ? -12.047 -4.523 -8.523 1 96.56 64 MET B CA 1
ATOM 2745 C C . MET B 1 64 ? -13.195 -4.586 -7.516 1 96.56 64 MET B C 1
ATOM 2747 O O . MET B 1 64 ? -13.789 -3.559 -7.18 1 96.56 64 MET B O 1
ATOM 2751 N N . GLN B 1 65 ? -13.555 -5.801 -7.09 1 95 65 GLN B N 1
ATOM 2752 C CA . GLN B 1 65 ? -14.586 -6.043 -6.09 1 95 65 GLN B CA 1
ATOM 2753 C C . GLN B 1 65 ? -15.945 -5.535 -6.566 1 95 65 GLN B C 1
ATOM 2755 O O . GLN B 1 65 ? -16.656 -4.867 -5.82 1 95 65 GLN B O 1
ATOM 2760 N N . THR B 1 66 ? -16.234 -5.848 -7.738 1 95 66 THR B N 1
ATOM 2761 C CA . THR B 1 66 ? -17.5 -5.441 -8.328 1 95 66 THR B CA 1
ATOM 2762 C C . THR B 1 66 ? -18.453 -6.633 -8.461 1 95 66 THR B C 1
ATOM 2764 O O . THR B 1 66 ? -19.469 -6.543 -9.133 1 95 66 THR B O 1
ATOM 2767 N N . THR B 1 67 ? -18.047 -7.77 -7.895 1 92.94 67 THR B N 1
ATOM 2768 C CA . THR B 1 67 ? -18.891 -8.961 -7.938 1 92.94 67 THR B CA 1
ATOM 2769 C C . THR B 1 67 ? -19.219 -9.445 -6.527 1 92.94 67 THR B C 1
ATOM 2771 O O . THR B 1 67 ? -18.516 -9.117 -5.57 1 92.94 67 THR B O 1
ATOM 2774 N N . ASP B 1 68 ? -20.297 -10.156 -6.43 1 93.94 68 ASP B N 1
ATOM 2775 C CA . ASP B 1 68 ? -20.734 -10.758 -5.168 1 93.94 68 ASP B CA 1
ATOM 2776 C C . ASP B 1 68 ? -20.078 -12.125 -4.957 1 93.94 68 ASP B C 1
ATOM 2778 O O . ASP B 1 68 ? -20.391 -13.078 -5.664 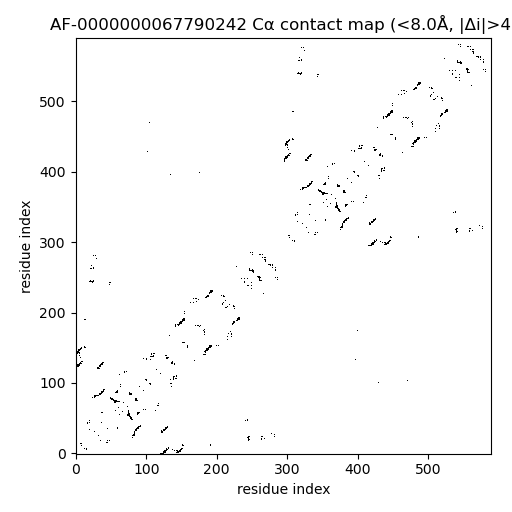1 93.94 68 ASP B O 1
ATOM 2782 N N . LEU B 1 69 ? -19.266 -12.227 -3.961 1 94.44 69 LEU B N 1
ATOM 2783 C CA . LEU B 1 69 ? -18.5 -13.445 -3.723 1 94.44 69 LEU B CA 1
ATOM 2784 C C . LEU B 1 69 ? -19.391 -14.555 -3.189 1 94.44 69 LEU B C 1
ATOM 2786 O O . LEU B 1 69 ? -19 -15.727 -3.168 1 94.44 69 LEU B O 1
ATOM 2790 N N . ASN B 1 70 ? -20.609 -14.156 -2.787 1 95.12 70 ASN B N 1
ATOM 2791 C CA . ASN B 1 70 ? -21.562 -15.172 -2.354 1 95.12 70 ASN B CA 1
ATOM 2792 C C . ASN B 1 70 ? -22.156 -15.922 -3.541 1 95.12 70 ASN B C 1
ATOM 2794 O O . ASN B 1 70 ? -22.859 -16.922 -3.363 1 95.12 70 ASN B O 1
ATOM 2798 N N . GLN B 1 71 ? -21.891 -15.438 -4.672 1 94.56 71 GLN B N 1
ATOM 2799 C CA . GLN B 1 71 ? -22.25 -16.109 -5.918 1 94.56 71 GLN B CA 1
ATOM 2800 C C . GLN B 1 71 ? -21 -16.469 -6.727 1 94.56 71 GLN B C 1
ATOM 2802 O O . GLN B 1 71 ? -20.766 -15.914 -7.801 1 94.56 71 GLN B O 1
ATOM 2807 N N . PRO B 1 72 ? -20.297 -17.453 -6.23 1 92.69 72 PRO B N 1
ATOM 2808 C CA . PRO B 1 72 ? -18.969 -17.734 -6.793 1 92.69 72 PRO B CA 1
ATOM 2809 C C . PRO B 1 72 ? -19.031 -18.219 -8.242 1 92.69 72 PRO B C 1
ATOM 2811 O O . PRO B 1 72 ? -18.047 -18.094 -8.984 1 92.69 72 PRO B O 1
ATOM 2814 N N . GLU B 1 73 ? -20.172 -18.656 -8.719 1 93.88 73 GLU B N 1
ATOM 2815 C CA . GLU B 1 73 ? -20.344 -19.141 -10.086 1 93.88 73 GLU B CA 1
ATOM 2816 C C . GLU B 1 73 ? -20.203 -18 -11.094 1 93.88 73 GLU B C 1
ATOM 2818 O O . GLU B 1 73 ? -20 -18.234 -12.281 1 93.88 73 GLU B O 1
ATOM 2823 N N . SER B 1 74 ? -20.328 -16.797 -10.578 1 95.75 74 SER B N 1
ATOM 2824 C CA . SER B 1 74 ? -20.188 -15.641 -11.461 1 95.75 74 SER B CA 1
ATOM 2825 C C . SER B 1 74 ? -18.734 -15.352 -11.773 1 95.75 74 SER B C 1
ATOM 2827 O O . SER B 1 74 ? -18.422 -14.648 -12.742 1 95.75 74 SER B O 1
ATOM 2829 N N . ILE B 1 75 ? -17.812 -15.898 -10.992 1 96 75 ILE B N 1
ATOM 2830 C CA . ILE B 1 75 ? -16.406 -15.539 -11.172 1 96 75 ILE B CA 1
ATOM 2831 C C . ILE B 1 75 ? -15.578 -16.797 -11.383 1 96 75 ILE B C 1
ATOM 2833 O O . ILE B 1 75 ? -14.477 -16.75 -11.945 1 96 75 ILE B O 1
ATOM 2837 N N . ILE B 1 76 ? -16.062 -17.906 -10.953 1 96.69 76 ILE B N 1
ATOM 2838 C CA . ILE B 1 76 ? -15.328 -19.172 -11.031 1 96.69 76 ILE B CA 1
ATOM 2839 C C . ILE B 1 76 ? -15.844 -20 -12.211 1 96.69 76 ILE B C 1
ATOM 2841 O O . ILE B 1 76 ? -17.016 -20.344 -12.266 1 96.69 76 ILE B O 1
ATOM 2845 N N . SER B 1 77 ? -15.031 -20.281 -13.141 1 95.88 77 SER B N 1
ATOM 2846 C CA . SER B 1 77 ? -15.32 -21.172 -14.258 1 95.88 77 SER B CA 1
ATOM 2847 C C . SER B 1 77 ? -14.992 -22.625 -13.906 1 95.88 77 SER B C 1
ATOM 2849 O O . SER B 1 77 ? -14.203 -22.875 -13.008 1 95.88 77 SER B O 1
ATOM 2851 N N . ARG B 1 78 ? -15.664 -23.5 -14.594 1 96.06 78 ARG B N 1
ATOM 2852 C CA . ARG B 1 78 ? -15.414 -24.938 -14.406 1 96.06 78 ARG B CA 1
ATOM 2853 C C . ARG B 1 78 ? -14.789 -25.547 -15.648 1 96.06 78 ARG B C 1
ATOM 2855 O O . ARG B 1 78 ? -15.266 -25.344 -16.766 1 96.06 78 ARG B O 1
ATOM 2862 N N . THR B 1 79 ? -13.664 -26.219 -15.422 1 95.5 79 THR B N 1
ATOM 2863 C CA . THR B 1 79 ? -13.016 -26.891 -16.547 1 95.5 79 THR B CA 1
ATOM 2864 C C . THR B 1 79 ? -13.617 -28.281 -16.766 1 95.5 79 THR B C 1
ATOM 2866 O O . THR B 1 79 ? -14.445 -28.734 -15.969 1 95.5 79 THR B O 1
ATOM 2869 N N . ALA B 1 80 ? -13.164 -28.922 -17.859 1 94.19 80 ALA B N 1
ATOM 2870 C CA . ALA B 1 80 ? -13.586 -30.297 -18.156 1 94.19 80 ALA B CA 1
ATOM 2871 C C . AL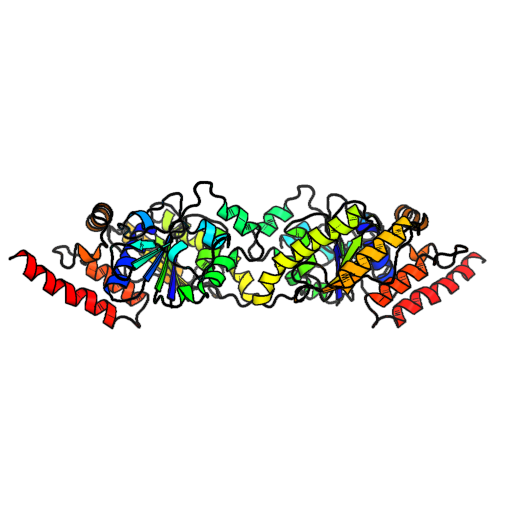A B 1 80 ? -12.836 -31.297 -17.281 1 94.19 80 ALA B C 1
ATOM 2873 O O . ALA B 1 80 ? -13.164 -32.5 -17.281 1 94.19 80 ALA B O 1
ATOM 2874 N N . ILE B 1 81 ? -11.852 -30.859 -16.547 1 94.62 81 ILE B N 1
ATOM 2875 C CA . ILE B 1 81 ? -11.117 -31.703 -15.602 1 94.62 81 ILE B CA 1
ATOM 2876 C C . ILE B 1 81 ? -11.797 -31.656 -14.234 1 94.62 81 ILE B C 1
ATOM 2878 O O . ILE B 1 81 ? -11.844 -30.625 -13.586 1 94.62 81 ILE B O 1
ATOM 2882 N N . PRO B 1 82 ? -12.289 -32.812 -13.828 1 96.06 82 PRO B N 1
ATOM 2883 C CA . PRO B 1 82 ? -12.945 -32.812 -12.523 1 96.06 82 PRO B CA 1
ATOM 2884 C C . PRO B 1 82 ? -12.055 -32.25 -11.414 1 96.06 82 PRO B C 1
ATOM 2886 O O . PRO B 1 82 ? -10.852 -32.5 -11.398 1 96.06 82 PRO B O 1
ATOM 2889 N N . ASN B 1 83 ? -12.609 -31.484 -10.492 1 97.56 83 ASN B N 1
ATOM 2890 C CA . ASN B 1 83 ? -11.953 -30.938 -9.312 1 97.56 83 ASN B CA 1
ATOM 2891 C C . ASN B 1 83 ? -11.047 -29.75 -9.68 1 97.56 83 ASN B C 1
ATOM 2893 O O . ASN B 1 83 ? -10.258 -29.297 -8.852 1 97.56 83 ASN B O 1
ATOM 2897 N N . LEU B 1 84 ? -11.148 -29.312 -10.969 1 97.5 84 LEU B N 1
ATOM 2898 C CA . LEU B 1 84 ? -10.32 -28.188 -11.383 1 97.5 84 LEU B CA 1
ATOM 2899 C C . LEU B 1 84 ? -11.18 -27.031 -11.875 1 97.5 84 LEU B C 1
ATOM 2901 O O . LEU B 1 84 ? -11.812 -27.125 -12.93 1 97.5 84 LEU B O 1
ATOM 2905 N N . ASP B 1 85 ? -11.195 -25.969 -11.086 1 97.44 85 ASP B N 1
ATOM 2906 C CA . ASP B 1 85 ? -11.891 -24.734 -11.445 1 97.44 85 ASP B CA 1
ATOM 2907 C C . ASP B 1 85 ? -10.906 -23.641 -11.859 1 97.44 85 ASP B C 1
ATOM 2909 O O . ASP B 1 85 ? -9.695 -23.812 -11.703 1 97.44 85 ASP B O 1
ATOM 2913 N N . LEU B 1 86 ? -11.508 -22.594 -12.461 1 95.94 86 LEU B N 1
ATOM 2914 C CA . LEU B 1 86 ? -10.641 -21.594 -13.07 1 95.94 86 LEU B CA 1
ATOM 2915 C C . LEU B 1 86 ? -11.219 -20.203 -12.906 1 95.94 86 LEU B C 1
ATOM 2917 O O . LEU B 1 86 ? -12.422 -20 -13.078 1 95.94 86 LEU B O 1
ATOM 2921 N N . ILE B 1 87 ? -10.391 -19.297 -12.492 1 95.75 87 ILE B N 1
ATOM 2922 C CA . ILE B 1 87 ? -10.695 -17.891 -12.664 1 95.75 87 ILE B CA 1
ATOM 2923 C C . ILE B 1 87 ? -9.875 -17.328 -13.828 1 95.75 87 ILE B C 1
ATOM 2925 O O . ILE B 1 87 ? -8.641 -17.344 -13.789 1 95.75 87 ILE B O 1
ATOM 2929 N N . ILE B 1 88 ? -10.492 -16.812 -14.773 1 92.75 88 ILE B N 1
ATOM 2930 C CA . ILE B 1 88 ? -9.828 -16.375 -16 1 92.75 88 ILE B CA 1
ATOM 2931 C C . ILE B 1 88 ? -9.32 -14.953 -15.844 1 92.75 88 ILE B C 1
ATOM 2933 O O . ILE B 1 88 ? -9.875 -14.172 -15.07 1 92.75 88 ILE B O 1
ATOM 2937 N N . SER B 1 89 ? -8.258 -14.672 -16.578 1 90.88 89 SER B N 1
ATOM 2938 C CA . SER B 1 89 ? -7.809 -13.289 -16.703 1 90.88 89 SER B CA 1
ATOM 2939 C C . SER B 1 89 ? -8.641 -12.531 -17.734 1 90.88 89 SER B C 1
ATOM 2941 O O . SER B 1 89 ? -8.891 -13.039 -18.828 1 90.88 89 SER B O 1
ATOM 2943 N N . ASN B 1 90 ? -9.156 -11.375 -17.422 1 90.44 90 ASN B N 1
ATOM 2944 C CA . ASN B 1 90 ? -10.031 -10.633 -18.328 1 90.44 90 ASN B CA 1
ATOM 2945 C C . ASN B 1 90 ? -9.805 -9.133 -18.219 1 90.44 90 ASN B C 1
ATOM 2947 O O . ASN B 1 90 ? -10.758 -8.359 -18.125 1 90.44 90 ASN B O 1
ATOM 2951 N N . ASP B 1 91 ? -8.531 -8.812 -18.25 1 90 91 ASP B N 1
ATOM 2952 C CA . ASP B 1 91 ? -8.156 -7.406 -18.219 1 90 91 ASP B CA 1
ATOM 2953 C C . ASP B 1 91 ? -7.43 -7.004 -19.5 1 90 91 ASP B C 1
ATOM 2955 O O . ASP B 1 91 ? -6.254 -6.633 -19.469 1 90 91 ASP B O 1
ATOM 2959 N N . PRO B 1 92 ? -8.094 -6.941 -20.656 1 85.88 92 PRO B N 1
ATOM 2960 C CA . PRO B 1 92 ? -7.453 -6.672 -21.938 1 85.88 92 PRO B CA 1
ATOM 2961 C C . PRO B 1 92 ? -6.828 -5.281 -22.016 1 85.88 92 PRO B C 1
ATOM 2963 O O . PRO B 1 92 ? -5.855 -5.07 -22.734 1 85.88 92 PRO B O 1
ATOM 2966 N N . ASP B 1 93 ? -7.344 -4.379 -21.219 1 90.81 93 ASP B N 1
ATOM 2967 C CA . ASP B 1 93 ? -6.859 -3.002 -21.281 1 90.81 93 ASP B CA 1
ATOM 2968 C C . ASP B 1 93 ? -5.773 -2.764 -20.234 1 90.81 93 ASP B C 1
ATOM 2970 O O . ASP B 1 93 ? -5.305 -1.635 -20.062 1 90.81 93 ASP B O 1
ATOM 2974 N N . ASP B 1 94 ? -5.43 -3.746 -19.531 1 89.56 94 ASP B N 1
ATOM 2975 C CA . ASP B 1 94 ? -4.355 -3.672 -18.547 1 89.56 94 ASP B CA 1
ATOM 2976 C C . ASP B 1 94 ? -4.617 -2.564 -17.531 1 89.56 94 ASP B C 1
ATOM 2978 O O . ASP B 1 94 ? -3.746 -1.735 -17.266 1 89.56 94 ASP B O 1
ATOM 2982 N N . ARG B 1 95 ? -5.801 -2.541 -16.938 1 92.94 95 ARG B N 1
ATOM 2983 C CA . ARG B 1 95 ? -6.223 -1.508 -16 1 92.94 95 ARG B CA 1
ATOM 2984 C C . ARG B 1 95 ? -5.898 -1.906 -14.57 1 92.94 95 ARG B C 1
ATOM 2986 O O . ARG B 1 95 ? -5.785 -1.048 -13.688 1 92.94 95 ARG B O 1
ATOM 2993 N N . LEU B 1 96 ? -5.742 -3.172 -14.266 1 93.5 96 LEU B N 1
ATOM 2994 C CA . LEU B 1 96 ? -5.609 -3.688 -12.906 1 93.5 96 LEU B CA 1
ATOM 2995 C C . LEU B 1 96 ? -4.348 -3.148 -12.242 1 93.5 96 LEU B C 1
ATOM 2997 O O . LEU B 1 96 ? -4.383 -2.744 -11.078 1 93.5 96 LEU B O 1
ATOM 3001 N N . PRO B 1 97 ? -3.193 -3.109 -13 1 92.81 97 PRO B N 1
ATOM 3002 C CA . PRO B 1 97 ? -1.989 -2.627 -12.32 1 92.81 97 PRO B CA 1
ATOM 3003 C C . PRO B 1 97 ? -2.16 -1.225 -11.742 1 92.81 97 PRO B C 1
ATOM 3005 O O . PRO B 1 97 ? -1.839 -0.99 -10.578 1 92.81 97 PRO B O 1
ATOM 3008 N N . THR B 1 98 ? -2.721 -0.353 -12.492 1 94.62 98 THR B N 1
ATOM 3009 C CA . THR B 1 98 ? -2.932 1.018 -12.039 1 94.62 98 THR B CA 1
ATOM 3010 C C . THR B 1 98 ? -3.957 1.062 -10.906 1 94.62 98 THR B C 1
ATOM 3012 O O . THR B 1 98 ? -3.75 1.746 -9.906 1 94.62 98 THR B O 1
ATOM 3015 N N . ALA B 1 99 ? -5.035 0.361 -11.086 1 95.44 99 ALA B N 1
ATOM 3016 C CA . ALA B 1 99 ? -6.086 0.339 -10.07 1 95.44 99 ALA B CA 1
ATOM 3017 C C . ALA B 1 99 ? -5.551 -0.181 -8.734 1 95.44 99 ALA B C 1
ATOM 3019 O O . ALA B 1 99 ? -5.848 0.38 -7.68 1 95.44 99 ALA B O 1
ATOM 3020 N N . MET B 1 100 ? -4.738 -1.204 -8.805 1 95.5 100 MET B N 1
ATOM 3021 C CA . MET B 1 100 ? -4.203 -1.811 -7.59 1 95.5 100 MET B CA 1
ATOM 3022 C C . MET B 1 100 ? -3.176 -0.896 -6.93 1 95.5 100 MET B C 1
ATOM 3024 O O . MET B 1 100 ? -3.072 -0.853 -5.703 1 95.5 100 MET B O 1
ATOM 3028 N N . LEU B 1 101 ? -2.422 -0.187 -7.75 1 94.69 101 LEU B N 1
ATOM 3029 C CA . LEU B 1 101 ? -1.472 0.777 -7.203 1 94.69 101 LEU B CA 1
ATOM 3030 C C . LEU B 1 101 ? -2.191 1.857 -6.402 1 94.69 101 LEU B C 1
ATOM 3032 O O . LEU B 1 101 ? -1.721 2.266 -5.34 1 94.69 101 LEU B O 1
ATOM 3036 N N . HIS B 1 102 ? -3.336 2.234 -6.84 1 94.31 102 HIS B N 1
ATOM 3037 C CA . HIS B 1 102 ? -4.031 3.371 -6.25 1 94.31 102 HIS B CA 1
ATOM 3038 C C . HIS B 1 102 ? -4.918 2.93 -5.09 1 94.31 102 HIS B C 1
ATOM 3040 O O . HIS B 1 102 ? -5.355 3.758 -4.285 1 94.31 102 HIS B O 1
ATOM 3046 N N . ALA B 1 103 ? -5.199 1.667 -5.059 1 94.62 103 ALA B N 1
ATOM 3047 C CA . ALA B 1 103 ? -5.98 1.152 -3.936 1 94.62 103 ALA B CA 1
ATOM 3048 C C . ALA B 1 103 ? -5.102 0.94 -2.707 1 94.62 103 ALA B C 1
ATOM 3050 O O . ALA B 1 103 ? -4.098 0.224 -2.77 1 94.62 103 ALA B O 1
ATOM 3051 N N . PRO B 1 104 ? -5.508 1.474 -1.521 1 93.69 104 PRO B N 1
ATOM 3052 C CA . PRO B 1 104 ? -4.672 1.327 -0.327 1 93.69 104 PRO B CA 1
ATOM 3053 C C . PRO B 1 104 ? -4.406 -0.134 0.031 1 93.69 104 PRO B C 1
ATOM 3055 O O . PRO B 1 104 ? -3.334 -0.462 0.541 1 93.69 104 PRO B O 1
ATOM 3058 N N . ASP B 1 105 ? -5.336 -1.006 -0.286 1 94.25 105 ASP B N 1
ATOM 3059 C CA . ASP B 1 105 ? -5.176 -2.42 0.036 1 94.25 105 ASP B CA 1
ATOM 3060 C C . ASP B 1 105 ? -4.828 -3.23 -1.21 1 94.25 105 ASP B C 1
ATOM 3062 O O . ASP B 1 105 ? -4.965 -4.457 -1.219 1 94.25 105 ASP B O 1
ATOM 3066 N N . GLY B 1 106 ? -4.43 -2.545 -2.23 1 95.88 106 GLY B N 1
ATOM 3067 C CA . GLY B 1 106 ? -4.238 -3.184 -3.521 1 95.88 106 GLY B CA 1
ATOM 3068 C C . GLY B 1 106 ? -3.307 -4.379 -3.465 1 95.88 106 GLY B C 1
ATOM 3069 O O . GLY B 1 106 ? -3.592 -5.426 -4.051 1 95.88 106 GLY B O 1
ATOM 3070 N N . ARG B 1 107 ? -2.195 -4.266 -2.719 1 95.25 107 ARG B N 1
ATOM 3071 C CA . ARG B 1 107 ? -1.19 -5.32 -2.633 1 95.25 107 ARG B CA 1
ATOM 3072 C C . ARG B 1 107 ? -1.712 -6.512 -1.835 1 95.25 107 ARG B C 1
ATOM 3074 O O . ARG B 1 107 ? -1.291 -7.648 -2.059 1 95.25 107 ARG B O 1
ATOM 3081 N N . MET B 1 108 ? -2.668 -6.266 -0.974 1 95.69 108 MET B N 1
ATOM 3082 C CA . MET B 1 108 ? -3.184 -7.309 -0.094 1 95.69 108 MET B CA 1
ATOM 3083 C C . MET B 1 108 ? -4.555 -7.785 -0.559 1 95.69 108 MET B C 1
ATOM 3085 O O . MET B 1 108 ? -5.133 -8.703 0.03 1 95.69 108 MET B O 1
ATOM 3089 N N . ARG B 1 109 ? -5.035 -7.211 -1.569 1 95.62 109 ARG B N 1
ATOM 3090 C CA . ARG B 1 109 ? -6.43 -7.383 -1.966 1 95.62 109 ARG B CA 1
ATOM 3091 C C . ARG B 1 109 ? -6.73 -8.844 -2.285 1 95.62 109 ARG B C 1
ATOM 3093 O O . ARG B 1 109 ? -7.727 -9.398 -1.817 1 95.62 109 ARG B O 1
ATOM 3100 N N . LEU B 1 110 ? -5.871 -9.477 -3.115 1 96.44 110 LEU B N 1
ATOM 3101 C CA . LEU B 1 110 ? -6.098 -10.867 -3.482 1 96.44 110 LEU B CA 1
ATOM 3102 C C . LEU B 1 110 ? -6.07 -11.766 -2.252 1 96.44 110 LEU B C 1
ATOM 3104 O O . LEU B 1 110 ? -6.934 -12.633 -2.088 1 96.44 110 LEU B O 1
ATOM 3108 N N . LYS B 1 111 ? -5.059 -11.562 -1.391 1 96 111 LYS B N 1
ATOM 3109 C CA . LYS B 1 111 ? -4.957 -12.305 -0.141 1 96 111 LYS B CA 1
ATOM 3110 C C . LYS B 1 111 ? -6.246 -12.203 0.669 1 96 111 LYS B C 1
ATOM 3112 O O . LYS B 1 111 ? -6.777 -13.211 1.14 1 96 111 LYS B O 1
ATOM 3117 N N . ASN B 1 112 ? -6.793 -11 0.793 1 94.94 112 ASN B N 1
ATOM 3118 C CA . ASN B 1 112 ? -8 -10.75 1.569 1 94.94 112 ASN B CA 1
ATOM 3119 C C . ASN B 1 112 ? -9.219 -11.414 0.938 1 94.94 112 ASN B C 1
ATOM 3121 O O . ASN B 1 112 ? -10.023 -12.031 1.637 1 94.94 112 ASN B O 1
ATOM 3125 N N . ILE B 1 113 ? -9.352 -11.289 -0.344 1 96.25 113 ILE B N 1
ATOM 3126 C CA . ILE B 1 113 ? -10.477 -11.836 -1.086 1 96.25 113 ILE B CA 1
ATOM 3127 C C . ILE B 1 113 ? -10.516 -13.359 -0.913 1 96.25 113 ILE B C 1
ATOM 3129 O O . ILE B 1 113 ? -11.578 -13.938 -0.688 1 96.25 113 ILE B O 1
ATOM 3133 N N . LEU B 1 114 ? -9.352 -14.031 -0.925 1 96.81 114 LEU B N 1
ATOM 3134 C CA . LEU B 1 114 ? -9.281 -15.484 -0.914 1 96.81 114 LEU B CA 1
ATOM 3135 C C . LEU B 1 114 ? -9.586 -16.031 0.475 1 96.81 114 LEU B C 1
ATOM 3137 O O . LEU B 1 114 ? -9.727 -17.25 0.65 1 96.81 114 LEU B O 1
ATOM 3141 N N . GLN B 1 115 ? -9.781 -15.156 1.427 1 94.94 115 GLN B N 1
ATOM 3142 C CA . GLN B 1 115 ? -10.211 -15.57 2.758 1 94.94 115 GLN B CA 1
ATOM 3143 C C . GLN B 1 115 ? -11.727 -15.773 2.812 1 94.94 115 GLN B C 1
ATOM 3145 O O . GLN B 1 115 ? -12.242 -16.344 3.773 1 94.94 115 GLN B O 1
ATOM 3150 N N . HIS B 1 116 ? -12.391 -15.266 1.84 1 96.31 116 HIS B N 1
ATOM 3151 C CA . HIS B 1 116 ? -13.844 -15.43 1.791 1 96.31 116 HIS B CA 1
ATOM 3152 C C . HIS B 1 116 ? -14.234 -16.906 1.793 1 96.31 116 HIS B C 1
ATOM 3154 O O . HIS B 1 116 ? -13.531 -17.734 1.225 1 96.31 116 HIS B O 1
ATOM 3160 N N . GLN B 1 117 ? -15.352 -17.219 2.283 1 95.94 117 GLN B N 1
ATOM 3161 C CA . GLN B 1 117 ? -15.82 -18.594 2.463 1 95.94 117 GLN B CA 1
ATOM 3162 C C . GLN B 1 117 ? -15.938 -19.312 1.125 1 95.94 117 GLN B C 1
ATOM 3164 O O . GLN B 1 117 ? -15.711 -20.516 1.044 1 95.94 117 GLN B O 1
ATOM 3169 N N . SER B 1 118 ? -16.203 -18.562 0.052 1 95.69 118 SER B N 1
ATOM 3170 C CA . SER B 1 118 ? -16.375 -19.141 -1.276 1 95.69 118 SER B CA 1
ATOM 3171 C C . SER B 1 118 ? -15.102 -19.844 -1.746 1 95.69 118 SER B C 1
ATOM 3173 O O . SER B 1 118 ? -15.148 -20.703 -2.635 1 95.69 118 SER B O 1
ATOM 3175 N N . PHE B 1 119 ? -14.008 -19.531 -1.107 1 97.19 119 PHE B N 1
ATOM 3176 C CA . PHE B 1 119 ? -12.734 -20.094 -1.549 1 97.19 119 PHE B CA 1
ATOM 3177 C C . PHE B 1 119 ? -12.219 -21.109 -0.541 1 97.19 119 PHE B C 1
ATOM 3179 O O . PHE B 1 119 ? -11.266 -21.844 -0.823 1 97.19 119 PHE B O 1
ATOM 3186 N N . GLN B 1 120 ? -12.867 -21.25 0.574 1 94.62 120 GLN B N 1
ATOM 3187 C CA . GLN B 1 120 ? -12.367 -22.062 1.669 1 94.62 120 GLN B CA 1
ATOM 3188 C C . GLN B 1 120 ? -12.602 -23.547 1.387 1 94.62 120 GLN B C 1
ATOM 3190 O O . GLN B 1 120 ? -12.008 -24.406 2.043 1 94.62 120 GLN B O 1
ATOM 3195 N N . SER B 1 121 ? -13.406 -23.797 0.442 1 95.5 121 SER B N 1
ATOM 3196 C CA . SER B 1 121 ? -13.672 -25.188 0.097 1 95.5 121 SER B CA 1
ATOM 3197 C C . SER B 1 121 ? -12.547 -25.781 -0.741 1 95.5 121 SER B C 1
ATOM 3199 O O . SER B 1 121 ? -12.461 -27 -0.909 1 95.5 121 SER B O 1
ATOM 3201 N N . TYR B 1 122 ? -11.703 -24.984 -1.285 1 98.31 122 TYR B N 1
ATOM 3202 C CA . TYR B 1 122 ? -10.602 -25.484 -2.092 1 98.31 122 TYR B CA 1
ATOM 3203 C C . TYR B 1 122 ? -9.469 -26 -1.208 1 98.31 122 TYR B C 1
ATOM 3205 O O . TYR B 1 122 ? -9.18 -25.422 -0.159 1 98.31 122 TYR B O 1
ATOM 3213 N N . ASP B 1 123 ? -8.875 -27.047 -1.694 1 98.5 123 ASP B N 1
ATOM 3214 C CA . ASP B 1 123 ? -7.68 -27.562 -1.034 1 98.5 123 ASP B CA 1
ATOM 3215 C C . ASP B 1 123 ? -6.441 -26.781 -1.47 1 98.5 123 ASP B C 1
ATOM 3217 O O . ASP B 1 123 ? -5.57 -26.484 -0.65 1 98.5 123 ASP B O 1
ATOM 3221 N N . VAL B 1 124 ? -6.43 -26.484 -2.77 1 98.31 124 VAL B N 1
ATOM 3222 C CA . VAL B 1 124 ? -5.277 -25.797 -3.332 1 98.31 124 VAL B CA 1
ATOM 3223 C C . VAL B 1 124 ? -5.746 -24.703 -4.297 1 98.31 124 VAL B C 1
ATOM 3225 O O . VAL B 1 124 ? -6.664 -24.938 -5.09 1 98.31 124 VAL B O 1
ATOM 3228 N N . ILE B 1 125 ? -5.16 -23.531 -4.148 1 98.19 125 ILE B N 1
ATOM 3229 C CA . ILE B 1 125 ? -5.324 -22.453 -5.113 1 98.19 125 ILE B CA 1
ATOM 3230 C C . ILE B 1 125 ? -3.977 -22.109 -5.75 1 98.19 125 ILE B C 1
ATOM 3232 O O . ILE B 1 125 ? -3.049 -21.688 -5.066 1 98.19 125 ILE B O 1
ATOM 3236 N N . MET B 1 126 ? -3.871 -22.391 -7.062 1 96.69 126 MET B N 1
ATOM 3237 C CA . MET B 1 126 ? -2.686 -22.016 -7.832 1 96.69 126 MET B CA 1
ATOM 3238 C C . MET B 1 126 ? -2.879 -20.672 -8.523 1 96.69 126 MET B C 1
ATOM 3240 O O . MET B 1 126 ? -3.943 -20.406 -9.086 1 96.69 126 MET B O 1
ATOM 3244 N N . ILE B 1 127 ? -1.87 -19.859 -8.453 1 95.56 127 ILE B N 1
ATOM 3245 C CA . ILE B 1 127 ? -1.972 -18.562 -9.109 1 95.56 127 ILE B CA 1
ATOM 3246 C C . ILE B 1 127 ? -0.858 -18.422 -10.141 1 95.56 127 ILE B C 1
ATOM 3248 O O . ILE B 1 127 ? 0.326 -18.438 -9.797 1 95.56 127 ILE B O 1
ATOM 3252 N N . ASP B 1 128 ? -1.242 -18.281 -11.375 1 92.62 128 ASP B N 1
ATOM 3253 C CA . ASP B 1 128 ? -0.305 -18.016 -12.469 1 92.62 128 ASP B CA 1
ATOM 3254 C C . ASP B 1 128 ? -0.078 -16.516 -12.648 1 92.62 128 ASP B C 1
ATOM 3256 O O . ASP B 1 128 ? -0.962 -15.805 -13.125 1 92.62 128 ASP B O 1
ATOM 3260 N N . SER B 1 129 ? 1.003 -16 -12.25 1 88.44 129 SER B N 1
ATOM 3261 C CA . SER B 1 129 ? 1.281 -14.57 -12.266 1 88.44 129 SER B CA 1
ATOM 3262 C C . SER B 1 129 ? 1.759 -14.117 -13.641 1 88.44 129 SER B C 1
ATOM 3264 O O . SER B 1 129 ? 2.18 -14.938 -14.461 1 88.44 129 SER B O 1
ATOM 3266 N N . LYS B 1 130 ? 1.455 -12.797 -13.797 1 77.19 130 LYS B N 1
ATOM 3267 C CA . LYS B 1 130 ? 2.031 -12.203 -14.992 1 77.19 130 LYS B CA 1
ATOM 3268 C C . LYS B 1 130 ? 3.525 -11.945 -14.82 1 77.19 130 LYS B C 1
ATOM 3270 O O . LYS B 1 130 ? 3.973 -11.57 -13.734 1 77.19 130 LYS B O 1
ATOM 3275 N N . GLY B 1 131 ? 4.23 -12.531 -15.703 1 65.12 131 GLY B N 1
ATOM 3276 C CA . GLY B 1 131 ? 5.645 -12.188 -15.773 1 65.12 131 GLY B CA 1
ATOM 3277 C C . GLY B 1 131 ? 5.918 -10.719 -15.516 1 65.12 131 GLY B C 1
ATOM 3278 O O . GLY B 1 131 ? 4.988 -9.914 -15.43 1 65.12 131 GLY B O 1
ATOM 3279 N N . ALA B 1 132 ? 6.973 -10.25 -14.766 1 63.88 132 ALA B N 1
ATOM 3280 C CA . ALA B 1 132 ? 7.465 -8.875 -14.766 1 63.88 132 ALA B CA 1
ATOM 3281 C C . ALA B 1 132 ? 7.41 -8.281 -13.359 1 63.88 132 ALA B C 1
ATOM 3283 O O . ALA B 1 132 ? 7.016 -8.953 -12.406 1 63.88 132 ALA B O 1
ATOM 3284 N N . ALA B 1 133 ? 7.812 -7.238 -13.203 1 67.25 133 ALA B N 1
ATOM 3285 C CA . ALA B 1 133 ? 7.906 -6.414 -12 1 67.25 133 ALA B CA 1
ATOM 3286 C C . ALA B 1 133 ? 6.664 -5.551 -11.828 1 67.25 133 ALA B C 1
ATOM 3288 O O . ALA B 1 133 ? 5.875 -5.391 -12.766 1 67.25 133 ALA B O 1
ATOM 3289 N N . GLY B 1 134 ? 6.293 -5.488 -10.633 1 86.69 134 GLY B N 1
ATOM 3290 C CA . GLY B 1 134 ? 5.238 -4.523 -10.367 1 86.69 134 GLY B CA 1
ATOM 3291 C C . GLY B 1 134 ? 4.254 -4.992 -9.312 1 86.69 134 GLY B C 1
ATOM 3292 O O . GLY B 1 134 ? 4.449 -6.039 -8.695 1 86.69 134 GLY B O 1
ATOM 3293 N N . VAL B 1 135 ? 3.146 -4.238 -9.219 1 92.62 135 VAL B N 1
ATOM 3294 C CA . VAL B 1 135 ? 2.205 -4.406 -8.117 1 92.62 135 VAL B CA 1
ATOM 3295 C C . VAL B 1 135 ? 1.438 -5.715 -8.289 1 92.62 135 VAL B C 1
ATOM 3297 O O . VAL B 1 135 ? 1.097 -6.375 -7.309 1 92.62 135 VAL B O 1
ATOM 3300 N N . MET B 1 136 ? 1.244 -6.188 -9.508 1 92.56 136 MET B N 1
ATOM 3301 C CA . MET B 1 136 ? 0.457 -7.395 -9.75 1 92.56 136 MET B CA 1
ATOM 3302 C C . MET B 1 136 ? 1.198 -8.633 -9.266 1 92.56 136 MET B C 1
ATOM 3304 O O . MET B 1 136 ? 0.589 -9.547 -8.703 1 92.56 136 MET B O 1
ATOM 3308 N N . VAL B 1 137 ? 2.461 -8.727 -9.5 1 93 137 VAL B N 1
ATOM 3309 C CA . VAL B 1 137 ? 3.227 -9.859 -8.992 1 93 137 VAL B CA 1
ATOM 3310 C C . VAL B 1 137 ? 3.299 -9.789 -7.469 1 93 137 VAL B C 1
ATOM 3312 O O . VAL B 1 137 ? 3.234 -10.82 -6.793 1 93 137 VAL B O 1
ATOM 3315 N N . GLU B 1 138 ? 3.369 -8.57 -6.969 1 94.88 138 GLU B N 1
ATOM 3316 C CA . GLU B 1 138 ? 3.439 -8.398 -5.52 1 94.88 138 GLU B CA 1
ATOM 3317 C C . GLU B 1 138 ? 2.172 -8.922 -4.844 1 94.88 138 GLU B C 1
ATOM 3319 O O . GLU B 1 138 ? 2.244 -9.617 -3.828 1 94.88 138 GLU B O 1
ATOM 3324 N N . LEU B 1 139 ? 1.005 -8.57 -5.41 1 95.25 139 LEU B N 1
ATOM 3325 C CA . LEU B 1 139 ? -0.227 -9.008 -4.762 1 95.25 139 LEU B CA 1
ATOM 3326 C C . LEU B 1 139 ? -0.395 -10.516 -4.867 1 95.25 139 LEU B C 1
ATOM 3328 O O . LEU B 1 139 ? -0.995 -11.141 -3.988 1 95.25 139 LEU B O 1
ATOM 3332 N N . VAL B 1 140 ? 0.166 -11.125 -5.93 1 95.12 140 VAL B N 1
ATOM 3333 C CA . VAL B 1 140 ? 0.118 -12.578 -6.102 1 95.12 140 VAL B CA 1
ATOM 3334 C C . VAL B 1 140 ? 1.021 -13.25 -5.07 1 95.12 140 VAL B C 1
ATOM 3336 O O . VAL B 1 140 ? 0.607 -14.195 -4.395 1 95.12 140 VAL B O 1
ATOM 3339 N N . VAL B 1 141 ? 2.211 -12.734 -4.906 1 95.94 141 VAL B N 1
ATOM 3340 C CA . VAL B 1 141 ? 3.188 -13.281 -3.971 1 95.94 141 VAL B CA 1
ATOM 3341 C C . VAL B 1 141 ? 2.646 -13.188 -2.547 1 95.94 141 VAL B C 1
ATOM 3343 O O . VAL B 1 141 ? 2.736 -14.148 -1.776 1 95.94 141 VAL B O 1
ATOM 3346 N N . LEU B 1 142 ? 2 -12.062 -2.266 1 96.62 142 LEU B N 1
ATOM 3347 C CA . LEU B 1 142 ? 1.52 -11.82 -0.91 1 96.62 142 LEU B CA 1
ATOM 3348 C C . LEU B 1 142 ? 0.302 -12.688 -0.604 1 96.62 142 LEU B C 1
ATOM 3350 O O . LEU B 1 142 ? -0.08 -12.836 0.559 1 96.62 142 LEU B O 1
ATOM 3354 N N . ALA B 1 143 ? -0.321 -13.281 -1.604 1 97 143 ALA B N 1
ATOM 3355 C CA . ALA B 1 143 ? -1.48 -14.148 -1.406 1 97 143 ALA B CA 1
ATOM 3356 C C . ALA B 1 143 ? -1.053 -15.547 -0.988 1 97 143 ALA B C 1
ATOM 3358 O O . ALA B 1 143 ? -1.875 -16.344 -0.526 1 97 143 ALA B O 1
ATOM 3359 N N . ALA B 1 144 ? 0.241 -15.828 -1.086 1 97.69 144 ALA B N 1
ATOM 3360 C CA . ALA B 1 144 ? 0.758 -17.172 -0.814 1 97.69 144 ALA B CA 1
ATOM 3361 C C . ALA B 1 144 ? 0.54 -17.547 0.646 1 97.69 144 ALA B C 1
ATOM 3363 O O . ALA B 1 144 ? 0.658 -16.719 1.541 1 97.69 144 ALA B O 1
ATOM 3364 N N . THR B 1 145 ? 0.225 -18.812 0.923 1 96.88 145 THR B N 1
ATOM 3365 C CA . THR B 1 145 ? 0.129 -19.297 2.297 1 96.88 145 THR B CA 1
ATOM 3366 C C . THR B 1 145 ? 1.517 -19.516 2.889 1 96.88 145 THR B C 1
ATOM 3368 O O . THR B 1 145 ? 1.777 -19.141 4.031 1 96.88 145 THR B O 1
ATOM 3371 N N . GLU B 1 146 ? 2.416 -20.125 2.059 1 96.5 146 GLU B N 1
ATOM 3372 C CA . GLU B 1 146 ? 3.725 -20.453 2.617 1 96.5 146 GLU B CA 1
ATOM 3373 C C . GLU B 1 146 ? 4.832 -20.25 1.586 1 96.5 146 GLU B C 1
ATOM 3375 O O . GLU B 1 146 ? 5.891 -19.703 1.904 1 96.5 146 GLU B O 1
ATOM 3380 N N . ASN B 1 147 ? 4.547 -20.672 0.369 1 97.19 147 ASN B N 1
ATOM 3381 C CA . ASN B 1 147 ? 5.605 -20.734 -0.634 1 97.19 147 ASN B CA 1
ATOM 3382 C C . ASN B 1 147 ? 5.145 -20.141 -1.964 1 97.19 147 ASN B C 1
ATOM 3384 O O . ASN B 1 147 ? 3.947 -20.109 -2.256 1 97.19 147 ASN B O 1
ATOM 3388 N N . VAL B 1 148 ? 6.105 -19.672 -2.668 1 97 148 VAL B N 1
ATOM 3389 C CA . VAL B 1 148 ? 5.961 -19.328 -4.078 1 97 148 VAL B CA 1
ATOM 3390 C C . VAL B 1 148 ? 6.922 -20.172 -4.918 1 97 148 VAL B C 1
ATOM 3392 O O . VAL B 1 148 ? 8.039 -20.453 -4.488 1 97 148 VAL B O 1
ATOM 3395 N N . VAL B 1 149 ? 6.453 -20.578 -6.074 1 97.19 149 VAL B N 1
ATOM 3396 C CA . VAL B 1 149 ? 7.316 -21.328 -6.977 1 97.19 149 VAL B CA 1
ATOM 3397 C C . VAL B 1 149 ? 7.871 -20.391 -8.055 1 97.19 149 VAL B C 1
ATOM 3399 O O . VAL B 1 149 ? 7.109 -19.766 -8.789 1 97.19 149 VAL B O 1
ATOM 3402 N N . GLY B 1 150 ? 9.141 -20.25 -8.07 1 95.75 150 GLY B N 1
ATOM 3403 C CA . GLY B 1 150 ? 9.812 -19.516 -9.125 1 95.75 150 GLY B CA 1
ATOM 3404 C C . GLY B 1 150 ? 10.344 -20.422 -10.227 1 95.75 150 GLY B C 1
ATOM 3405 O O . GLY B 1 150 ? 11.25 -21.219 -10 1 95.75 150 GLY B O 1
ATOM 3406 N N . VAL B 1 151 ? 9.867 -20.203 -11.438 1 95.31 151 VAL B N 1
ATOM 3407 C CA . VAL B 1 151 ? 10.242 -21.047 -12.555 1 95.31 151 VAL B CA 1
ATOM 3408 C C . VAL B 1 151 ? 11.359 -20.391 -13.359 1 95.31 151 VAL B C 1
ATOM 3410 O O . VAL B 1 151 ? 11.258 -19.219 -13.727 1 95.31 151 VAL B O 1
ATOM 3413 N N . ILE B 1 152 ? 12.414 -21.188 -13.656 1 95.12 152 ILE B N 1
ATOM 3414 C CA . ILE B 1 152 ? 13.531 -20.656 -14.438 1 95.12 152 ILE B CA 1
ATOM 3415 C C . ILE B 1 152 ? 13.977 -21.703 -15.461 1 95.12 152 ILE B C 1
ATOM 3417 O O . ILE B 1 152 ? 13.742 -22.891 -15.281 1 95.12 152 ILE B O 1
ATOM 3421 N N . LYS B 1 153 ? 14.641 -21.188 -16.484 1 94.31 153 LYS B N 1
ATOM 3422 C CA . LYS B 1 153 ? 15.445 -22.047 -17.344 1 94.31 153 LYS B CA 1
ATOM 3423 C C . LYS B 1 153 ? 16.906 -22.078 -16.891 1 94.31 153 LYS B C 1
ATOM 3425 O O . LYS B 1 153 ? 17.406 -21.094 -16.375 1 94.31 153 LYS B O 1
ATOM 3430 N N . PRO B 1 154 ? 17.516 -23.25 -17.078 1 94.88 154 PRO B N 1
ATOM 3431 C CA . PRO B 1 154 ? 18.906 -23.344 -16.625 1 94.88 154 PRO B CA 1
ATOM 3432 C C . PRO B 1 154 ? 19.891 -22.641 -17.578 1 94.88 154 PRO B C 1
ATOM 3434 O O . PRO B 1 154 ? 20.812 -23.281 -18.078 1 94.88 154 PRO B O 1
ATOM 3437 N N . ILE B 1 155 ? 19.641 -21.406 -17.781 1 92.31 155 ILE B N 1
ATOM 3438 C CA . ILE B 1 155 ? 20.469 -20.484 -18.531 1 92.31 155 ILE B CA 1
ATOM 3439 C C . ILE B 1 155 ? 21.016 -19.406 -17.609 1 92.31 155 ILE B C 1
ATOM 3441 O O . ILE B 1 155 ? 20.266 -18.719 -16.922 1 92.31 155 ILE B O 1
ATOM 3445 N N . LEU B 1 156 ? 22.312 -19.281 -17.656 1 90.25 156 LEU B N 1
ATOM 3446 C CA . LEU B 1 156 ? 23 -18.484 -16.641 1 90.25 156 LEU B CA 1
ATOM 3447 C C . LEU B 1 156 ? 22.422 -17.078 -16.578 1 90.25 156 LEU B C 1
ATOM 3449 O O . LEU B 1 156 ? 22.062 -16.594 -15.492 1 90.25 156 LEU B O 1
ATOM 3453 N N . PRO B 1 157 ? 22.281 -16.406 -17.766 1 89.69 157 PRO B N 1
ATOM 3454 C CA . PRO B 1 157 ? 21.688 -15.07 -17.688 1 89.69 157 PRO B CA 1
ATOM 3455 C C . PRO B 1 157 ? 20.281 -15.086 -17.078 1 89.69 157 PRO B C 1
ATOM 3457 O O . PRO B 1 157 ? 19.922 -14.164 -16.344 1 89.69 157 PRO B O 1
ATOM 3460 N N . ASP B 1 158 ? 19.469 -16.062 -17.359 1 88.25 158 ASP B N 1
ATOM 3461 C CA . ASP B 1 158 ? 18.109 -16.172 -16.844 1 88.25 158 ASP B CA 1
ATOM 3462 C C . ASP B 1 158 ? 18.109 -16.391 -15.328 1 88.25 158 ASP B C 1
ATOM 3464 O O . ASP B 1 158 ? 17.312 -15.789 -14.609 1 88.25 158 ASP B O 1
ATOM 3468 N N . VAL B 1 159 ? 19.031 -17.203 -14.938 1 91.31 159 VAL B N 1
ATOM 3469 C CA . VAL B 1 159 ? 19.141 -17.516 -13.516 1 91.31 159 VAL B CA 1
ATOM 3470 C C . VAL B 1 159 ? 19.562 -16.266 -12.742 1 91.31 159 VAL B C 1
ATOM 3472 O O . VAL B 1 159 ? 18.969 -15.945 -11.695 1 91.31 159 VAL B O 1
ATOM 3475 N N . ARG B 1 160 ? 20.5 -15.578 -13.227 1 90.94 160 ARG B N 1
ATOM 3476 C CA . ARG B 1 160 ? 20.984 -14.367 -12.57 1 90.94 160 ARG B CA 1
ATOM 3477 C C . ARG B 1 160 ? 19.891 -13.305 -12.516 1 90.94 160 ARG B C 1
ATOM 3479 O O . ARG B 1 160 ? 19.703 -12.641 -11.5 1 90.94 160 ARG B O 1
ATOM 3486 N N . GLU B 1 161 ? 19.203 -13.18 -13.586 1 89.5 161 GLU B N 1
ATOM 3487 C CA . GLU B 1 161 ? 18.109 -12.219 -13.641 1 89.5 161 GLU B CA 1
ATOM 3488 C C . GLU B 1 161 ? 17 -12.586 -12.656 1 89.5 161 GLU B C 1
ATOM 3490 O O . GLU B 1 161 ? 16.453 -11.711 -11.984 1 89.5 161 GLU B O 1
ATOM 3495 N N . PHE B 1 162 ? 16.766 -13.789 -12.594 1 91.06 162 PHE B N 1
ATOM 3496 C CA . PHE B 1 162 ? 15.734 -14.266 -11.672 1 91.06 162 PHE B CA 1
ATOM 3497 C C . PHE B 1 162 ? 16.125 -13.969 -10.234 1 91.06 162 PHE B C 1
ATOM 3499 O O . PHE B 1 162 ? 15.312 -13.43 -9.469 1 91.06 162 PHE B O 1
ATOM 3506 N N . MET B 1 163 ? 17.328 -14.266 -9.938 1 93.25 163 MET B N 1
ATOM 3507 C CA . MET B 1 163 ? 17.797 -14.047 -8.57 1 93.25 163 MET B CA 1
ATOM 3508 C C . MET B 1 163 ? 17.766 -12.57 -8.211 1 93.25 163 MET B C 1
ATOM 3510 O O . MET B 1 163 ? 17.234 -12.18 -7.172 1 93.25 163 MET B O 1
ATOM 3514 N N . ARG B 1 164 ? 18.266 -11.828 -9.078 1 91.94 164 ARG B N 1
ATOM 3515 C CA . ARG B 1 164 ? 18.297 -10.391 -8.828 1 91.94 164 ARG B CA 1
ATOM 3516 C C . ARG B 1 164 ? 16.875 -9.828 -8.719 1 91.94 164 ARG B C 1
ATOM 3518 O O . ARG B 1 164 ? 16.562 -9.102 -7.77 1 91.94 164 ARG B O 1
ATOM 3525 N N . GLY B 1 165 ? 16.062 -10.18 -9.656 1 91.19 165 GLY B N 1
ATOM 3526 C CA . GLY B 1 165 ? 14.703 -9.664 -9.703 1 91.19 165 GLY B CA 1
ATOM 3527 C C . GLY B 1 165 ? 13.844 -10.125 -8.539 1 91.19 165 GLY B C 1
ATOM 3528 O O . GLY B 1 165 ? 13.117 -9.328 -7.945 1 91.19 165 GLY B O 1
ATOM 3529 N N . THR B 1 166 ? 13.938 -11.344 -8.234 1 91.75 166 THR B N 1
ATOM 3530 C CA . THR B 1 166 ? 13.125 -11.914 -7.168 1 91.75 166 THR B CA 1
ATOM 3531 C C . THR B 1 166 ? 13.57 -11.398 -5.805 1 91.75 166 THR B C 1
ATOM 3533 O O . THR B 1 166 ? 12.742 -11.055 -4.957 1 91.75 166 THR B O 1
ATOM 3536 N N . VAL B 1 167 ? 14.883 -11.328 -5.629 1 92.5 167 VAL B N 1
ATOM 3537 C CA . VAL B 1 167 ? 15.398 -10.82 -4.363 1 92.5 167 VAL B CA 1
ATOM 3538 C C . VAL B 1 167 ? 14.977 -9.367 -4.176 1 92.5 167 VAL B C 1
ATOM 3540 O O . VAL B 1 167 ? 14.562 -8.969 -3.086 1 92.5 167 VAL B O 1
ATOM 3543 N N . ARG B 1 168 ? 15.094 -8.656 -5.23 1 92.62 168 ARG B N 1
ATOM 3544 C CA . ARG B 1 168 ? 14.664 -7.266 -5.172 1 92.62 168 ARG B CA 1
ATOM 3545 C C . ARG B 1 168 ? 13.18 -7.168 -4.82 1 92.62 168 ARG B C 1
ATOM 3547 O O . ARG B 1 168 ? 12.789 -6.367 -3.967 1 92.62 168 ARG B O 1
ATOM 3554 N N . LEU B 1 169 ? 12.383 -7.957 -5.441 1 92.94 169 LEU B N 1
ATOM 3555 C CA . LEU B 1 169 ? 10.945 -8.008 -5.188 1 92.94 169 LEU B CA 1
ATOM 3556 C C . LEU B 1 169 ? 10.664 -8.32 -3.723 1 92.94 169 LEU B C 1
ATOM 3558 O O . LEU B 1 169 ? 9.938 -7.59 -3.053 1 92.94 169 LEU B O 1
ATOM 3562 N N . MET B 1 170 ? 11.289 -9.336 -3.254 1 94.75 170 MET B N 1
ATOM 3563 C CA . MET B 1 170 ? 11.047 -9.781 -1.884 1 94.75 170 MET B CA 1
ATOM 3564 C C . MET B 1 170 ? 11.555 -8.758 -0.879 1 94.75 170 MET B C 1
ATOM 3566 O O . MET B 1 170 ? 10.93 -8.531 0.156 1 94.75 170 MET B O 1
ATOM 3570 N N . SER B 1 171 ? 12.688 -8.141 -1.218 1 94.44 171 SER B N 1
ATOM 3571 C CA . SER B 1 171 ? 13.258 -7.125 -0.338 1 94.44 171 SER B CA 1
ATOM 3572 C C . SER B 1 171 ? 12.281 -5.969 -0.131 1 94.44 171 SER B C 1
ATOM 3574 O O . SER B 1 171 ? 12.141 -5.461 0.983 1 94.44 171 SER B O 1
ATOM 3576 N N . ARG B 1 172 ? 11.648 -5.605 -1.137 1 92.88 172 ARG B N 1
ATOM 3577 C CA . ARG B 1 172 ? 10.688 -4.512 -1.068 1 92.88 172 ARG B CA 1
ATOM 3578 C C . ARG B 1 172 ? 9.484 -4.895 -0.206 1 92.88 172 ARG B C 1
ATOM 3580 O O . ARG B 1 172 ? 8.945 -4.059 0.522 1 92.88 172 ARG B O 1
ATOM 3587 N N . LEU B 1 173 ? 9.117 -6.137 -0.25 1 95.69 173 LEU B N 1
ATOM 3588 C CA . LEU B 1 173 ? 7.926 -6.598 0.454 1 95.69 173 LEU B CA 1
ATOM 3589 C C . LEU B 1 173 ? 8.211 -6.785 1.94 1 95.69 173 LEU B C 1
ATOM 3591 O O . LEU B 1 173 ? 7.281 -6.84 2.752 1 95.69 173 LEU B O 1
ATOM 3595 N N . LEU B 1 174 ? 9.5 -6.859 2.316 1 95.06 174 LEU B N 1
ATOM 3596 C CA . LEU B 1 174 ? 9.883 -7.102 3.703 1 95.06 174 LEU B CA 1
ATOM 3597 C C . LEU B 1 174 ? 9.336 -6.008 4.617 1 95.06 174 LEU B C 1
ATOM 3599 O O . LEU B 1 174 ? 9.031 -6.266 5.785 1 95.06 174 LEU B O 1
ATOM 3603 N N . ALA B 1 175 ? 9.133 -4.852 4.07 1 91.69 175 ALA B N 1
ATOM 3604 C CA . ALA B 1 175 ? 8.648 -3.721 4.859 1 91.69 175 ALA B CA 1
ATOM 3605 C C . ALA B 1 175 ? 7.246 -3.994 5.402 1 91.69 175 ALA B C 1
ATOM 3607 O O . ALA B 1 175 ? 6.848 -3.43 6.426 1 91.69 175 ALA B O 1
ATOM 3608 N N . LEU B 1 176 ? 6.516 -4.867 4.797 1 94.56 176 LEU B N 1
ATOM 3609 C CA . LEU B 1 176 ? 5.133 -5.145 5.168 1 94.56 176 LEU B CA 1
ATOM 3610 C C . LEU B 1 176 ? 5.07 -6.082 6.371 1 94.56 176 LEU B C 1
ATOM 3612 O O . LEU B 1 176 ? 4.02 -6.227 6.996 1 94.56 176 LEU B O 1
ATOM 3616 N N . GLN B 1 177 ? 6.203 -6.688 6.727 1 93.81 177 GLN B N 1
ATOM 3617 C CA . GLN B 1 177 ? 6.238 -7.602 7.863 1 93.81 177 GLN B CA 1
ATOM 3618 C C . GLN B 1 177 ? 5.883 -6.883 9.156 1 93.81 177 GLN B C 1
ATOM 3620 O O . GLN B 1 177 ? 5.312 -7.48 10.07 1 93.81 177 GLN B O 1
ATOM 3625 N N . ALA B 1 178 ? 6.219 -5.613 9.188 1 90.81 178 ALA B N 1
ATOM 3626 C CA . ALA B 1 178 ? 5.941 -4.805 10.375 1 90.81 178 ALA B CA 1
ATOM 3627 C C . ALA B 1 178 ? 4.441 -4.727 10.648 1 90.81 178 ALA B C 1
ATOM 3629 O O . ALA B 1 178 ? 4.023 -4.387 11.758 1 90.81 178 ALA B O 1
ATOM 3630 N N . TYR B 1 179 ? 3.633 -5.148 9.719 1 91.12 179 TYR B N 1
ATOM 3631 C CA . TYR B 1 179 ? 2.186 -5.031 9.844 1 91.12 179 TYR B CA 1
ATOM 3632 C C . TYR B 1 179 ? 1.526 -6.402 9.867 1 91.12 179 TYR B C 1
ATOM 3634 O O . TYR B 1 179 ? 0.347 -6.539 9.531 1 91.12 179 TYR B O 1
ATOM 3642 N N . GLY B 1 180 ? 2.318 -7.398 10.047 1 90.88 180 GLY B N 1
ATOM 3643 C CA . GLY B 1 180 ? 1.792 -8.742 10.242 1 90.88 180 GLY B CA 1
ATOM 3644 C C . GLY B 1 180 ? 1.659 -9.523 8.945 1 90.88 180 GLY B C 1
ATOM 3645 O O . GLY B 1 180 ? 1.032 -10.586 8.914 1 90.88 180 GLY B O 1
ATOM 3646 N N . ILE B 1 181 ? 2.211 -9.016 7.941 1 92.19 181 ILE B N 1
ATOM 3647 C CA . ILE B 1 181 ? 2.119 -9.695 6.652 1 92.19 181 ILE B CA 1
ATOM 3648 C C . ILE B 1 181 ? 3.287 -10.672 6.5 1 92.19 181 ILE B C 1
ATOM 3650 O O . ILE B 1 181 ? 4.449 -10.281 6.633 1 92.19 181 ILE B O 1
ATOM 3654 N N . GLN B 1 182 ? 2.938 -11.836 6.234 1 92.81 182 GLN B N 1
ATOM 3655 C CA . GLN B 1 182 ? 3.959 -12.859 6.066 1 92.81 182 GLN B CA 1
ATOM 3656 C C . GLN B 1 182 ? 4.512 -12.859 4.641 1 92.81 182 GLN B C 1
ATOM 3658 O O . GLN B 1 182 ? 3.748 -12.797 3.676 1 92.81 182 GLN B O 1
ATOM 3663 N N . ILE B 1 183 ? 5.801 -12.906 4.566 1 96.12 183 ILE B N 1
ATOM 3664 C CA . ILE B 1 183 ? 6.473 -13.016 3.275 1 96.12 183 ILE B CA 1
ATOM 3665 C C . ILE B 1 183 ? 6.801 -14.477 2.986 1 96.12 183 ILE B C 1
ATOM 3667 O O . ILE B 1 183 ? 7.48 -15.133 3.777 1 96.12 183 ILE B O 1
ATOM 3671 N N . PRO B 1 184 ? 6.387 -15 1.884 1 97.56 184 PRO B N 1
ATOM 3672 C CA . PRO B 1 184 ? 6.555 -16.422 1.605 1 97.56 184 PRO B CA 1
ATOM 3673 C C . PRO B 1 184 ? 7.988 -16.781 1.212 1 97.56 184 PRO B C 1
ATOM 3675 O O . PRO B 1 184 ? 8.773 -15.906 0.85 1 97.56 184 PRO B O 1
ATOM 3678 N N . ASP B 1 185 ? 8.258 -18.078 1.322 1 97.75 185 ASP B N 1
ATOM 3679 C CA . ASP B 1 185 ? 9.523 -18.609 0.819 1 97.75 185 ASP B CA 1
ATOM 3680 C C . ASP B 1 185 ? 9.461 -18.844 -0.688 1 97.75 185 ASP B C 1
ATOM 3682 O O . ASP B 1 185 ? 8.383 -19.062 -1.243 1 97.75 185 ASP B O 1
ATOM 3686 N N . ILE B 1 186 ? 10.656 -18.781 -1.278 1 96.88 186 ILE B N 1
ATOM 3687 C CA . ILE B 1 186 ? 10.727 -19.016 -2.715 1 96.88 186 ILE B CA 1
ATOM 3688 C C . ILE B 1 186 ? 11.32 -20.406 -2.975 1 96.88 186 ILE B C 1
ATOM 3690 O O . ILE B 1 186 ? 12.375 -20.75 -2.439 1 96.88 186 ILE B O 1
ATOM 3694 N N . LYS B 1 187 ? 10.625 -21.203 -3.709 1 98.12 187 LYS B N 1
ATOM 3695 C CA . LYS B 1 187 ? 11.133 -22.484 -4.203 1 98.12 187 LYS B CA 1
ATOM 3696 C C . LYS B 1 187 ? 11.359 -22.438 -5.711 1 98.12 187 LYS B C 1
ATOM 3698 O O . LYS B 1 187 ? 10.414 -22.266 -6.484 1 98.12 187 LYS B O 1
ATOM 3703 N N . ILE B 1 188 ? 12.586 -22.641 -6.105 1 97.25 188 ILE B N 1
ATOM 3704 C CA . ILE B 1 188 ? 12.945 -22.484 -7.512 1 97.25 188 ILE B CA 1
ATOM 3705 C C . ILE B 1 188 ? 12.758 -23.812 -8.234 1 97.25 188 ILE B C 1
ATOM 3707 O O . ILE B 1 188 ? 13.234 -24.859 -7.773 1 97.25 188 ILE B O 1
ATOM 3711 N N . LEU B 1 189 ? 12.07 -23.734 -9.312 1 97.75 189 LEU B N 1
ATOM 3712 C CA . LEU B 1 189 ? 11.867 -24.875 -10.195 1 97.75 189 LEU B CA 1
ATOM 3713 C C . LEU B 1 189 ? 12.617 -24.688 -11.508 1 97.75 189 LEU B C 1
ATOM 3715 O O . LEU B 1 189 ? 12.352 -23.75 -12.258 1 97.75 189 LEU B O 1
ATOM 3719 N N . ALA B 1 190 ? 13.57 -25.578 -11.75 1 97.25 190 ALA B N 1
ATOM 3720 C CA . ALA B 1 190 ? 14.25 -25.594 -13.039 1 97.25 190 ALA B CA 1
ATOM 3721 C C . ALA B 1 190 ? 13.398 -26.266 -14.109 1 97.25 190 ALA B C 1
ATOM 3723 O O . ALA B 1 190 ? 13.047 -27.438 -13.984 1 97.25 190 ALA B O 1
ATOM 3724 N N . ASN B 1 191 ? 13.07 -25.469 -15.094 1 96.19 191 ASN B N 1
ATOM 3725 C CA . ASN B 1 191 ? 12.242 -25.938 -16.188 1 96.19 191 ASN B CA 1
ATOM 3726 C C . ASN B 1 191 ? 13.023 -26 -17.5 1 96.19 191 ASN B C 1
ATOM 3728 O O . ASN B 1 191 ? 14.07 -25.359 -17.641 1 96.19 191 ASN B O 1
ATOM 3732 N N . CYS B 1 192 ? 12.57 -26.828 -18.406 1 94.88 192 CYS B N 1
ATOM 3733 C CA . CYS B 1 192 ? 13.164 -27 -19.734 1 94.88 192 CYS B CA 1
ATOM 3734 C C . CYS B 1 192 ? 14.625 -27.406 -19.625 1 94.88 192 CYS B C 1
ATOM 3736 O O . CYS B 1 192 ? 15.492 -26.812 -20.281 1 94.88 192 CYS B O 1
ATOM 3738 N N . VAL B 1 193 ? 14.914 -28.344 -18.828 1 95.62 193 VAL B N 1
ATOM 3739 C CA . VAL B 1 193 ? 16.281 -28.828 -18.625 1 95.62 193 VAL B CA 1
ATOM 3740 C C . VAL B 1 193 ? 16.656 -29.828 -19.719 1 95.62 193 VAL B C 1
ATOM 3742 O O . VAL B 1 193 ? 15.922 -30.797 -19.953 1 95.62 193 VAL B O 1
ATOM 3745 N N . GLU B 1 194 ? 17.719 -29.641 -20.375 1 92.88 194 GLU B N 1
ATOM 3746 C CA . GLU B 1 194 ? 18.203 -30.531 -21.422 1 92.88 194 GLU B CA 1
ATOM 3747 C C . GLU B 1 194 ? 19.328 -31.422 -20.922 1 92.88 194 GLU B C 1
ATOM 3749 O O . GLU B 1 194 ? 19.781 -32.312 -21.641 1 92.88 194 GLU B O 1
ATOM 3754 N N . ASN B 1 195 ? 19.797 -31.203 -19.781 1 90.94 195 ASN B N 1
ATOM 3755 C CA . ASN B 1 195 ? 20.844 -31.984 -19.109 1 90.94 195 ASN B CA 1
ATOM 3756 C C . ASN B 1 195 ? 22.172 -31.891 -19.859 1 90.94 195 ASN B C 1
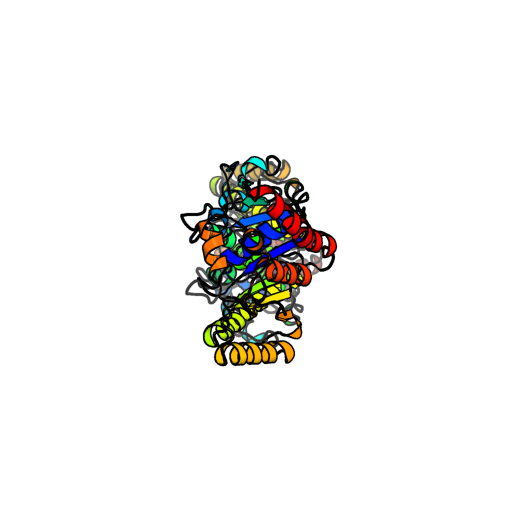ATOM 3758 O O . ASN B 1 195 ? 22.891 -32.875 -19.984 1 90.94 195 ASN B O 1
ATOM 3762 N N . THR B 1 196 ? 22.391 -30.75 -20.438 1 92.56 196 THR B N 1
ATOM 3763 C CA . THR B 1 196 ? 23.703 -30.469 -21 1 92.56 196 THR B CA 1
ATOM 3764 C C . THR B 1 196 ? 24.703 -30.109 -19.906 1 92.56 196 THR B C 1
ATOM 3766 O O . THR B 1 196 ? 24.328 -29.922 -18.75 1 92.56 196 THR B O 1
ATOM 3769 N N . SER B 1 197 ? 25.953 -30.141 -20.297 1 94.06 197 SER B N 1
ATOM 3770 C CA . SER B 1 197 ? 26.984 -29.719 -19.359 1 94.06 197 SER B CA 1
ATOM 3771 C C . SER B 1 197 ? 26.75 -28.297 -18.891 1 94.06 197 SER B C 1
ATOM 3773 O O . SER B 1 197 ? 26.984 -27.969 -17.719 1 94.06 197 SER B O 1
ATOM 3775 N N . LEU B 1 198 ? 26.312 -27.531 -19.797 1 92.5 198 LEU B N 1
ATOM 3776 C CA . LEU B 1 198 ? 26.047 -26.125 -19.469 1 92.5 198 LEU B CA 1
ATOM 3777 C C . LEU B 1 198 ? 24.875 -26 -18.5 1 92.5 198 LEU B C 1
ATOM 3779 O O . LEU B 1 198 ? 24.938 -25.203 -17.562 1 92.5 198 LEU B O 1
ATOM 3783 N N . ASP B 1 199 ? 23.766 -26.719 -18.672 1 94.44 199 ASP B N 1
ATOM 3784 C CA . ASP B 1 199 ? 22.656 -26.75 -17.719 1 94.44 199 ASP B CA 1
ATOM 3785 C C . ASP B 1 199 ? 23.125 -27.109 -16.312 1 94.44 199 ASP B C 1
ATOM 3787 O O . ASP B 1 199 ? 22.75 -26.438 -15.352 1 94.44 199 ASP B O 1
ATOM 3791 N N . ARG B 1 200 ? 23.953 -28.141 -16.312 1 94.31 200 ARG B N 1
ATOM 3792 C CA . ARG B 1 200 ? 24.453 -28.641 -15.031 1 94.31 200 ARG B CA 1
ATOM 3793 C C . ARG B 1 200 ? 25.297 -27.594 -14.32 1 94.31 200 ARG B C 1
ATOM 3795 O O . ARG B 1 200 ? 25.156 -27.375 -13.117 1 94.31 200 ARG B O 1
ATOM 3802 N N . LYS B 1 201 ? 26.141 -27 -15.078 1 95.31 201 LYS B N 1
ATOM 3803 C CA . LYS B 1 201 ? 27 -25.953 -14.508 1 95.31 201 LYS B CA 1
ATOM 3804 C C . LYS B 1 201 ? 26.188 -24.797 -13.977 1 95.31 201 LYS B C 1
ATOM 3806 O O . LYS B 1 201 ? 26.469 -24.266 -12.898 1 95.31 201 LYS B O 1
ATOM 3811 N N . THR B 1 202 ? 25.172 -24.375 -14.734 1 96.06 202 THR B N 1
ATOM 3812 C CA . THR B 1 202 ? 24.312 -23.266 -14.344 1 96.06 202 THR B CA 1
ATOM 3813 C C . THR B 1 202 ? 23.562 -23.594 -13.055 1 96.06 202 THR B C 1
ATOM 3815 O O . THR B 1 202 ? 23.5 -22.781 -12.141 1 96.06 202 THR B O 1
ATOM 3818 N N . LEU B 1 203 ? 23 -24.766 -12.961 1 96.25 203 LEU B N 1
ATOM 3819 C CA . LEU B 1 203 ? 22.25 -25.172 -11.781 1 96.25 203 LEU B CA 1
ATOM 3820 C C . LEU B 1 203 ? 23.172 -25.328 -10.57 1 96.25 203 LEU B C 1
ATOM 3822 O O . LEU B 1 203 ? 22.75 -25.062 -9.438 1 96.25 203 LEU B O 1
ATOM 3826 N N . GLU B 1 204 ? 24.375 -25.781 -10.852 1 95.81 204 GLU B N 1
ATOM 3827 C CA . GLU B 1 204 ? 25.375 -25.844 -9.781 1 95.81 204 GLU B CA 1
ATOM 3828 C C . GLU B 1 204 ? 25.672 -24.453 -9.227 1 95.81 204 GLU B C 1
ATOM 3830 O O . GLU B 1 204 ? 25.781 -24.281 -8.016 1 95.81 204 GLU B O 1
ATOM 3835 N N . GLU B 1 205 ? 25.844 -23.562 -10.078 1 94.69 205 GLU B N 1
ATOM 3836 C CA . GLU B 1 205 ? 26.094 -22.188 -9.656 1 94.69 205 GLU B CA 1
ATOM 3837 C C . GLU B 1 205 ? 24.922 -21.625 -8.852 1 94.69 205 GLU B C 1
ATOM 3839 O O . GLU B 1 205 ? 25.125 -20.984 -7.816 1 94.69 205 GLU B O 1
ATOM 3844 N N . LEU B 1 206 ? 23.734 -21.859 -9.383 1 96.25 206 LEU B N 1
ATOM 3845 C CA . LEU B 1 206 ? 22.547 -21.453 -8.648 1 96.25 206 LEU B CA 1
ATOM 3846 C C . LEU B 1 206 ? 22.5 -22.109 -7.273 1 96.25 206 LEU B C 1
ATOM 3848 O O . LEU B 1 206 ? 22.188 -21.453 -6.277 1 96.25 206 LEU B O 1
ATOM 3852 N N . GLY B 1 207 ? 22.797 -23.375 -7.246 1 96.38 207 GLY B N 1
ATOM 3853 C CA . GLY B 1 207 ? 22.859 -24.109 -5.984 1 96.38 207 GLY B CA 1
ATOM 3854 C C . GLY B 1 207 ? 23.828 -23.484 -4.992 1 96.38 207 GLY B C 1
ATOM 3855 O O . GLY B 1 207 ? 23.531 -23.391 -3.801 1 96.38 207 GLY B O 1
ATOM 3856 N N . ASN B 1 208 ? 24.938 -23 -5.438 1 95.12 208 ASN B N 1
ATOM 3857 C CA . ASN B 1 208 ? 25.938 -22.359 -4.594 1 95.12 208 ASN B CA 1
ATOM 3858 C C . ASN B 1 208 ? 25.422 -21.031 -4.043 1 95.12 208 ASN B C 1
ATOM 3860 O O . ASN B 1 208 ? 25.594 -20.734 -2.857 1 95.12 208 ASN B O 1
ATOM 3864 N N . ILE B 1 209 ? 24.828 -20.312 -4.883 1 94.12 209 ILE B N 1
ATOM 3865 C CA . ILE B 1 209 ? 24.281 -19.031 -4.484 1 94.12 209 ILE B CA 1
ATOM 3866 C C . ILE B 1 209 ? 23.266 -19.219 -3.357 1 94.12 209 ILE B C 1
ATOM 3868 O O . ILE B 1 209 ? 23.312 -18.5 -2.355 1 94.12 209 ILE B O 1
ATOM 3872 N N . VAL B 1 210 ? 22.422 -20.172 -3.492 1 96.25 210 VAL B N 1
ATOM 3873 C CA . VAL B 1 210 ? 21.312 -20.391 -2.564 1 96.25 210 VAL B CA 1
ATOM 3874 C C . VAL B 1 210 ? 21.844 -21 -1.269 1 96.25 210 VAL B C 1
ATOM 3876 O O . VAL B 1 210 ? 21.5 -20.547 -0.175 1 96.25 210 VAL B O 1
ATOM 3879 N N . SER B 1 211 ? 22.75 -21.984 -1.376 1 95.81 211 SER B N 1
ATOM 3880 C CA . SER B 1 211 ? 23.266 -22.688 -0.202 1 95.81 211 SER B CA 1
ATOM 3881 C C . SER B 1 211 ? 24.141 -21.781 0.645 1 95.81 211 SER B C 1
ATOM 3883 O O . SER B 1 211 ? 24.125 -21.859 1.875 1 95.81 211 SER B O 1
ATOM 3885 N N . GLU B 1 212 ? 24.859 -20.891 -0.009 1 95.94 212 GLU B N 1
ATOM 3886 C CA . GLU B 1 212 ? 25.781 -20 0.694 1 95.94 212 GLU B CA 1
ATOM 3887 C C . GLU B 1 212 ? 25.109 -18.672 1.031 1 95.94 212 GLU B C 1
ATOM 3889 O O . GLU B 1 212 ? 25.75 -17.766 1.573 1 95.94 212 GLU B O 1
ATOM 3894 N N . LYS B 1 213 ? 23.875 -18.594 0.641 1 94.06 213 LYS B N 1
ATOM 3895 C CA . LYS B 1 213 ? 23.094 -17.391 0.934 1 94.06 213 LYS B CA 1
ATOM 3896 C C . LYS B 1 213 ? 23.781 -16.141 0.407 1 94.06 213 LYS B C 1
ATOM 3898 O O . LYS B 1 213 ? 23.906 -15.141 1.122 1 94.06 213 LYS B O 1
ATOM 3903 N N . LYS B 1 214 ? 24.266 -16.25 -0.825 1 93.62 214 LYS B N 1
ATOM 3904 C CA . LYS B 1 214 ? 25 -15.156 -1.458 1 93.62 214 LYS B CA 1
ATOM 3905 C C . LYS B 1 214 ? 24.062 -14.203 -2.184 1 93.62 214 LYS B C 1
ATOM 3907 O O . LYS B 1 214 ? 24.188 -13.984 -3.389 1 93.62 214 LYS B O 1
ATOM 3912 N N . TYR B 1 215 ? 23.094 -13.672 -1.528 1 93.56 215 TYR B N 1
ATOM 3913 C CA . TYR B 1 215 ? 22.172 -12.664 -2.035 1 93.56 215 TYR B CA 1
ATOM 3914 C C . TYR B 1 215 ? 21.703 -11.742 -0.917 1 93.56 215 TYR B C 1
ATOM 3916 O O . TYR B 1 215 ? 21.812 -12.078 0.263 1 93.56 215 TYR B O 1
ATOM 3924 N N . LEU B 1 216 ? 21.25 -10.602 -1.253 1 91.19 216 LEU B N 1
ATOM 3925 C CA . LEU B 1 216 ? 20.875 -9.562 -0.295 1 91.19 216 LEU B CA 1
ATOM 3926 C C . LEU B 1 216 ? 19.734 -10.031 0.596 1 91.19 216 LEU B C 1
ATOM 3928 O O . LEU B 1 216 ? 18.797 -10.672 0.12 1 91.19 216 LEU B O 1
ATOM 3932 N N . GLN B 1 217 ? 19.812 -9.727 1.922 1 93.31 217 GLN B N 1
ATOM 3933 C CA . GLN B 1 217 ? 18.781 -9.969 2.928 1 93.31 217 GLN B CA 1
ATOM 3934 C C . GLN B 1 217 ? 18.469 -11.461 3.041 1 93.31 217 GLN B C 1
ATOM 3936 O O . GLN B 1 217 ? 17.312 -11.844 3.186 1 93.31 217 GLN B O 1
ATOM 3941 N N . SER B 1 218 ? 19.484 -12.305 2.91 1 94.75 218 SER B N 1
ATOM 3942 C CA . SER B 1 218 ? 19.344 -13.758 2.941 1 94.75 218 SER B CA 1
ATOM 3943 C C . SER B 1 218 ? 18.859 -14.234 4.301 1 94.75 218 SER B C 1
ATOM 3945 O O . SER B 1 218 ? 18.391 -15.367 4.438 1 94.75 218 SER B O 1
ATOM 3947 N N . GLU B 1 219 ? 18.922 -13.367 5.305 1 94.5 219 GLU B N 1
ATOM 3948 C CA . GLU B 1 219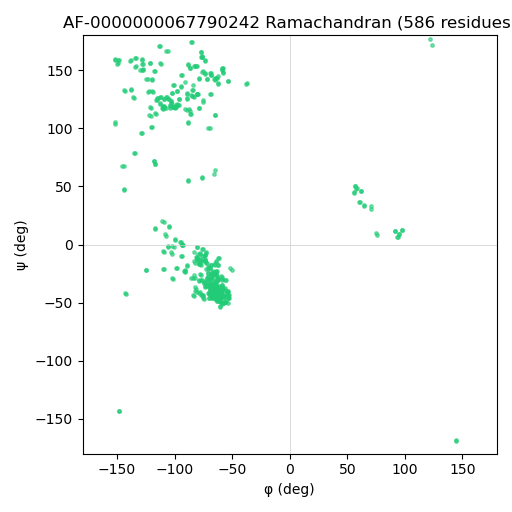 ? 18.438 -13.719 6.637 1 94.5 219 GLU B CA 1
ATOM 3949 C C . GLU B 1 219 ? 16.922 -13.648 6.703 1 94.5 219 GLU B C 1
ATOM 3951 O O . GLU B 1 219 ? 16.297 -14.375 7.484 1 94.5 219 GLU B O 1
ATOM 3956 N N . SER B 1 220 ? 16.312 -12.805 5.816 1 95.19 220 SER B N 1
ATOM 3957 C CA . SER B 1 220 ? 14.883 -12.562 5.883 1 95.19 220 SER B CA 1
ATOM 3958 C C . SER B 1 220 ? 14.164 -13.195 4.695 1 95.19 220 SER B C 1
ATOM 3960 O O . SER B 1 220 ? 12.945 -13.375 4.727 1 95.19 220 SER B O 1
ATOM 3962 N N . ILE B 1 221 ? 14.953 -13.445 3.643 1 96 221 ILE B N 1
ATOM 3963 C CA . ILE B 1 221 ? 14.383 -14.031 2.432 1 96 221 ILE B CA 1
ATOM 3964 C C . ILE B 1 221 ? 14.859 -15.477 2.279 1 96 221 ILE B C 1
ATOM 3966 O O . ILE B 1 221 ? 16.062 -15.727 2.135 1 96 221 ILE B O 1
ATOM 3970 N N . ASN B 1 222 ? 13.938 -16.359 2.303 1 97.06 222 ASN B N 1
ATOM 3971 C CA . ASN B 1 222 ? 14.297 -17.766 2.188 1 97.06 222 ASN B CA 1
ATOM 3972 C C . ASN B 1 222 ? 14.078 -18.281 0.77 1 97.06 222 ASN B C 1
ATOM 3974 O O . ASN B 1 222 ? 12.953 -18.281 0.267 1 97.06 222 ASN B O 1
ATOM 3978 N N . ILE B 1 223 ? 15.172 -18.703 0.177 1 97.06 223 ILE B N 1
ATOM 3979 C CA . ILE B 1 223 ? 15.133 -19.25 -1.174 1 97.06 223 ILE B CA 1
ATOM 3980 C C . ILE B 1 223 ? 15.703 -20.672 -1.171 1 97.06 223 ILE B C 1
ATOM 3982 O O . ILE B 1 223 ? 16.719 -20.938 -0.523 1 97.06 223 ILE B O 1
ATOM 3986 N N . SER B 1 224 ? 15.031 -21.562 -1.771 1 97.75 224 SER B N 1
ATOM 3987 C CA . SER B 1 224 ? 15.523 -22.922 -1.961 1 97.75 224 SER B CA 1
ATOM 3988 C C . SER B 1 224 ? 15.289 -23.406 -3.391 1 97.75 224 SER B C 1
ATOM 3990 O O . SER B 1 224 ? 14.539 -22.781 -4.145 1 97.75 224 SER B O 1
ATOM 3992 N N . ILE B 1 225 ? 16.031 -24.422 -3.76 1 97.5 225 ILE B N 1
ATOM 3993 C CA . ILE B 1 225 ? 15.891 -25.016 -5.082 1 97.5 225 ILE B CA 1
ATOM 3994 C C . ILE B 1 225 ? 15.211 -26.391 -4.957 1 97.5 225 ILE B C 1
ATOM 3996 O O . ILE B 1 225 ? 15.602 -27.203 -4.129 1 97.5 225 ILE B O 1
ATOM 4000 N N . LEU B 1 226 ? 14.172 -26.531 -5.723 1 98.06 226 LEU B N 1
ATOM 4001 C CA . LEU B 1 226 ? 13.5 -27.828 -5.734 1 98.06 226 LEU B CA 1
ATOM 4002 C C . LEU B 1 226 ? 14.406 -28.906 -6.316 1 98.06 226 LEU B C 1
ATOM 4004 O O . LEU B 1 226 ? 15.156 -28.641 -7.266 1 98.06 226 LEU B O 1
ATOM 4008 N N . GLU B 1 227 ? 14.32 -30.062 -5.734 1 97.19 227 GLU B N 1
ATOM 4009 C CA . GLU B 1 227 ? 15.062 -31.203 -6.262 1 97.19 227 GLU B CA 1
ATOM 4010 C C . GLU B 1 227 ? 14.539 -31.625 -7.629 1 97.19 227 GLU B C 1
ATOM 4012 O O . GLU B 1 227 ? 15.312 -31.953 -8.523 1 97.19 227 GLU B O 1
ATOM 4017 N N . THR B 1 228 ? 13.227 -31.578 -7.695 1 97.69 228 THR B N 1
ATOM 4018 C CA . THR B 1 228 ? 12.586 -31.953 -8.953 1 97.69 228 THR B CA 1
ATOM 4019 C C . THR B 1 228 ? 12.883 -30.906 -10.039 1 97.69 228 THR B C 1
ATOM 4021 O O . THR B 1 228 ? 12.805 -29.703 -9.789 1 97.69 228 THR B O 1
ATOM 4024 N N . LYS B 1 229 ? 13.336 -31.391 -11.195 1 96.75 229 LYS B N 1
ATOM 4025 C CA . LYS B 1 229 ? 13.516 -30.578 -12.398 1 96.75 229 LYS B CA 1
ATOM 4026 C C . LYS B 1 229 ? 12.609 -31.062 -13.531 1 96.75 229 LYS B C 1
ATOM 4028 O O . LYS B 1 229 ? 12.258 -32.25 -13.586 1 96.75 229 LYS B O 1
ATOM 4033 N N . ILE B 1 230 ? 12.211 -30.156 -14.352 1 97.06 230 ILE B N 1
ATOM 4034 C CA . ILE B 1 230 ? 11.383 -30.547 -15.484 1 97.06 230 ILE B CA 1
ATOM 4035 C C . ILE B 1 230 ? 12.219 -30.547 -16.766 1 97.06 230 ILE B C 1
ATOM 4037 O O . ILE B 1 230 ? 12.703 -29.484 -17.188 1 97.06 230 ILE B O 1
ATOM 4041 N N . ASP B 1 231 ? 12.344 -31.641 -17.406 1 95.56 231 ASP B N 1
ATOM 4042 C CA . ASP B 1 231 ? 13.125 -31.797 -18.625 1 95.56 231 ASP B CA 1
ATOM 4043 C C . ASP B 1 231 ? 12.398 -31.188 -19.812 1 95.56 231 ASP B C 1
ATOM 4045 O O . ASP B 1 231 ? 11.172 -31.109 -19.828 1 95.56 231 ASP B O 1
ATOM 4049 N N . GLN B 1 232 ? 13.227 -30.719 -20.719 1 94.44 232 GLN B N 1
ATOM 4050 C CA . GLN B 1 232 ? 12.641 -30.281 -21.984 1 94.44 232 GLN B CA 1
ATOM 4051 C C . GLN B 1 232 ? 12.156 -31.469 -22.797 1 94.44 232 GLN B C 1
ATOM 4053 O O . GLN B 1 232 ? 12.945 -32.156 -23.438 1 94.44 232 GLN B O 1
ATOM 4058 N N . LEU B 1 233 ? 10.891 -31.719 -22.75 1 92.69 233 LEU B N 1
ATOM 4059 C CA . LEU B 1 233 ? 10.312 -32.875 -23.438 1 92.69 233 LEU B CA 1
ATOM 4060 C C . LEU B 1 233 ? 9.156 -32.438 -24.328 1 92.69 233 LEU B C 1
ATOM 4062 O O . LEU B 1 233 ? 8.422 -31.516 -24 1 92.69 233 LEU B O 1
ATOM 4066 N N . GLU B 1 234 ? 8.914 -33.156 -25.391 1 92 234 GLU B N 1
ATOM 4067 C CA . GLU B 1 234 ? 7.844 -32.875 -26.359 1 92 234 GLU B CA 1
ATOM 4068 C C . GLU B 1 234 ? 6.473 -33.094 -25.719 1 92 234 GLU B C 1
ATOM 4070 O O . GLU B 1 234 ? 5.488 -32.469 -26.125 1 92 234 GLU B O 1
ATOM 4075 N N . VAL B 1 235 ? 6.402 -33.938 -24.719 1 92.88 235 VAL B N 1
ATOM 4076 C CA . VAL B 1 235 ? 5.129 -34.344 -24.125 1 92.88 235 VAL B CA 1
ATOM 4077 C C . VAL B 1 235 ? 4.469 -33.094 -23.484 1 92.88 235 VAL B C 1
ATOM 4079 O O . VAL B 1 235 ? 3.242 -33 -23.453 1 92.88 235 VAL B O 1
ATOM 4082 N N . TYR B 1 236 ? 5.219 -32.219 -23.016 1 91.88 236 TYR B N 1
ATOM 4083 C CA . TYR B 1 236 ? 4.664 -31 -22.406 1 91.88 236 TYR B CA 1
ATOM 4084 C C . TYR B 1 236 ? 3.992 -30.125 -23.453 1 91.88 236 TYR B C 1
ATOM 4086 O O . TYR B 1 236 ? 2.975 -29.484 -23.172 1 91.88 236 TYR B O 1
ATOM 4094 N N . LYS B 1 237 ? 4.543 -30.047 -24.625 1 87.81 237 LYS B N 1
ATOM 4095 C CA . LYS B 1 237 ? 3.908 -29.359 -25.734 1 87.81 237 LYS B CA 1
ATOM 4096 C C . LYS B 1 237 ? 2.623 -30.062 -26.156 1 87.81 237 LYS B C 1
ATOM 4098 O O . LYS B 1 237 ? 1.626 -29.406 -26.469 1 87.81 237 LYS B O 1
ATOM 4103 N N . ARG B 1 238 ? 2.697 -31.328 -26.188 1 90.5 238 ARG B N 1
ATOM 4104 C CA . ARG B 1 238 ? 1.532 -32.125 -26.562 1 90.5 238 ARG B CA 1
ATOM 4105 C C . ARG B 1 238 ? 0.386 -31.906 -25.578 1 90.5 238 ARG B C 1
ATOM 4107 O O . ARG B 1 238 ? -0.776 -31.828 -25.984 1 90.5 238 ARG B O 1
ATOM 4114 N N . GLY B 1 239 ? 0.761 -31.891 -24.312 1 89.38 239 GLY B N 1
ATOM 4115 C CA . GLY B 1 239 ? -0.258 -31.609 -23.312 1 89.38 239 GLY B CA 1
ATOM 4116 C C . GLY B 1 239 ? -1.026 -30.328 -23.578 1 89.38 239 GLY B C 1
ATOM 4117 O O . GLY B 1 239 ? -2.252 -30.297 -23.453 1 89.38 239 GLY B O 1
ATOM 4118 N N . HIS B 1 240 ? -0.311 -29.344 -23.938 1 83.5 240 HIS B N 1
ATOM 4119 C CA . HIS B 1 240 ? -0.925 -28.062 -24.281 1 83.5 240 HIS B CA 1
ATOM 4120 C C . HIS B 1 240 ? -1.834 -28.203 -25.5 1 83.5 240 HIS B C 1
ATOM 4122 O O . HIS B 1 240 ? -2.971 -27.719 -25.5 1 83.5 240 HIS B O 1
ATOM 4128 N N . ALA B 1 241 ? -1.353 -28.875 -26.469 1 85 241 ALA B N 1
ATOM 4129 C CA . ALA B 1 241 ? -2.088 -29.047 -27.719 1 85 241 ALA B CA 1
ATOM 4130 C C . ALA B 1 241 ? -3.367 -29.844 -27.5 1 85 241 ALA B C 1
ATOM 4132 O O . ALA B 1 241 ? -4.402 -29.547 -28.109 1 85 241 ALA B O 1
ATOM 4133 N N . PHE B 1 242 ? -3.355 -30.797 -26.594 1 89 242 PHE B N 1
ATOM 4134 C CA . PHE B 1 242 ? -4.488 -31.688 -26.375 1 89 242 PHE B CA 1
ATOM 4135 C C . PHE B 1 242 ? -5.371 -31.156 -25.25 1 89 242 PHE B C 1
ATOM 4137 O O . PHE B 1 242 ? -6.43 -31.734 -24.953 1 89 242 PHE B O 1
ATOM 4144 N N . GLY B 1 243 ? -4.91 -30.172 -24.547 1 89.62 243 GLY B N 1
ATOM 4145 C CA . GLY B 1 243 ? -5.672 -29.609 -23.438 1 89.62 243 GLY B CA 1
ATOM 4146 C C . GLY B 1 243 ? -5.754 -30.547 -22.25 1 89.62 243 GLY B C 1
ATOM 4147 O O . GLY B 1 243 ? -6.805 -30.672 -21.609 1 89.62 243 GLY B O 1
ATOM 4148 N N . GLN B 1 244 ? -4.691 -31.312 -22.078 1 92.75 244 GLN B N 1
ATOM 4149 C CA . GLN B 1 244 ? -4.645 -32.281 -20.984 1 92.75 244 GLN B CA 1
ATOM 4150 C C . GLN B 1 244 ? -3.41 -32.062 -20.109 1 92.75 244 GLN B C 1
ATOM 4152 O O . GLN B 1 244 ? -2.34 -31.719 -20.625 1 92.75 244 GLN B O 1
ATOM 4157 N N . PRO B 1 245 ? -3.609 -32.25 -18.844 1 94.88 245 PRO B N 1
ATOM 4158 C CA . PRO B 1 245 ? -2.395 -32.25 -18.031 1 94.88 245 PRO B CA 1
ATOM 4159 C C . PRO B 1 245 ? -1.396 -33.312 -18.469 1 94.88 245 PRO B C 1
ATOM 4161 O O . PRO B 1 245 ? -1.798 -34.406 -18.875 1 94.88 245 PRO B O 1
ATOM 4164 N N . VAL B 1 246 ? -0.161 -33.031 -18.312 1 95.06 246 VAL B N 1
ATOM 4165 C CA . VAL B 1 246 ? 0.888 -33.781 -18.969 1 95.06 246 VAL B CA 1
ATOM 4166 C C . VAL B 1 246 ? 0.965 -35.188 -18.344 1 95.06 246 VAL B C 1
ATOM 4168 O O . VAL B 1 246 ? 1.302 -36.156 -19.031 1 95.06 246 VAL B O 1
ATOM 4171 N N . HIS B 1 247 ? 0.626 -35.344 -17.047 1 95.81 247 HIS B N 1
ATOM 4172 C CA . HIS B 1 247 ? 0.737 -36.625 -16.391 1 95.81 247 HIS B CA 1
ATOM 4173 C C . HIS B 1 247 ? -0.208 -37.656 -17.031 1 95.81 247 HIS B C 1
ATOM 4175 O O . HIS B 1 247 ? 0.062 -38.844 -17.016 1 95.81 247 HIS B O 1
ATOM 4181 N N . ARG B 1 248 ? -1.327 -37.188 -17.641 1 94.31 248 ARG B N 1
ATOM 4182 C CA . ARG B 1 248 ? -2.297 -38.094 -18.281 1 94.31 248 ARG B CA 1
ATOM 4183 C C . ARG B 1 248 ? -1.743 -38.656 -19.578 1 94.31 248 ARG B C 1
ATOM 4185 O O . ARG B 1 248 ? -2.254 -39.656 -20.094 1 94.31 248 ARG B O 1
ATOM 4192 N N . LEU B 1 249 ? -0.705 -38.062 -20.109 1 93.69 249 LEU B N 1
ATOM 4193 C CA . LEU B 1 249 ? -0.208 -38.406 -21.438 1 93.69 249 LEU B CA 1
ATOM 4194 C C . LEU B 1 249 ? 0.972 -39.375 -21.344 1 93.69 249 LEU B C 1
ATOM 4196 O O . LEU B 1 249 ? 1.308 -40.031 -22.312 1 93.69 249 LEU B O 1
ATOM 4200 N N . GLU B 1 250 ? 1.624 -39.406 -20.141 1 94.12 250 GLU B N 1
ATOM 4201 C CA . GLU B 1 250 ? 2.824 -40.219 -20.047 1 94.12 250 GLU B CA 1
ATOM 4202 C C . GLU B 1 250 ? 3.047 -40.719 -18.625 1 94.12 250 GLU B C 1
ATOM 4204 O O . GLU B 1 250 ? 3.588 -39.969 -17.781 1 94.12 250 GLU B O 1
ATOM 4209 N N . TYR B 1 251 ? 2.762 -41.938 -18.422 1 92.75 251 TYR B N 1
ATOM 4210 C CA . TYR B 1 251 ? 2.986 -42.562 -17.125 1 92.75 251 TYR B CA 1
ATOM 4211 C C . TYR B 1 251 ? 4.254 -43.406 -17.125 1 92.75 251 TYR B C 1
ATOM 4213 O O . TYR B 1 251 ? 4.852 -43.656 -16.078 1 92.75 251 TYR B O 1
ATOM 4221 N N . VAL B 1 252 ? 4.535 -43.906 -18.312 1 91.19 252 VAL B N 1
ATOM 4222 C CA . VAL B 1 252 ? 5.738 -44.719 -18.516 1 91.19 252 VAL B CA 1
ATOM 4223 C C . VAL B 1 252 ? 6.512 -44.156 -19.719 1 91.19 252 VAL B C 1
ATOM 4225 O O . VAL B 1 252 ? 5.934 -43.531 -20.609 1 91.19 252 VAL B O 1
ATOM 4228 N N . THR B 1 253 ? 7.766 -44.344 -19.625 1 91.75 253 THR B N 1
ATOM 4229 C CA . THR B 1 253 ? 8.594 -43.906 -20.75 1 91.75 253 THR B CA 1
ATOM 4230 C C . THR B 1 253 ? 9.828 -44.781 -20.875 1 91.75 253 THR B C 1
ATOM 4232 O O . THR B 1 253 ? 10.227 -45.469 -19.922 1 91.75 253 THR B O 1
ATOM 4235 N N . ASP B 1 254 ? 10.359 -44.812 -22.141 1 90.88 254 ASP B N 1
ATOM 4236 C CA . ASP B 1 254 ? 11.586 -45.562 -22.375 1 90.88 254 ASP B CA 1
ATOM 4237 C C . ASP B 1 254 ? 12.82 -44.688 -22.25 1 90.88 254 ASP B C 1
ATOM 4239 O O . ASP B 1 254 ? 13.945 -45.156 -22.281 1 90.88 254 ASP B O 1
ATOM 4243 N N . ARG B 1 255 ? 12.578 -43.438 -21.969 1 89.25 255 ARG B N 1
ATOM 4244 C CA . ARG B 1 255 ? 13.688 -42.5 -21.828 1 89.25 255 ARG B CA 1
ATOM 4245 C C . ARG B 1 255 ? 14.383 -42.688 -20.484 1 89.25 255 ARG B C 1
ATOM 4247 O O . ARG B 1 255 ? 13.844 -43.344 -19.578 1 89.25 255 ARG B O 1
ATOM 4254 N N . LYS B 1 256 ? 15.609 -42.156 -20.469 1 86.19 256 LYS B N 1
ATOM 4255 C CA . LYS B 1 256 ? 16.344 -42.156 -19.203 1 86.19 256 LYS B CA 1
ATOM 4256 C C . LYS B 1 256 ? 15.695 -41.219 -18.203 1 86.19 256 LYS B C 1
ATOM 4258 O O . LYS B 1 256 ? 15.633 -41.531 -17 1 86.19 256 LYS B O 1
ATOM 4263 N N . SER B 1 257 ? 15.164 -40.125 -18.719 1 90.12 257 SER B N 1
ATOM 4264 C CA . SER B 1 257 ? 14.477 -39.188 -17.844 1 90.12 257 SER B CA 1
ATOM 4265 C C . SER B 1 257 ? 13.125 -39.719 -17.406 1 90.12 257 SER B C 1
ATOM 4267 O O . SER B 1 257 ? 12.531 -40.562 -18.078 1 90.12 257 SER B O 1
ATOM 4269 N N . ALA B 1 258 ? 12.633 -39.25 -16.359 1 92.56 258 ALA B N 1
ATOM 4270 C CA . ALA B 1 258 ? 11.391 -39.75 -15.773 1 92.56 258 ALA B CA 1
ATOM 4271 C C . ALA B 1 258 ? 10.188 -39.406 -16.656 1 92.56 258 ALA B C 1
ATOM 4273 O O . ALA B 1 258 ? 10.203 -38.406 -17.359 1 92.56 258 ALA B O 1
ATOM 4274 N N . ALA B 1 259 ? 9.211 -40.281 -16.641 1 95 259 ALA B N 1
ATOM 4275 C CA . ALA B 1 259 ? 7.941 -40 -17.297 1 95 259 ALA B CA 1
ATOM 4276 C C . ALA B 1 259 ? 7.301 -38.75 -16.719 1 95 259 ALA B C 1
ATOM 4278 O O . ALA B 1 259 ? 7.527 -38.406 -15.547 1 95 259 ALA B O 1
ATOM 4279 N N . ALA B 1 260 ? 6.531 -38.031 -17.516 1 95.5 260 ALA B N 1
ATOM 4280 C CA . ALA B 1 260 ? 5.914 -36.781 -17.109 1 95.5 260 ALA B CA 1
ATOM 4281 C C . ALA B 1 260 ? 5.105 -36.938 -15.82 1 95.5 260 ALA B C 1
ATOM 4283 O O . ALA B 1 260 ? 5.148 -36.094 -14.93 1 95.5 260 ALA B O 1
ATOM 4284 N N . ALA B 1 261 ? 4.379 -38.062 -15.695 1 96.75 261 ALA B N 1
ATOM 4285 C CA . ALA B 1 261 ? 3.557 -38.312 -14.516 1 96.75 261 ALA B CA 1
ATOM 4286 C C . ALA B 1 261 ? 4.422 -38.438 -13.266 1 96.75 261 ALA B C 1
ATOM 4288 O O . ALA B 1 261 ? 4.051 -37.938 -12.195 1 96.75 261 ALA B O 1
ATOM 4289 N N . VAL B 1 262 ? 5.539 -39.094 -13.422 1 96.88 262 VAL B N 1
ATOM 4290 C CA . VAL B 1 262 ? 6.453 -39.281 -12.305 1 96.88 262 VAL B CA 1
ATOM 4291 C C . VAL B 1 262 ? 7.059 -37.938 -11.891 1 96.88 262 VAL B C 1
ATOM 4293 O O . VAL B 1 262 ? 7.184 -37.656 -10.695 1 96.88 262 VAL B O 1
ATOM 4296 N N . THR B 1 263 ? 7.406 -37.156 -12.852 1 97.5 263 THR B N 1
ATOM 4297 C CA . THR B 1 263 ? 7.969 -35.812 -12.57 1 97.5 263 THR B CA 1
ATOM 4298 C C . THR B 1 263 ? 6.957 -34.938 -11.844 1 97.5 263 THR B C 1
ATOM 4300 O O . THR B 1 263 ? 7.293 -34.312 -10.852 1 97.5 263 THR B O 1
ATOM 4303 N N . MET B 1 264 ? 5.707 -34.938 -12.328 1 97.62 264 MET B N 1
ATOM 4304 C CA . MET B 1 264 ? 4.664 -34.156 -11.672 1 97.62 264 MET B CA 1
ATOM 4305 C C . MET B 1 264 ? 4.422 -34.656 -10.25 1 97.62 264 MET B C 1
ATOM 4307 O O . MET B 1 264 ? 4.219 -33.844 -9.336 1 97.62 264 MET B O 1
ATOM 4311 N N . HIS B 1 265 ? 4.445 -35.969 -10.125 1 98 265 HIS B N 1
ATOM 4312 C CA . HIS B 1 265 ? 4.289 -36.594 -8.812 1 98 265 HIS B CA 1
ATOM 4313 C C . HIS B 1 265 ? 5.391 -36.125 -7.859 1 98 265 HIS B C 1
ATOM 4315 O O . HIS B 1 265 ? 5.109 -35.719 -6.734 1 98 265 HIS B O 1
ATOM 4321 N N . SER B 1 266 ? 6.594 -36.219 -8.305 1 98.38 266 SER B N 1
ATOM 4322 C CA . SER B 1 266 ? 7.73 -35.844 -7.477 1 98.38 266 SER B CA 1
ATOM 4323 C C . SER B 1 266 ? 7.645 -34.375 -7.082 1 98.38 266 SER B C 1
ATOM 4325 O O . SER B 1 266 ? 7.875 -34 -5.922 1 98.38 266 SER B O 1
ATOM 4327 N N . LEU B 1 267 ? 7.324 -33.5 -8.031 1 98.56 267 LEU B N 1
ATOM 4328 C CA . LEU B 1 267 ? 7.191 -32.062 -7.785 1 98.56 267 LEU B CA 1
ATOM 4329 C C . LEU B 1 267 ? 6.086 -31.797 -6.773 1 98.56 267 LEU B C 1
ATOM 4331 O O . LEU B 1 267 ? 6.289 -31.047 -5.816 1 98.56 267 LEU B O 1
ATOM 4335 N N . ALA B 1 268 ? 4.918 -32.406 -6.961 1 98.62 268 ALA B N 1
ATOM 4336 C CA . ALA B 1 268 ? 3.781 -32.25 -6.059 1 98.62 268 ALA B CA 1
ATOM 4337 C C . ALA B 1 268 ? 4.141 -32.656 -4.637 1 98.62 268 ALA B C 1
ATOM 4339 O O . ALA B 1 268 ? 3.824 -31.969 -3.676 1 98.62 268 ALA B O 1
ATOM 4340 N N . CYS B 1 269 ? 4.855 -33.812 -4.531 1 98.5 269 CYS B N 1
ATOM 4341 C CA . CYS B 1 269 ? 5.238 -34.344 -3.227 1 98.5 269 CYS B CA 1
ATOM 4342 C C . CYS B 1 269 ? 6.223 -33.406 -2.531 1 98.5 269 CYS B C 1
ATOM 4344 O O . CYS B 1 269 ? 6.207 -33.281 -1.306 1 98.5 269 CYS B O 1
ATOM 4346 N N . GLU B 1 270 ? 7.051 -32.844 -3.289 1 98.31 270 GLU B N 1
ATOM 4347 C CA . GLU B 1 270 ? 8.016 -31.906 -2.725 1 98.31 270 GLU B CA 1
ATOM 4348 C C . GLU B 1 270 ? 7.328 -30.641 -2.225 1 98.31 270 GLU B C 1
ATOM 4350 O O . GLU B 1 270 ? 7.703 -30.094 -1.184 1 98.31 270 GLU B O 1
ATOM 4355 N N . LEU B 1 271 ? 6.32 -30.156 -2.896 1 98.25 271 LEU B N 1
ATOM 4356 C CA . LEU B 1 271 ? 5.613 -28.938 -2.562 1 98.25 271 LEU B CA 1
ATOM 4357 C C . LEU B 1 271 ? 4.637 -29.156 -1.412 1 98.25 271 LEU B C 1
ATOM 4359 O O . LEU B 1 271 ? 4.5 -28.297 -0.533 1 98.25 271 LEU B O 1
ATOM 4363 N N . PHE B 1 272 ? 3.947 -30.328 -1.471 1 98.31 272 PHE B N 1
ATOM 4364 C CA . PHE B 1 272 ? 2.957 -30.656 -0.452 1 98.31 272 PHE B CA 1
ATOM 4365 C C . PHE B 1 272 ? 3.113 -32.094 0.016 1 98.31 272 PHE B C 1
ATOM 4367 O O . PHE B 1 272 ? 2.271 -32.938 -0.279 1 98.31 272 PHE B O 1
ATOM 4374 N N . PRO B 1 273 ? 4.105 -32.312 0.879 1 97.88 273 PRO B N 1
ATOM 4375 C CA . PRO B 1 273 ? 4.41 -33.688 1.29 1 97.88 273 PRO B CA 1
ATOM 4376 C C . PRO B 1 273 ? 3.27 -34.312 2.072 1 97.88 273 PRO B C 1
ATOM 4378 O O . PRO B 1 273 ? 3.137 -35.531 2.076 1 97.88 273 PRO B O 1
ATOM 4381 N N . HIS B 1 274 ? 2.402 -33.562 2.715 1 97.25 274 HIS B N 1
ATOM 4382 C CA . HIS B 1 274 ? 1.351 -34.094 3.568 1 97.25 274 HIS B CA 1
ATOM 4383 C C . HIS B 1 274 ? 0.237 -34.719 2.738 1 97.25 274 HIS B C 1
ATOM 4385 O O . HIS B 1 274 ? -0.608 -35.438 3.27 1 97.25 274 HIS B O 1
ATOM 4391 N N . TRP B 1 275 ? 0.239 -34.562 1.376 1 98.19 275 TRP B N 1
ATOM 4392 C CA . TRP B 1 275 ? -0.764 -35.156 0.499 1 98.19 275 TRP B CA 1
ATOM 4393 C C . TRP B 1 275 ? -0.155 -36.25 -0.347 1 98.19 275 TRP B C 1
ATOM 4395 O O . TRP B 1 275 ? -0.699 -36.625 -1.393 1 98.19 275 TRP B O 1
ATOM 4405 N N . LYS B 1 276 ? 0.956 -36.781 0.044 1 98.06 276 LYS B N 1
ATOM 4406 C CA . LYS B 1 276 ? 1.691 -37.781 -0.725 1 98.06 276 LYS B CA 1
ATOM 4407 C C . LYS B 1 276 ? 0.801 -38.969 -1.076 1 98.06 276 LYS B C 1
ATOM 4409 O O . LYS B 1 276 ? 0.872 -39.5 -2.188 1 98.06 276 LYS B O 1
ATOM 4414 N N . ASP B 1 277 ? -0.004 -39.375 -0.129 1 97.69 277 ASP B N 1
ATOM 4415 C CA . ASP B 1 277 ? -0.867 -40.531 -0.373 1 97.69 277 ASP B CA 1
ATOM 4416 C C . ASP B 1 277 ? -1.823 -40.281 -1.533 1 97.69 277 ASP B C 1
ATOM 4418 O O . ASP B 1 277 ? -2.057 -41.156 -2.367 1 97.69 277 ASP B O 1
ATOM 4422 N N . LYS B 1 278 ? -2.389 -39.125 -1.603 1 97.81 278 LYS B N 1
ATOM 4423 C CA . LYS B 1 278 ? -3.271 -38.75 -2.699 1 97.81 278 LYS B CA 1
ATOM 4424 C C . LYS B 1 278 ? -2.516 -38.688 -4.023 1 97.81 278 LYS B C 1
ATOM 4426 O O . LYS B 1 278 ? -3.035 -39.125 -5.059 1 97.81 278 LYS B O 1
ATOM 4431 N N . PHE B 1 279 ? -1.306 -38.219 -3.951 1 98.19 279 PHE B N 1
ATOM 4432 C CA . PHE B 1 279 ? -0.497 -38.125 -5.16 1 98.19 279 PHE B CA 1
ATOM 4433 C C . PHE B 1 279 ? -0.109 -39.5 -5.668 1 98.19 279 PHE B C 1
ATOM 4435 O O . PHE B 1 279 ? -0.117 -39.75 -6.875 1 98.19 279 PHE B O 1
ATOM 4442 N N . ASP B 1 280 ? 0.211 -40.406 -4.754 1 97.38 280 ASP B N 1
ATOM 4443 C CA . ASP B 1 280 ? 0.529 -41.781 -5.109 1 97.38 280 ASP B CA 1
ATOM 4444 C C . ASP B 1 280 ? -0.638 -42.438 -5.836 1 97.38 280 ASP B C 1
ATOM 4446 O O . ASP B 1 280 ? -0.431 -43.25 -6.754 1 97.38 280 ASP B O 1
ATOM 4450 N N . SER B 1 281 ? -1.818 -42.094 -5.453 1 95.5 281 SER B N 1
ATOM 4451 C CA . SER B 1 281 ? -3.012 -42.688 -6.031 1 95.5 281 SER B CA 1
ATOM 4452 C C . SER B 1 281 ? -3.158 -42.344 -7.504 1 95.5 281 SER B C 1
ATOM 4454 O O . SER B 1 281 ? -3.699 -43.125 -8.289 1 95.5 281 SER B O 1
ATOM 4456 N N . VAL B 1 282 ? -2.678 -41.156 -7.906 1 95.38 282 VAL B N 1
ATOM 4457 C CA . VAL B 1 282 ? -2.748 -40.719 -9.297 1 95.38 282 VAL B CA 1
ATOM 4458 C C . VAL B 1 282 ? -1.918 -41.656 -10.172 1 95.38 282 VAL B C 1
ATOM 4460 O O . VAL B 1 282 ? -2.334 -42.031 -11.273 1 95.38 282 VAL B O 1
ATOM 4463 N N . LEU B 1 283 ? -0.746 -42.062 -9.656 1 92.94 283 LEU B N 1
ATOM 4464 C CA . LEU B 1 283 ? 0.127 -42.969 -10.406 1 92.94 283 LEU B CA 1
ATOM 4465 C C . LEU B 1 283 ? -0.44 -44.375 -10.43 1 92.94 283 LEU B C 1
ATOM 4467 O O . LEU B 1 283 ? -0.319 -45.094 -11.438 1 92.94 283 LEU B O 1
ATOM 4471 N N . ARG B 1 284 ? -1.144 -44.75 -9.352 1 86.75 284 ARG B N 1
ATOM 4472 C CA . ARG B 1 284 ? -1.705 -46.094 -9.242 1 86.75 284 ARG B CA 1
ATOM 4473 C C . ARG B 1 284 ? -2.934 -46.25 -10.133 1 86.75 284 ARG B C 1
ATOM 4475 O O . ARG B 1 284 ? -3.15 -47.312 -10.727 1 86.75 284 ARG B O 1
ATOM 4482 N N . ASN B 1 285 ? -3.871 -45.281 -10.133 1 73.62 285 ASN B N 1
ATOM 4483 C CA . ASN B 1 285 ? -5.121 -45.344 -10.883 1 73.62 285 ASN B CA 1
ATOM 4484 C C . ASN B 1 285 ? -4.875 -45.406 -12.383 1 73.62 285 ASN B C 1
ATOM 4486 O O . ASN B 1 285 ? -5.734 -45.844 -13.148 1 73.62 285 ASN B O 1
ATOM 4490 N N . GLN B 1 286 ? -3.975 -44.812 -13.062 1 63.41 286 GLN B N 1
ATOM 4491 C CA . GLN B 1 286 ? -3.711 -44.875 -14.492 1 63.41 286 GLN B CA 1
ATOM 4492 C C . GLN B 1 286 ? -3.229 -46.25 -14.922 1 63.41 286 GLN B C 1
ATOM 4494 O O . GLN B 1 286 ? -3.48 -46.688 -16.047 1 63.41 286 GLN B O 1
ATOM 4499 N N . THR B 1 287 ? -2.303 -46.875 -14.164 1 49.12 287 THR B N 1
ATOM 4500 C CA . THR B 1 287 ? -1.936 -48.219 -14.602 1 49.12 287 THR B CA 1
ATOM 4501 C C . THR B 1 287 ? -3.18 -49.062 -14.836 1 49.12 287 THR B C 1
ATOM 4503 O O . THR B 1 287 ? -3.168 -49.969 -15.68 1 49.12 287 THR B O 1
ATOM 4506 N N . GLY B 1 288 ? -4.312 -48.75 -14.266 1 41.81 288 GLY B N 1
ATOM 4507 C CA . GLY B 1 288 ? -5.508 -49.531 -14.539 1 41.81 288 GLY B CA 1
ATOM 4508 C C . GLY B 1 288 ? -6.23 -49.094 -15.797 1 41.81 288 GLY B C 1
ATOM 4509 O O . GLY B 1 288 ? -7.055 -49.844 -16.328 1 41.81 288 GLY B O 1
ATOM 4510 N N . ALA B 1 289 ? -6.238 -47.844 -16.328 1 42.72 289 ALA B N 1
ATOM 4511 C CA . ALA B 1 289 ? -6.953 -47.406 -17.531 1 42.72 289 ALA B CA 1
ATOM 4512 C C . ALA B 1 289 ? -6.32 -48 -18.781 1 42.72 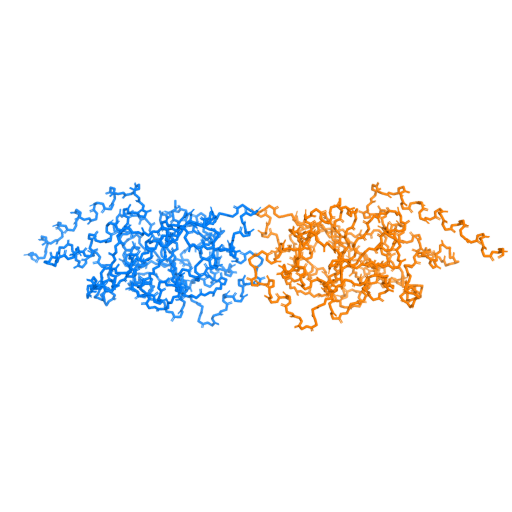289 ALA B C 1
ATOM 4514 O O . ALA B 1 289 ? -6.949 -48.031 -19.844 1 42.72 289 ALA B O 1
ATOM 4515 N N . GLY B 1 290 ? -5.145 -48.281 -18.891 1 38.69 290 GLY B N 1
ATOM 4516 C CA . GLY B 1 290 ? -4.617 -49 -20.031 1 38.69 290 GLY B CA 1
ATOM 4517 C C . GLY B 1 290 ? -5.297 -50.344 -20.266 1 38.69 290 GLY B C 1
ATOM 4518 O O . GLY B 1 290 ? -5.117 -50.969 -21.328 1 38.69 290 GLY B O 1
ATOM 4519 N N . GLU B 1 291 ? -5.758 -51 -19.281 1 38.12 291 GLU B N 1
ATOM 4520 C CA . GLU B 1 291 ? -6.402 -52.281 -19.562 1 38.12 291 GLU B CA 1
ATOM 4521 C C . GLU B 1 291 ? -7.742 -52.094 -20.266 1 38.12 291 GLU B C 1
ATOM 4523 O O . GLU B 1 291 ? -8.297 -53.031 -20.828 1 38.12 291 GLU B O 1
ATOM 4528 N N . VAL B 1 292 ? -8.453 -50.969 -20.281 1 37.91 292 VAL B N 1
ATOM 4529 C CA . VAL B 1 292 ? -9.773 -50.906 -20.906 1 37.91 292 VAL B CA 1
ATOM 4530 C C . VAL B 1 292 ? -9.609 -50.688 -22.422 1 37.91 292 VAL B C 1
ATOM 4532 O O . VAL B 1 292 ? -10.547 -50.969 -23.188 1 37.91 292 VAL B O 1
ATOM 4535 N N . ALA B 1 293 ? -8.562 -50.094 -23.016 1 38.56 293 ALA B N 1
ATOM 4536 C CA . ALA B 1 293 ? -8.57 -49.969 -24.469 1 38.56 293 ALA B CA 1
ATOM 4537 C C . ALA B 1 293 ? -8.32 -51.312 -25.125 1 38.56 293 ALA B C 1
ATOM 4539 O O . ALA B 1 293 ? -8.336 -51.438 -26.359 1 38.56 293 ALA B O 1
ATOM 4540 N N . SER B 1 294 ? -7.73 -52.25 -24.422 1 31.45 294 SER B N 1
ATOM 4541 C CA . SER B 1 294 ? -7.609 -53.5 -25.172 1 31.45 294 SER B CA 1
ATOM 4542 C C . SER B 1 294 ? -8.961 -54.188 -25.297 1 31.45 294 SER B C 1
ATOM 4544 O O . SER B 1 294 ? -9.047 -55.281 -25.875 1 31.45 294 SER B O 1
ATOM 4546 N N . VAL B 1 295 ? -9.984 -53.656 -24.594 1 30.45 295 VAL B N 1
ATOM 4547 C CA . VAL B 1 295 ? -11.195 -54.375 -25 1 30.45 295 VAL B CA 1
ATOM 4548 C C . VAL B 1 295 ? -11.797 -53.688 -26.234 1 30.45 295 VAL B C 1
ATOM 4550 O O . VAL B 1 295 ? -11.812 -52.469 -26.344 1 30.45 295 VAL B O 1
#

Nearest PDB structures (foldseek):
  6iud-assembly1_A  TM=8.220E-01  e=2.348E-13  Helicobacter pylori 26695
  4v02-assembly1_B  TM=8.089E-01  e=3.466E-10  Aquifex aeolicus
  6q93-assembly3_E  TM=7.338E-01  e=8.162E-07  Azotobacter vinelandii DJ
  1xd8-assembly1_A  TM=7.324E-01  e=3.314E-06  Azotobacter vinelandii
  8q5v-assembly2_D  TM=6.546E-01  e=9.173E-07  Methanothermococcus thermolithotrophicus DSM 2095

Secondary structure (DSSP, 8-state):
-EEEEEE-SSTTSSHHHHHHHHHHHHHHTT--EEEEE--SSS--HHHHSPEEE--S--HHHHHHT-S-TT-GGGT-EEESSTTEEEEPP--TT--HHHHHHHSTTGGGHHHHHTTSHHHHT-SEEEEE--SSSSHHHHHHHHT-SSEEEEEE-S-HHHHHHHHHHHHHHHHHHGGGGGGTPPPPEEEEEEEEE---HHHHHHHHHHHHHHHTT-STTTTT--EEEEEEEEE--HHHHHHHHHTS-GGGT-S--SSSSPPHHHHHHHHHHHH-GGGHHHHHHHHHHHHTGGGTTT-/-EEEEEE-SSTTSSHHHHHHHHHHHHHHTT--EEEEE--SSS--HHHHSPEEE--S--HHHHHHT-S-TT-GGGT-EEESSTTEEEEPP--TT--HHHHHHHSTTTTTHHHHHTTSHHHHT-SEEEEE--SSSSHHHHHHHHT-SSEEEEEE-S-HHHHHHHHHHHHHHHHHHGGGGGGTPPPPEEEEEEEEE---HHHHHHHHHHHHHHHTT-STTTTT--EEEEEEEEE--HHHHHHHHHTS-GGGT-S--SSSSPPHHHHHHHHHHHH-GGGHHHHHHHHHHHHHHTTTTT-

Foldseek 3Di:
DFEEEEAAQDPPLCRLLLLLLLQLLCQLLVFQEEEAEAAPPCQLNVQLFAFPFDACAADVCLLVVVDDVVPVSNQWTHTPRGSYIYGTDDDPVPCLQVVLVPDPCSLQRLLVSCPDPSNVRGPYYYYYHDHHDGSRVSSSQLNGPAEYEYGFELDQVRLVSRQVRVLVSQVVCVVCVVVVGDGHAYEYEHEAAAPDPSSVVSVVVSQCCQVVVVHPPSVRYHYYYDPQYYHN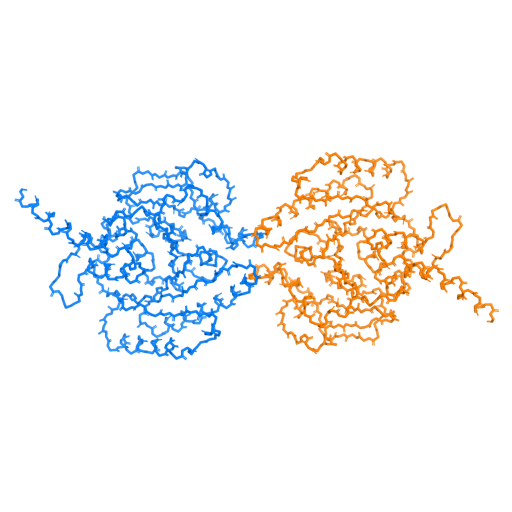DCLSVVSRVVSHNSLLVWLDDPDPDHTSLVSSLSVSCRVPVVSNVSSVVSSVVNVPVVVVVVD/DFEEEEAAQDPPLCRLLLLLLLQLLCQLLVFQEEEAEAAPPCQLNVQLFAWPFDACAADVCLLVVVDDVVPVSNQWTHTPRGSYIYGTDDDPVPCLQVVLVPDPCSLQRLLVSCPDPSNVRGPYYYYRHDHHDGSRVSSSQLNGPAEYEYGFELDQVRLVSRQVRVLVSQVVCVVCVVVVGDGHAYEYEHEAAAPDPSSVVSVVVSQCCQVVVVHPPSVRYHYYYDPQYYHNDCLSVVSRVVSHNSLLVWLDDPDPDHTSLVSSLSVSCRVPVVSNVSSVVSSVVNVVVVVVVVD

InterPro domains:
  IPR025669 AAA domain [PF13614] (1-149)
  IPR027417 P-loop containing nucleoside triphosphate hydrolase [G3DSA:3.40.50.300] (1-283)
  IPR027417 P-loop containing nucleoside triphosphate hydrolase [SSF52540] (1-276)
  IPR050678 DNA Partitioning ATPase [PTHR13696] (1-272)

=== Feature glossary ===
Legend for the data blocks above and below:

— What the protein is —

The amino-acid sequence is the protein's primary structure: the linear order of residues from the N-terminus to the C-terminus, written in one-letter code. Everything else here — the 3D coordinates, the secondary structure, the domain annotations — is ultimately a consequence of this string.

Database cross-references. InterPro integrates a dozen domain/family signature databases into unified entries with residue-range hits. GO terms attach function/process/location labels with evidence codes. CATH codes position the fold in a four-level structural taxonomy. Organism is the NCBI-taxonomy species name.

— Where its atoms are —

The mmCIF block holds the 3D Cartesian coordinates of each backbone atom (N, Cα, C, O) in ångströms. mmCIF is the PDB's canonical archive format — a tagged-loop text representation of the atomic model.

The six renders are orthographic views along the three Cartesian axes in both directions. Representation (cartoon, sticks, or surface) and color scheme (sequence-rainbow or by-chain) vary across proteins so the training set covers all the common visualization conventions.

— Local backbone conformation —

Secondary structure is the local, repeating backbone conformation. DSSP classifies it into eight states by reading the hydrogen-bond network: three helix types (H, G, I), two β types (E, B), two non-regular types (T, S), and unstructured coil (-).

SS3 is a coarse helix/strand/coil call (letters a/b/c) made by the P-SEA algorithm from inter-Cα distances and dihedrals. It is less detailed than DSSP but needs only Cα positions.

Backbone dihedral angles. Every residue except chain termini has a φ (preceding-C → N → Cα → C) and a ψ (N → Cα → C → next-N). They are reported in degrees following the IUPAC sign convention. Secondary structure is essentially a statement about which (φ, ψ) basin each residue occupies.

— Global shape and packing —

The geometric summary reports three shape descriptors. Rg (radius of gyration) measures how spread out the Cα atoms are about their centre of mass; compact globular proteins have small Rg, elongated or unfolded ones large. Cα contacts (<8 Å, |i−j|>4) count long-range residue pairs in spatial proximity — high for tightly packed folds, near zero for rods or random coil. The bounding-box extents give the protein's footprint along x, y, z in Å.

Solvent accessibility: the surface area of each residue that a 1.4 Å water probe can touch, in Å². When only backbone atoms are present the absolute values are lower than full-atom SASA (side chains contribute most of the area) and are flagged as backbone-only.

Plot images: a contact map (which residues are close in 3D, as an N×N binary image), a Ramachandran scatter (backbone torsion angles, revealing secondary-structure composition at a glance), and — for AlphaFold structures — a PAE heatmap (pairwise prediction confidence).

— Structural neighborhood —

Foldseek's 3Di representation compresses backbone geometry into a per-residue letter drawn from a learned twenty-state alphabet. It captures the tertiary interaction pattern around each residue — which residues are packed against it in space, regardless of where they are in sequence.

Structural nearest neighbors (via Foldseek easy-search vs the PDB). Reported per hit: target PDB id, E-value, and alignment TM-score. A TM-score above ~0.5 is the conventional threshold for 'same fold'.

— Confidence and disorder —

pLDDT (predicted Local Distance Difference Test) is AlphaFold's per-residue confidence score, ranging from 0 to 100. Values above 90 indicate high confidence (typically well-packed cores); 70–90 is confident; 50–70 low confidence; below 50 usually means the region is disordered or the prediction is unreliable there. AlphaFold stores pLDDT in the mmCIF B-factor column.

For experimental (PDB) structures, the B-factor (temperature factor) quantifies the positional spread of each atom in the crystal — a combination of thermal vibration and static disorder — in units of Å². High B-factors mark flexible loops or poorly resolved regions; low B-factors mark the rigid, well-ordered core.

Predicted Aligned Error (PAE) is an AlphaFold confidence matrix: entry (i, j) is the expected error in the position of residue j, in ångströms, when the prediction is superimposed on the true structure at residue i. Low PAE within a block of residues means that block is internally rigid and well-predicted; high PAE between two blocks means their relative placement is uncertain even if each block individually is confident.